Protein AF-A0A6I3J8P6-F1 (afdb_monomer)

Nearest PDB structures (foldseek):
  8j9j-assembly1_E6  TM=2.071E-01  e=7.612E+00  Euglena gracilis
  8j9i-assembly1_E6  TM=2.192E-01  e=9.979E+00  Euglena gracilis

Sequence (421 aa):
MADVDAIVEDLTSSGVHLGPGTESWLSPDQLAAFQQAVREADLPVHLVLVQPPDDSGITWGDDLLVRVHDAGGPDGVYLGVNNVWTFIDKDQAAFSPTLPDGSQLNLAMQQWGAVRGNTDVVNDAETLLSSGGPDGTALELGDGILVLAEHLSAGSLPAAASAALRAASARREREDGSTSGSTGTPAYDDGSSGDAAIGFVAVVLVVVGVVLGVRRLARRTRPGSKAAQTFALPDSVLDRVRQAGDAELARRARSDVLALGERIDAADLAGSGDAAWAAALDHYEAAGRVLPNDPTAAVDPLDAVGAVVLARRGEEALAAARKGRAFEPSTPCFLNPLHGRAARDHALEHAGRRVQAPICATCRRDLQAGRRPDILDVVVRGRPEHYFETDREPWASTGFGALEPDLVRRLHRGGRQGGRR

Organism: NCBI:txid2663857

pLDDT: mean 80.27, std 19.69, range [26.48, 98.25]

Solvent-accessible surface area (backbone atoms only — not comparable to full-atom values): 23645 Å² total; per-residue (Å²): 130,87,62,48,70,60,42,28,52,30,36,71,74,63,28,46,31,78,34,82,92,37,72,77,51,38,53,72,65,45,52,52,50,37,50,47,52,31,60,77,58,71,47,53,58,33,40,42,42,43,72,60,60,96,86,57,54,86,54,45,19,46,59,45,54,53,51,26,40,77,73,68,29,74,68,26,39,38,45,29,31,16,43,80,44,82,86,72,62,88,90,53,81,56,74,32,24,23,39,88,88,68,33,31,38,44,68,16,70,50,74,37,72,59,62,93,80,42,81,71,58,58,66,32,49,53,40,27,30,25,11,54,27,80,73,21,27,28,17,43,48,46,60,28,52,44,54,47,47,50,26,58,66,68,72,40,37,66,61,48,16,55,47,11,52,50,33,28,49,57,40,52,53,52,59,59,58,60,61,76,73,67,92,68,83,82,77,85,78,88,75,94,82,85,88,88,91,83,83,72,71,67,61,57,55,51,53,52,50,49,55,54,47,50,55,55,50,67,71,71,64,85,79,83,87,78,83,78,81,77,81,74,78,58,67,71,57,57,50,50,54,47,52,52,50,43,50,49,46,38,50,51,17,53,50,42,42,49,57,42,48,56,55,52,72,71,52,88,80,87,72,94,15,59,68,11,40,49,45,16,52,51,22,45,52,49,22,55,68,58,46,68,90,52,87,85,56,87,66,56,61,65,39,22,53,46,16,40,53,27,20,52,47,13,49,53,13,40,56,19,19,80,66,61,32,84,56,75,83,77,40,22,7,43,55,28,54,88,76,35,64,35,70,49,72,43,81,41,80,51,98,93,40,80,44,78,40,30,25,25,69,62,47,50,52,25,52,78,69,74,42,85,50,82,57,45,63,40,74,55,98,88,37,82,37,50,45,68,78,48,90,54,72,66,45,22,80,20,34,76,16,32,76,38,72,66,44,64,64,50,52,65,60,54,62,74,64,72,84,73,130

Mean predicted aligned error: 18.46 Å

Radius of gyration: 26.34 Å; Cα contacts (8 Å, |Δi|>4): 588; chains: 1; bounding box: 69×63×74 Å

Secondary structure (DSSP, 8-state):
---HHHHHHHHHHHSEEE-TT-TTSS-HHHHHHHHHHHHHTT--EEEEE-PPPTT--TTHHHHHHHHHHHTTPPSEEEEEEEEEE----TTSPPSS-B-TTS-EEEEEEEEES-BTTBS-HHHHHHHHHHH-SGGGPPPBHHHHHHHHHHHHHHT-HHHHHHHHHHHHHHHHHHHHHHHTT----------------SSSHHHHHHHHHHHHHHHHHTTT--------------HHHHHHHHHHHHHHHHHHHHHHHHHHHHHHHT----SS-HHHHHHHHHHHHHHHHHS-SSTTSPPPHHHHHHHHHHHHHHHHHHHHHHTT-------B-SS-GGG-B--EEEEEEETTEEEEEEE-HHHHHHHHTTPPP---EEEETTEEEEGGGSS-TTHHHHGGGTS-S-HHHHHHHHTTTTT--

Structure (mmCIF, N/CA/C/O backbone):
data_AF-A0A6I3J8P6-F1
#
_entry.id   AF-A0A6I3J8P6-F1
#
loop_
_atom_site.group_PDB
_atom_site.id
_atom_site.type_symbol
_atom_site.label_atom_id
_atom_site.label_alt_id
_atom_site.label_comp_id
_atom_site.label_asym_id
_atom_site.label_entity_id
_atom_site.label_seq_id
_atom_site.pdbx_PDB_ins_code
_atom_site.Cartn_x
_atom_site.Cartn_y
_atom_site.Cartn_z
_atom_site.occupancy
_atom_site.B_iso_or_equiv
_atom_site.auth_seq_id
_atom_site.auth_comp_id
_atom_site.auth_asym_id
_atom_si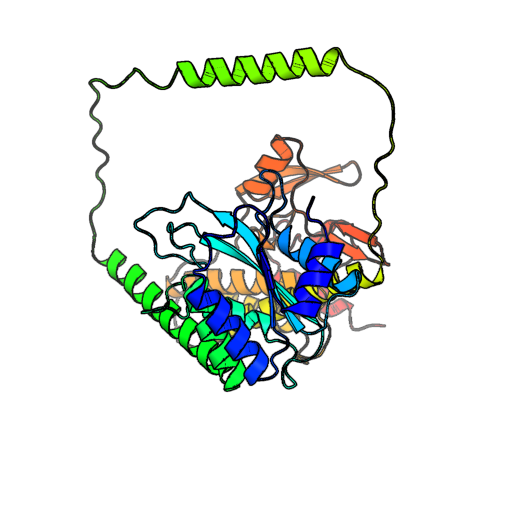te.auth_atom_id
_atom_site.pdbx_PDB_model_num
ATOM 1 N N . MET A 1 1 ? -2.018 2.357 29.587 1.00 62.72 1 MET A N 1
ATOM 2 C CA . MET A 1 1 ? -3.015 1.892 28.599 1.00 62.72 1 MET A CA 1
ATOM 3 C C . MET A 1 1 ? -3.957 3.057 28.376 1.00 62.72 1 MET A C 1
ATOM 5 O O . MET A 1 1 ? -4.326 3.658 29.375 1.00 62.72 1 MET A O 1
ATOM 9 N N . ALA A 1 2 ? -4.237 3.427 27.125 1.00 80.00 2 ALA A N 1
ATOM 10 C CA . ALA A 1 2 ? -5.138 4.540 26.826 1.00 80.00 2 ALA A CA 1
ATOM 11 C C . ALA A 1 2 ? -6.543 4.254 27.382 1.00 80.00 2 ALA A C 1
ATOM 13 O O . ALA A 1 2 ? -6.987 3.102 27.344 1.00 80.00 2 ALA A O 1
ATOM 14 N N . ASP A 1 3 ? -7.187 5.280 27.930 1.00 92.94 3 ASP A N 1
ATOM 15 C CA . ASP A 1 3 ? -8.542 5.198 28.468 1.00 92.94 3 ASP A CA 1
ATOM 16 C C . ASP A 1 3 ? -9.543 5.344 27.316 1.00 92.94 3 ASP A C 1
ATOM 18 O O . ASP A 1 3 ? -9.780 6.441 26.819 1.00 92.94 3 ASP A O 1
ATOM 22 N N . VAL A 1 4 ? -10.045 4.210 26.823 1.00 96.44 4 VAL A N 1
ATOM 23 C CA . VAL A 1 4 ? -10.885 4.161 25.618 1.00 96.44 4 VAL A CA 1
ATOM 24 C C . VAL A 1 4 ? -12.210 4.892 25.829 1.00 96.44 4 VAL A C 1
ATOM 26 O O . VAL A 1 4 ? -12.646 5.599 24.926 1.00 96.44 4 VAL A O 1
ATOM 29 N N . ASP A 1 5 ? -12.812 4.776 27.013 1.00 96.38 5 ASP A N 1
ATOM 30 C CA . ASP A 1 5 ? -14.107 5.397 27.305 1.00 96.38 5 ASP A CA 1
ATOM 31 C C . ASP A 1 5 ? -13.985 6.928 27.305 1.00 96.38 5 ASP A C 1
ATOM 33 O O . ASP A 1 5 ? -14.819 7.617 26.716 1.00 96.38 5 ASP A O 1
ATOM 37 N N . ALA A 1 6 ? -12.894 7.456 27.874 1.00 96.69 6 ALA A N 1
ATOM 38 C CA . ALA A 1 6 ? -12.595 8.887 27.836 1.00 96.69 6 ALA A CA 1
ATOM 39 C C . ALA A 1 6 ? -12.367 9.394 26.400 1.00 96.69 6 ALA A C 1
ATOM 41 O O . ALA A 1 6 ? -12.864 10.456 26.033 1.00 96.69 6 ALA A O 1
ATOM 42 N N . ILE A 1 7 ? -11.671 8.617 25.558 1.00 98.12 7 ILE A N 1
ATOM 43 C CA . ILE A 1 7 ? -11.491 8.971 24.142 1.00 98.12 7 ILE A CA 1
ATOM 44 C C . ILE A 1 7 ? -12.850 9.038 23.434 1.00 98.12 7 ILE A C 1
ATOM 46 O O . ILE A 1 7 ? -13.115 9.995 22.712 1.00 98.12 7 ILE A O 1
ATOM 50 N N . VAL A 1 8 ? -13.725 8.049 23.634 1.00 98.25 8 VAL A N 1
ATOM 51 C CA . VAL A 1 8 ? -15.060 8.030 23.011 1.00 98.25 8 VAL A CA 1
ATOM 52 C C . VAL A 1 8 ? -15.897 9.242 23.434 1.00 98.25 8 VAL A C 1
ATOM 54 O O . VAL A 1 8 ? -16.561 9.850 22.588 1.00 98.25 8 VAL A O 1
ATOM 57 N N . GLU A 1 9 ? -15.851 9.627 24.711 1.00 97.94 9 GLU A N 1
ATOM 58 C CA . GLU A 1 9 ? -16.536 10.819 25.226 1.00 97.94 9 GLU A CA 1
ATOM 59 C C . GLU A 1 9 ? -16.025 12.109 24.558 1.00 97.94 9 GLU A C 1
ATOM 61 O O . GLU A 1 9 ? -16.815 12.926 24.068 1.00 97.94 9 GLU A O 1
ATOM 66 N N . ASP A 1 10 ? -14.706 12.264 24.455 1.00 97.75 10 ASP A N 1
ATOM 67 C CA . ASP A 1 10 ? -14.069 13.422 23.824 1.00 97.75 10 ASP A CA 1
ATOM 68 C C . ASP A 1 10 ? -14.384 13.519 22.325 1.00 97.75 10 ASP A C 1
ATOM 70 O O . ASP A 1 10 ? -14.689 14.603 21.811 1.00 97.75 10 ASP A O 1
ATOM 74 N N . LEU A 1 11 ? -14.386 12.387 21.616 1.00 97.50 11 LEU A N 1
ATOM 75 C CA . LEU A 1 11 ? -14.743 12.345 20.198 1.00 97.50 11 LEU A CA 1
ATOM 76 C C . LEU A 1 11 ? -16.220 12.658 19.964 1.00 97.50 11 LEU A C 1
ATOM 78 O O . LEU A 1 11 ? -16.551 13.402 19.044 1.00 97.50 11 LEU A O 1
ATOM 82 N N . THR A 1 12 ? -17.109 12.154 20.816 1.00 95.12 12 THR A N 1
ATOM 83 C CA . THR A 1 12 ? -18.549 12.435 20.712 1.00 95.12 12 THR A CA 1
ATOM 84 C C . THR A 1 12 ? -18.859 13.907 20.991 1.00 95.12 12 THR A C 1
ATOM 86 O O . THR A 1 12 ? -19.769 14.478 20.392 1.00 95.12 12 THR A O 1
ATOM 89 N N . SER A 1 13 ? -18.113 14.535 21.903 1.00 94.00 13 SER A N 1
ATOM 90 C CA . SER A 1 13 ? -18.341 15.928 22.297 1.00 94.00 13 SER A CA 1
ATOM 91 C C . SER A 1 13 ? -17.678 16.945 21.366 1.00 94.00 13 SER A C 1
ATOM 93 O O . SER A 1 13 ? -18.256 18.001 21.099 1.00 94.00 13 SER A O 1
ATOM 95 N N . SER A 1 14 ? -16.469 16.655 20.881 1.00 92.81 14 SER A N 1
ATOM 96 C CA . SER A 1 14 ? -15.620 17.646 20.211 1.00 92.81 14 SER A CA 1
ATOM 97 C C . SER A 1 14 ? -14.910 17.148 18.951 1.00 92.81 14 SER A C 1
ATOM 99 O O . SER A 1 14 ? -14.317 17.961 18.239 1.00 92.81 14 SER A O 1
ATOM 101 N N . GLY A 1 15 ? -14.952 15.841 18.677 1.00 95.44 15 GLY A N 1
ATOM 102 C CA . GLY A 1 15 ? -14.205 15.202 17.591 1.00 95.44 15 GLY A CA 1
ATOM 103 C C . GLY A 1 15 ? -12.693 15.125 17.829 1.00 95.44 15 GLY A C 1
ATOM 104 O O . GLY A 1 15 ? -11.964 14.718 16.929 1.00 95.44 15 GLY A O 1
ATOM 105 N N . VAL A 1 16 ? -12.187 15.521 19.004 1.00 97.19 16 VAL A N 1
ATOM 106 C CA . VAL A 1 16 ? -10.746 15.526 19.295 1.00 97.19 16 VAL A CA 1
ATOM 107 C C . VAL A 1 16 ? -10.458 15.014 20.700 1.00 97.19 16 VAL A C 1
ATOM 109 O O . VAL A 1 16 ? -11.007 15.524 21.667 1.00 97.19 16 VAL A O 1
ATOM 112 N N . HIS A 1 17 ? -9.518 14.080 20.807 1.00 97.69 17 HIS A N 1
ATOM 113 C CA . HIS A 1 17 ? -8.898 13.657 22.054 1.00 97.69 17 HIS A CA 1
ATOM 114 C C . HIS A 1 17 ? -7.392 13.944 22.023 1.00 97.69 17 HIS A C 1
ATOM 116 O O . HIS A 1 17 ? -6.692 13.521 21.097 1.00 97.69 17 HIS A O 1
ATOM 122 N N . LEU A 1 18 ? -6.895 14.623 23.061 1.00 96.38 18 LEU A N 1
ATOM 123 C CA . LEU A 1 18 ? -5.469 14.850 23.298 1.00 96.38 18 LEU A CA 1
ATOM 124 C C . LEU A 1 18 ? -5.048 14.111 24.569 1.00 96.38 18 LEU A C 1
ATOM 126 O O . LEU A 1 18 ? -5.454 14.460 25.677 1.00 96.38 18 LEU A O 1
ATOM 130 N N . GLY A 1 19 ? -4.228 13.081 24.400 1.00 94.06 19 GLY A N 1
ATOM 131 C CA . GLY A 1 19 ? -3.647 12.316 25.488 1.00 94.06 19 GLY A CA 1
ATOM 132 C C . GLY A 1 19 ? -2.469 13.049 26.144 1.00 94.06 19 GLY A C 1
ATOM 133 O O . GLY A 1 19 ? -1.890 13.962 25.545 1.00 94.06 19 GLY A O 1
ATOM 134 N N . PRO A 1 20 ? -2.053 12.623 27.349 1.00 91.62 20 PRO A N 1
ATOM 135 C CA . PRO A 1 20 ? -0.938 13.243 28.059 1.00 91.62 20 PRO A CA 1
ATOM 136 C C . PRO A 1 20 ? 0.343 13.293 27.216 1.00 91.62 20 PRO A C 1
ATOM 138 O O . PRO A 1 20 ? 0.746 12.273 26.655 1.00 91.62 20 PRO A O 1
ATOM 141 N N . GLY A 1 21 ? 1.000 14.454 27.168 1.00 89.88 21 GLY A N 1
ATOM 142 C CA . GLY A 1 21 ? 2.258 14.658 26.438 1.00 89.88 21 GLY A CA 1
ATOM 143 C C . GLY A 1 21 ? 2.093 15.045 24.964 1.00 89.88 21 GLY A C 1
ATOM 144 O O . GLY A 1 21 ? 3.094 15.236 24.274 1.00 89.88 21 GLY A O 1
ATOM 145 N N . THR A 1 22 ? 0.856 15.177 24.477 1.00 93.88 22 THR A N 1
ATOM 146 C CA . THR A 1 22 ? 0.551 15.584 23.092 1.00 93.88 22 THR A CA 1
ATOM 147 C C . THR A 1 22 ? 0.108 17.044 22.973 1.00 93.88 22 THR A C 1
ATOM 149 O O . THR A 1 22 ? -0.126 17.542 21.875 1.00 93.88 22 THR A O 1
ATOM 152 N N . GLU A 1 23 ? 0.037 17.773 24.089 1.00 88.69 23 GLU A N 1
ATOM 153 C CA . GLU A 1 23 ? -0.511 19.132 24.157 1.00 88.69 23 GLU A CA 1
ATOM 154 C C . GLU A 1 23 ? 0.307 20.147 23.347 1.00 88.69 23 GLU A C 1
ATOM 156 O O . GLU A 1 23 ? -0.214 21.185 22.951 1.00 88.69 23 GLU A O 1
ATOM 161 N N . SER A 1 24 ? 1.588 19.859 23.097 1.00 90.81 24 SER A N 1
ATOM 162 C CA . SER A 1 24 ? 2.472 20.696 22.281 1.00 90.81 24 SER A CA 1
ATOM 163 C C . SER A 1 24 ? 2.535 20.280 20.811 1.00 90.81 24 SER A C 1
ATOM 165 O O . SER A 1 24 ? 3.293 20.883 20.056 1.00 90.81 24 SER A O 1
ATOM 167 N N . TRP A 1 25 ? 1.811 19.235 20.396 1.00 94.38 25 TRP A N 1
ATOM 168 C CA . TRP A 1 25 ? 1.819 18.769 19.002 1.00 94.38 25 TRP A CA 1
ATOM 169 C C . TRP A 1 25 ? 1.009 19.685 18.083 1.00 94.38 25 TRP A C 1
ATOM 171 O O . TRP A 1 25 ? 1.264 19.725 16.884 1.00 94.38 25 TRP A O 1
ATOM 181 N N . LEU A 1 26 ? 0.054 20.419 18.657 1.00 94.81 26 LEU A N 1
ATOM 182 C CA . LEU A 1 26 ? -0.797 21.390 17.984 1.00 94.81 26 LEU A CA 1
ATOM 183 C C . LEU A 1 26 ? -0.837 22.676 18.802 1.00 94.81 26 LEU A C 1
ATOM 185 O O . LEU A 1 26 ? -0.961 22.638 20.027 1.00 94.81 26 LEU A O 1
ATOM 189 N N . SER A 1 27 ? -0.800 23.826 18.136 1.00 95.31 27 SER A N 1
ATOM 190 C CA . SER A 1 27 ? -1.126 25.080 18.814 1.00 95.31 27 SER A CA 1
ATOM 191 C C . SER A 1 27 ? -2.627 25.144 19.152 1.00 95.31 27 SER A C 1
ATOM 193 O O . SER A 1 27 ? -3.451 24.571 18.429 1.00 95.31 27 SER A O 1
ATOM 195 N N . PRO A 1 28 ? -3.023 25.882 20.208 1.00 94.81 28 PRO A N 1
ATOM 196 C CA . PRO A 1 28 ? -4.436 26.105 20.519 1.00 94.81 28 PRO A CA 1
ATOM 197 C C . PRO A 1 28 ? -5.227 26.704 19.347 1.00 94.81 28 PRO A C 1
ATOM 199 O O . PRO A 1 28 ? -6.384 26.340 19.142 1.00 94.81 28 PRO A O 1
ATOM 202 N N . ASP A 1 29 ? -4.593 27.574 18.557 1.00 96.12 29 ASP A N 1
ATOM 203 C CA . ASP A 1 29 ? -5.210 28.212 17.392 1.00 96.12 29 ASP A CA 1
ATOM 204 C C . ASP A 1 29 ? -5.449 27.204 16.257 1.00 96.12 29 ASP A C 1
ATOM 206 O O . ASP A 1 29 ? -6.538 27.183 15.685 1.00 96.12 29 ASP A O 1
ATOM 210 N N . GLN A 1 30 ? -4.482 26.319 15.970 1.00 95.94 30 GLN A N 1
ATOM 211 C CA . GLN A 1 30 ? -4.656 25.237 14.987 1.00 95.94 30 GLN A CA 1
ATOM 212 C C . GLN A 1 30 ? -5.765 24.272 15.416 1.00 95.94 30 GLN A C 1
ATOM 214 O O . GLN A 1 30 ? -6.614 23.910 14.603 1.00 95.94 30 GLN A O 1
ATOM 219 N N . LEU A 1 31 ? -5.803 23.890 16.697 1.00 95.25 31 LEU A N 1
ATOM 220 C CA . LEU A 1 31 ? -6.847 23.011 17.221 1.00 95.25 31 LEU A CA 1
ATOM 221 C C . LEU A 1 31 ? -8.239 23.648 17.096 1.00 95.25 31 LEU A C 1
ATOM 223 O O . LEU A 1 31 ? -9.173 23.006 16.613 1.00 95.25 31 LEU A O 1
ATOM 227 N N . ALA A 1 32 ? -8.376 24.917 17.489 1.00 95.81 32 ALA A N 1
ATOM 228 C CA . ALA A 1 32 ? -9.637 25.644 17.391 1.00 95.81 32 ALA A CA 1
ATOM 229 C C . ALA A 1 32 ? -10.092 25.806 15.931 1.00 95.81 32 ALA A C 1
ATOM 231 O O . ALA A 1 32 ? -11.265 25.576 15.628 1.00 95.81 32 ALA A O 1
ATOM 232 N N . ALA A 1 33 ? -9.167 26.147 15.028 1.00 95.88 33 ALA A N 1
ATOM 233 C CA . ALA A 1 33 ? -9.440 26.283 13.601 1.00 95.88 33 ALA A CA 1
ATOM 234 C C . ALA A 1 33 ? -9.861 24.949 12.968 1.00 95.88 33 ALA A C 1
ATOM 236 O O . ALA A 1 33 ? -10.841 24.910 12.225 1.00 95.88 33 ALA A O 1
ATOM 237 N N . PHE A 1 34 ? -9.188 23.847 13.310 1.00 96.12 34 PHE A N 1
ATOM 238 C CA . PHE A 1 34 ? -9.543 22.509 12.840 1.00 96.12 34 PHE A CA 1
ATOM 239 C C . PHE A 1 34 ? -10.952 22.121 13.292 1.00 96.12 34 PHE A C 1
ATOM 241 O O . PHE A 1 34 ? -11.809 21.794 12.471 1.00 96.12 34 PHE A O 1
ATOM 248 N N . GLN A 1 35 ? -11.228 22.232 14.593 1.00 95.31 35 GLN A N 1
ATOM 249 C CA . GLN A 1 35 ? -12.541 21.917 15.148 1.00 95.31 35 GLN A CA 1
ATOM 250 C C . GLN A 1 35 ? -13.649 22.799 14.553 1.00 95.31 35 GLN A C 1
ATOM 252 O O . GLN A 1 35 ? -14.772 22.335 14.355 1.00 95.31 35 GLN A O 1
ATOM 257 N N . GLN A 1 36 ? -13.361 24.072 14.267 1.00 94.94 36 GLN A N 1
ATOM 258 C CA . GLN A 1 36 ? -14.298 24.958 13.582 1.00 94.94 36 GLN A CA 1
ATOM 259 C C . GLN A 1 36 ? -14.557 24.500 12.142 1.00 94.94 36 GLN A C 1
ATOM 261 O O . GLN A 1 36 ? -15.720 24.340 11.777 1.00 94.94 36 GLN A O 1
ATOM 266 N N . ALA A 1 37 ? -13.510 24.230 11.360 1.00 93.69 37 ALA A N 1
ATOM 267 C CA . ALA A 1 37 ? -13.629 23.800 9.969 1.00 93.69 37 ALA A CA 1
ATOM 268 C C . ALA A 1 37 ? -14.419 22.489 9.829 1.00 93.69 37 ALA A C 1
ATOM 270 O O . ALA A 1 37 ? -15.309 22.384 8.986 1.00 93.69 37 ALA A O 1
ATOM 271 N N . VAL A 1 38 ? -14.136 21.508 10.692 1.00 93.44 38 VAL A N 1
ATOM 272 C CA . VAL A 1 38 ? -14.825 20.211 10.718 1.00 93.44 38 VAL A CA 1
ATOM 273 C C . VAL A 1 38 ? -16.311 20.381 11.046 1.00 93.44 38 VAL A C 1
ATOM 275 O O . VAL A 1 38 ? -17.154 19.833 10.337 1.00 93.44 38 VAL A O 1
ATOM 278 N N . ARG A 1 39 ? -16.652 21.193 12.060 1.00 93.88 39 ARG A N 1
ATOM 279 C CA . ARG A 1 39 ? -18.052 21.463 12.432 1.00 93.88 39 ARG A CA 1
ATOM 280 C C . ARG A 1 39 ? -18.819 22.239 11.366 1.00 93.88 39 ARG A C 1
ATOM 282 O O . ARG A 1 39 ? -19.961 21.900 11.081 1.00 93.88 39 ARG A O 1
ATOM 289 N N . GLU A 1 40 ? -18.230 23.289 10.796 1.00 93.75 40 GLU A N 1
ATOM 290 C CA . GLU A 1 40 ? -18.898 24.126 9.787 1.00 93.75 40 GLU A CA 1
ATOM 291 C C . GLU A 1 40 ? -19.182 23.360 8.491 1.00 93.75 40 GLU A C 1
ATOM 293 O O . GLU A 1 40 ? -20.205 23.589 7.847 1.00 93.75 40 GLU A O 1
ATOM 298 N N . ALA A 1 41 ? -18.290 22.441 8.119 1.00 91.25 41 ALA A N 1
ATOM 299 C CA . ALA A 1 41 ? -18.408 21.636 6.909 1.00 91.25 41 ALA A CA 1
ATOM 300 C C . ALA A 1 41 ? -19.124 20.285 7.114 1.00 91.25 41 ALA A C 1
ATOM 302 O O . ALA A 1 41 ? -19.229 19.523 6.142 1.00 91.25 41 ALA A O 1
ATOM 303 N N . ASP A 1 42 ? -19.597 20.013 8.339 1.00 92.69 42 ASP A N 1
ATOM 304 C CA . ASP A 1 42 ? -20.211 18.751 8.783 1.00 92.69 42 ASP A CA 1
ATOM 305 C C . ASP A 1 42 ? -19.367 17.530 8.377 1.00 92.69 42 ASP A C 1
ATOM 307 O O . ASP A 1 42 ? -19.824 16.584 7.730 1.00 92.69 42 ASP A O 1
ATOM 311 N N . LEU A 1 43 ? -18.064 17.610 8.660 1.00 91.75 43 LEU A N 1
ATOM 312 C CA . LEU A 1 43 ? -17.110 16.561 8.329 1.00 91.75 43 LEU A CA 1
ATOM 313 C C . LEU A 1 43 ? -17.017 15.567 9.496 1.00 91.75 43 LEU A C 1
ATOM 315 O O . LEU A 1 43 ? -16.716 15.970 10.615 1.00 91.75 43 LEU A O 1
ATOM 319 N N . PRO A 1 44 ? -17.205 14.259 9.267 1.00 93.88 44 PRO A N 1
ATOM 320 C CA . PRO A 1 44 ? -16.978 13.247 10.291 1.00 93.88 44 PRO A CA 1
ATOM 321 C C . PRO A 1 44 ? -15.476 12.926 10.363 1.00 93.88 44 PRO A C 1
ATOM 323 O O . PRO A 1 44 ? -15.030 11.894 9.865 1.00 93.88 44 PRO A O 1
ATOM 326 N N . VAL A 1 45 ? -14.674 13.852 10.898 1.00 95.50 45 VAL A N 1
ATOM 327 C CA . VAL A 1 45 ? -13.220 13.687 11.067 1.00 95.50 45 VAL A CA 1
ATOM 328 C C . VAL A 1 45 ? -12.873 13.777 12.546 1.00 95.50 45 VAL A C 1
ATOM 330 O O . VAL A 1 45 ? -13.202 14.763 13.202 1.00 95.50 45 VAL A O 1
ATOM 333 N N . HIS A 1 46 ? -12.178 12.757 13.039 1.00 97.50 46 HIS A N 1
ATOM 334 C CA . HIS A 1 46 ? -11.891 12.541 14.451 1.00 97.50 46 HIS A CA 1
ATOM 335 C C . HIS A 1 46 ? -10.386 12.461 14.681 1.00 97.50 46 HIS A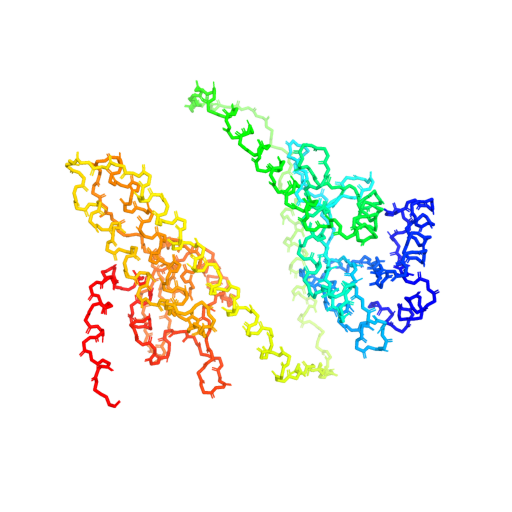 C 1
ATOM 337 O O . HIS A 1 46 ? -9.681 11.730 13.985 1.00 97.50 46 HIS A O 1
ATOM 343 N N . LEU A 1 47 ? -9.881 13.197 15.664 1.00 97.81 47 LEU A N 1
ATOM 344 C CA . LEU A 1 47 ? -8.458 13.246 15.981 1.00 97.81 47 LEU A CA 1
ATOM 345 C C . LEU A 1 47 ? -8.190 12.578 17.335 1.00 97.81 47 LEU A C 1
ATOM 347 O O . LEU A 1 47 ? -8.755 12.980 18.347 1.00 97.81 47 LEU A O 1
ATOM 351 N N . VAL A 1 48 ? -7.311 11.578 17.366 1.00 98.06 48 VAL A N 1
ATOM 352 C CA . VAL A 1 48 ? -6.931 10.816 18.565 1.00 98.06 48 VAL A CA 1
ATOM 353 C C . VAL A 1 48 ? -5.414 10.882 18.734 1.00 98.06 48 VAL A C 1
ATOM 355 O O . VAL A 1 48 ? -4.678 9.978 18.335 1.00 98.06 48 VAL A O 1
ATOM 358 N N . LEU A 1 49 ? -4.922 11.972 19.322 1.00 97.06 49 LEU A N 1
ATOM 359 C CA . LEU A 1 49 ? -3.491 12.143 19.571 1.00 97.06 49 LEU A CA 1
ATOM 360 C C . LEU A 1 49 ? -3.146 11.548 20.925 1.00 97.06 49 LEU A C 1
ATOM 362 O O . LEU A 1 49 ? -3.375 12.160 21.959 1.00 97.06 49 LEU A O 1
ATOM 366 N N . VAL A 1 50 ? -2.585 10.344 20.929 1.00 95.94 50 VAL A N 1
ATOM 367 C CA . VAL A 1 50 ? -2.085 9.700 22.145 1.00 95.94 50 VAL A CA 1
ATOM 368 C C . VAL A 1 50 ? -0.661 9.247 21.890 1.00 95.94 50 VAL A C 1
ATOM 370 O O . VAL A 1 50 ? -0.387 8.605 20.877 1.00 95.94 50 VAL A O 1
ATOM 373 N N . GLN A 1 51 ? 0.248 9.567 22.812 1.00 91.75 51 GLN A N 1
ATOM 374 C CA . GLN A 1 51 ? 1.627 9.119 22.699 1.00 91.75 51 GLN A CA 1
ATOM 375 C C . GLN A 1 51 ? 1.694 7.585 22.834 1.00 91.75 51 GLN A C 1
ATOM 377 O O . GLN A 1 51 ? 1.257 7.042 23.860 1.00 91.75 51 GLN A O 1
ATOM 382 N N . PRO A 1 52 ? 2.228 6.872 21.826 1.00 88.06 52 PRO A N 1
ATOM 383 C CA . PRO A 1 52 ? 2.382 5.428 21.905 1.00 88.06 52 PRO A CA 1
ATOM 384 C C . PRO A 1 52 ? 3.394 5.063 23.008 1.00 88.06 52 PRO A C 1
ATOM 386 O O . PRO A 1 52 ? 4.403 5.755 23.161 1.00 88.06 52 PRO A O 1
ATOM 389 N N . PRO A 1 53 ? 3.157 3.996 23.796 1.00 85.44 53 PRO A N 1
ATOM 390 C CA . PRO A 1 53 ? 4.134 3.504 24.769 1.00 85.44 53 PRO A CA 1
ATOM 391 C C . PRO A 1 53 ? 5.469 3.115 24.114 1.00 85.44 53 PRO A C 1
ATOM 393 O O . PRO A 1 53 ? 5.473 2.589 23.002 1.00 85.44 53 PRO A O 1
ATOM 396 N N . ASP A 1 54 ? 6.586 3.277 24.830 1.00 76.31 54 ASP A N 1
ATOM 397 C CA . ASP A 1 54 ? 7.943 2.988 24.320 1.00 76.31 54 ASP A CA 1
ATOM 398 C C . ASP A 1 54 ? 8.135 1.541 23.812 1.00 76.31 54 ASP A C 1
ATOM 400 O O . ASP A 1 54 ? 9.013 1.276 22.992 1.00 76.31 54 ASP A O 1
ATOM 404 N N . ASP A 1 55 ? 7.342 0.588 24.311 1.00 73.38 55 ASP A N 1
ATOM 405 C CA . ASP A 1 55 ? 7.382 -0.839 23.967 1.00 73.38 55 ASP A CA 1
ATOM 406 C C . ASP A 1 55 ? 6.222 -1.291 23.062 1.00 73.38 55 ASP A C 1
ATOM 408 O O . ASP A 1 55 ? 5.956 -2.490 22.924 1.00 73.38 55 ASP A O 1
ATOM 412 N N . SER A 1 56 ? 5.521 -0.340 22.446 1.00 73.56 56 SER A N 1
ATOM 413 C CA . SER A 1 56 ? 4.381 -0.621 21.581 1.00 73.56 56 SER A CA 1
ATOM 414 C C . SER A 1 56 ? 4.786 -1.118 20.185 1.00 73.56 56 SER A C 1
ATOM 416 O O . SER A 1 56 ? 5.894 -0.899 19.694 1.00 73.56 56 SER A O 1
ATOM 418 N N . GLY A 1 57 ? 3.886 -1.881 19.558 1.00 68.31 57 GLY A N 1
ATOM 419 C CA . GLY A 1 57 ? 4.069 -2.373 18.193 1.00 68.31 57 GLY A CA 1
ATOM 420 C C . GLY A 1 57 ? 3.893 -1.267 17.154 1.00 68.31 57 GLY A C 1
ATOM 421 O O . GLY A 1 57 ? 3.305 -0.225 17.426 1.00 68.31 57 GLY A O 1
ATOM 422 N N . ILE A 1 58 ? 4.348 -1.519 15.924 1.00 69.44 58 ILE A N 1
ATOM 423 C CA . ILE A 1 58 ? 4.328 -0.507 14.857 1.00 69.44 58 ILE A CA 1
ATOM 424 C C . ILE A 1 58 ? 2.922 -0.062 14.410 1.00 69.44 58 ILE A C 1
ATOM 426 O O . ILE A 1 58 ? 2.816 0.966 13.757 1.00 69.44 58 ILE A O 1
ATOM 430 N N . THR A 1 59 ? 1.879 -0.814 14.773 1.00 79.12 59 THR A N 1
ATOM 431 C CA . THR A 1 59 ? 0.458 -0.578 14.450 1.00 79.12 59 THR A CA 1
ATOM 432 C C . THR A 1 59 ? -0.380 -0.223 15.686 1.00 79.12 59 THR A C 1
ATOM 434 O O . THR A 1 59 ? -1.595 -0.407 15.702 1.00 79.12 59 THR A O 1
ATOM 437 N N . TRP A 1 60 ? 0.255 0.209 16.781 1.00 88.88 60 TRP A N 1
ATOM 438 C CA . TRP A 1 60 ? -0.441 0.428 18.054 1.00 88.88 60 TRP A CA 1
ATOM 439 C C . TRP A 1 60 ? -1.587 1.443 17.959 1.00 88.88 60 TRP A C 1
ATOM 441 O O . TRP A 1 60 ? -2.618 1.273 18.617 1.00 88.88 60 TRP A O 1
ATOM 451 N N . GLY A 1 61 ? -1.403 2.488 17.153 1.00 90.44 61 GLY A N 1
ATOM 452 C CA . GLY A 1 61 ? -2.413 3.510 16.921 1.00 90.44 61 GLY A CA 1
ATOM 453 C C . GLY A 1 61 ? -3.608 2.936 16.173 1.00 90.44 61 GLY A C 1
ATOM 454 O O . GLY A 1 61 ? -4.736 3.159 16.598 1.00 90.44 61 GLY A O 1
ATOM 455 N N . ASP A 1 62 ? -3.381 2.124 15.138 1.00 87.12 62 ASP A N 1
ATOM 456 C CA . ASP A 1 62 ? -4.462 1.452 14.403 1.00 87.12 62 ASP A CA 1
ATOM 457 C C . ASP A 1 62 ? -5.309 0.576 15.335 1.00 87.12 62 ASP A C 1
ATOM 459 O O . ASP A 1 62 ? -6.538 0.681 15.358 1.00 87.12 62 ASP A O 1
ATOM 463 N N . ASP A 1 63 ? -4.654 -0.204 16.200 1.00 88.69 63 ASP A N 1
ATOM 464 C CA . ASP A 1 63 ? -5.330 -1.023 17.212 1.00 88.69 63 ASP A CA 1
ATOM 465 C C . ASP A 1 63 ? -6.092 -0.173 18.246 1.00 88.69 63 ASP A C 1
ATOM 467 O O . ASP A 1 63 ? -7.088 -0.616 18.828 1.00 88.69 63 ASP A O 1
ATOM 471 N N . LEU A 1 64 ? -5.619 1.040 18.554 1.00 95.25 64 LEU A N 1
ATOM 472 C CA . LEU A 1 64 ? -6.340 1.977 19.416 1.00 95.25 64 LEU A CA 1
ATOM 473 C C . LEU A 1 64 ? -7.590 2.522 18.722 1.00 95.25 64 LEU A C 1
ATOM 475 O O . LEU A 1 64 ? -8.657 2.484 19.330 1.00 95.25 64 LEU A O 1
ATOM 479 N N . LEU A 1 65 ? -7.476 2.982 17.475 1.00 97.19 65 LEU A N 1
ATOM 480 C CA . LEU A 1 65 ? -8.598 3.551 16.725 1.00 97.19 65 LEU A CA 1
ATOM 481 C C . LEU A 1 65 ? -9.739 2.539 16.573 1.00 97.19 65 LEU A C 1
ATOM 483 O O . LEU A 1 65 ? -10.893 2.885 16.812 1.00 97.19 65 LEU A O 1
ATOM 487 N N . VAL A 1 66 ? -9.416 1.274 16.273 1.00 93.81 66 VAL A N 1
ATOM 488 C CA . VAL A 1 66 ? -10.411 0.188 16.205 1.00 93.81 66 VAL A CA 1
ATOM 489 C C . VAL A 1 66 ? -11.136 0.016 17.539 1.00 93.81 66 VAL A C 1
ATOM 491 O O . VAL A 1 66 ? -12.360 -0.043 17.568 1.00 93.81 66 VAL A O 1
ATOM 494 N N . ARG A 1 67 ? -10.405 -0.013 18.662 1.00 95.12 67 ARG A N 1
ATOM 495 C CA . ARG A 1 67 ? -11.016 -0.155 19.995 1.00 95.12 67 ARG A CA 1
ATOM 496 C C . ARG A 1 67 ? -11.909 1.025 20.364 1.00 95.12 67 ARG A C 1
ATOM 498 O O . ARG A 1 67 ? -12.921 0.816 21.021 1.00 95.12 67 ARG A O 1
ATOM 505 N N . VAL A 1 68 ? -11.530 2.238 19.970 1.00 97.56 68 VAL A N 1
ATOM 506 C CA . VAL A 1 68 ? -12.327 3.451 20.192 1.00 97.56 68 VAL A CA 1
ATOM 507 C C . VAL A 1 68 ? -13.629 3.389 19.398 1.00 97.56 68 VAL A C 1
ATOM 509 O O . VAL A 1 68 ? -14.689 3.652 19.959 1.00 97.56 68 VAL A O 1
ATOM 512 N N . HIS A 1 69 ? -13.579 2.998 18.123 1.00 96.69 69 HIS A N 1
ATOM 513 C CA . HIS A 1 69 ? -14.790 2.824 17.316 1.00 96.69 69 HIS A CA 1
ATOM 514 C C . HIS A 1 69 ? -15.689 1.706 17.869 1.00 96.69 69 HIS A C 1
ATOM 516 O O . HIS A 1 69 ? -16.859 1.953 18.157 1.00 96.69 69 HIS A O 1
ATOM 522 N N . ASP A 1 70 ? -15.129 0.524 18.153 1.00 96.25 70 ASP A N 1
ATOM 523 C CA . ASP A 1 70 ? -15.866 -0.624 18.709 1.00 96.25 70 ASP A CA 1
ATOM 524 C C . ASP A 1 70 ? -16.516 -0.321 20.075 1.00 96.25 70 ASP A C 1
ATOM 526 O O . ASP A 1 70 ? -17.548 -0.903 20.421 1.00 96.25 70 ASP A O 1
ATOM 530 N N . ALA A 1 71 ? -15.935 0.594 20.857 1.00 95.56 71 ALA A N 1
ATOM 531 C CA . ALA A 1 71 ? -16.476 1.055 22.136 1.00 95.56 71 ALA A CA 1
ATOM 532 C C . ALA A 1 71 ? -17.622 2.079 21.997 1.00 95.56 71 ALA A C 1
ATOM 534 O O . ALA A 1 71 ? -18.141 2.560 23.004 1.00 95.56 71 ALA A O 1
ATOM 535 N N . GLY A 1 72 ? -18.055 2.388 20.771 1.00 95.38 72 GLY A N 1
ATOM 536 C CA . GLY A 1 72 ? -19.140 3.329 20.490 1.00 95.38 72 GLY A CA 1
ATOM 537 C C . GLY A 1 72 ? -18.669 4.691 19.986 1.00 95.38 72 GLY A C 1
ATOM 538 O O . GLY A 1 72 ? -19.433 5.653 20.051 1.00 95.38 72 GLY A O 1
ATOM 539 N N . GLY A 1 73 ? -17.433 4.784 19.491 1.00 96.88 73 GLY A N 1
ATOM 540 C CA . GLY A 1 73 ? -16.955 5.966 18.785 1.00 96.88 73 GLY A CA 1
ATOM 541 C C . GLY A 1 73 ? -17.795 6.277 17.530 1.00 96.88 73 GLY A C 1
ATOM 542 O O . GLY A 1 73 ? -18.367 5.369 16.925 1.00 96.88 73 GLY A O 1
ATOM 543 N N . PRO A 1 74 ? -17.898 7.558 17.137 1.00 95.75 74 PRO A N 1
ATOM 544 C CA . PRO A 1 74 ? -18.679 7.980 15.971 1.00 95.75 74 PRO A CA 1
ATOM 545 C C . PRO A 1 74 ? -18.099 7.478 14.638 1.00 95.75 74 PRO A C 1
ATOM 547 O O . PRO A 1 74 ? -16.891 7.432 14.455 1.00 95.75 74 PRO A O 1
ATOM 550 N N . ASP A 1 75 ? -18.941 7.202 13.640 1.00 95.62 75 ASP A N 1
ATOM 551 C CA . ASP A 1 75 ? -18.448 6.955 12.276 1.00 95.62 75 ASP A CA 1
ATOM 552 C C . ASP A 1 75 ? -17.698 8.188 11.727 1.00 95.62 75 ASP A C 1
ATOM 554 O O . ASP A 1 75 ? -17.999 9.339 12.066 1.00 95.62 75 ASP A O 1
ATOM 558 N N . GLY A 1 76 ? -16.705 7.948 10.873 1.00 94.81 76 GLY A N 1
ATOM 559 C CA . GLY A 1 76 ? -15.870 8.980 10.276 1.00 94.81 76 GLY A CA 1
ATOM 560 C C . GLY A 1 76 ? -14.462 8.519 9.920 1.00 94.81 76 GLY A C 1
ATOM 561 O O . GLY A 1 76 ? -14.135 7.333 9.971 1.00 94.81 76 GLY A O 1
ATOM 562 N N . VAL A 1 77 ? -13.624 9.485 9.556 1.00 95.94 77 VAL A N 1
ATOM 563 C CA . VAL A 1 77 ? -12.181 9.316 9.354 1.00 95.94 77 VAL A CA 1
ATOM 564 C C . VAL A 1 77 ? -11.468 9.650 10.651 1.00 95.94 77 VAL A C 1
ATOM 566 O O . VAL A 1 77 ? -11.601 10.753 11.171 1.00 95.94 77 VAL A O 1
ATOM 569 N N . TYR A 1 78 ? -10.685 8.708 11.148 1.00 97.69 78 TYR A N 1
ATOM 570 C CA . TYR A 1 78 ? -9.888 8.852 12.350 1.00 97.69 78 TYR A CA 1
ATOM 571 C C . TYR A 1 78 ? -8.423 9.072 11.988 1.00 97.69 78 TYR A C 1
ATOM 573 O O . TYR A 1 78 ? -7.866 8.308 11.199 1.00 97.69 78 TYR A O 1
ATOM 581 N N . LEU A 1 79 ? -7.796 10.073 12.604 1.00 97.44 79 LEU A N 1
ATOM 582 C CA . LEU A 1 79 ? -6.347 10.269 12.613 1.00 97.44 79 LEU A 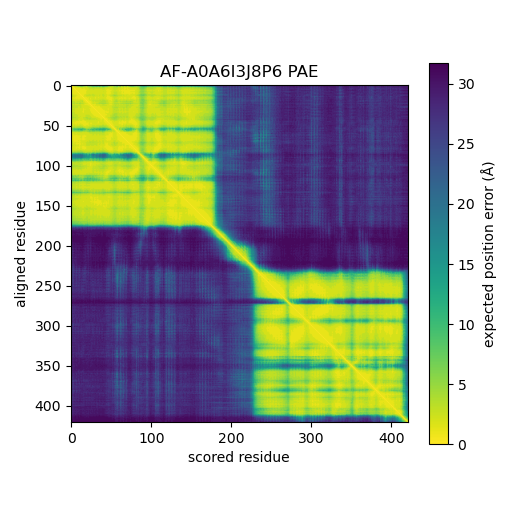CA 1
ATOM 583 C C . LEU A 1 79 ? -5.812 9.993 14.016 1.00 97.44 79 LEU A C 1
ATOM 585 O O . LEU A 1 79 ? -6.210 10.646 14.978 1.00 97.44 79 LEU A O 1
ATOM 589 N N . GLY A 1 80 ? -4.872 9.066 14.122 1.00 96.75 80 GLY A N 1
ATOM 590 C CA . GLY A 1 80 ? -4.125 8.762 15.335 1.00 96.75 80 GLY A CA 1
ATOM 591 C C . GLY A 1 80 ? -2.633 8.628 15.065 1.00 96.75 80 GLY A C 1
ATOM 592 O O . GLY A 1 80 ? -2.140 8.990 13.997 1.00 96.75 80 GLY A O 1
ATOM 593 N N . VAL A 1 81 ? -1.899 8.096 16.043 1.00 94.81 81 VAL A N 1
ATOM 594 C CA . VAL A 1 81 ? -0.439 7.962 15.965 1.00 94.81 81 VAL A CA 1
ATOM 595 C C . VAL A 1 81 ? -0.013 6.533 16.263 1.00 94.81 81 VAL A C 1
ATOM 597 O O . VAL A 1 81 ? -0.291 5.990 17.329 1.00 94.81 81 VAL A O 1
ATOM 600 N N . ASN A 1 82 ? 0.692 5.940 15.306 1.00 88.38 82 ASN A N 1
ATOM 601 C CA . ASN A 1 82 ? 1.337 4.645 15.437 1.00 88.38 82 ASN A CA 1
ATOM 602 C C . ASN A 1 82 ? 2.683 4.769 16.155 1.00 88.38 82 ASN A C 1
ATOM 604 O O . ASN A 1 82 ? 2.953 3.993 17.064 1.00 88.38 82 ASN A O 1
ATOM 608 N N . ASN A 1 83 ? 3.524 5.735 15.759 1.00 86.38 83 ASN A N 1
ATOM 609 C CA . ASN A 1 83 ? 4.855 5.964 16.336 1.00 86.38 83 ASN A CA 1
ATOM 610 C C . ASN A 1 83 ? 5.325 7.413 16.174 1.00 86.38 83 ASN A C 1
ATOM 612 O O . ASN A 1 83 ? 4.906 8.106 15.251 1.00 86.38 83 ASN A O 1
ATOM 616 N N . VAL A 1 84 ? 6.270 7.819 17.027 1.00 86.38 84 VAL A N 1
ATOM 617 C CA . VAL A 1 84 ? 7.017 9.080 16.910 1.00 86.38 84 VAL A CA 1
ATOM 618 C C . VAL A 1 84 ? 8.503 8.759 16.739 1.00 86.38 84 VAL A C 1
ATOM 620 O O . VAL A 1 84 ? 9.085 8.035 17.549 1.00 86.38 84 VAL A O 1
ATOM 623 N N . TRP A 1 85 ? 9.129 9.273 15.683 1.00 78.44 85 TRP A N 1
ATOM 624 C CA . TRP A 1 85 ? 10.533 9.039 15.348 1.00 78.44 85 TRP A CA 1
ATOM 625 C C . TRP A 1 85 ? 11.371 10.304 15.523 1.00 78.44 85 TRP A C 1
ATOM 627 O O . TRP A 1 85 ? 11.037 11.362 14.998 1.00 78.44 85 TRP A O 1
ATOM 637 N N . THR A 1 86 ? 12.512 10.166 16.201 1.00 61.91 86 THR A N 1
ATOM 638 C CA . THR A 1 86 ? 13.434 11.274 16.516 1.00 61.91 86 THR A CA 1
ATOM 639 C C . THR A 1 86 ? 14.809 11.146 15.844 1.00 61.91 86 THR A C 1
ATOM 641 O O . THR A 1 86 ? 15.650 12.028 15.988 1.00 61.91 86 THR A O 1
ATOM 644 N N . PHE A 1 87 ? 15.076 10.049 15.122 1.00 51.91 87 PHE A N 1
ATOM 645 C CA . PHE A 1 87 ? 16.425 9.642 14.685 1.00 51.91 87 PHE A CA 1
ATOM 646 C C . PHE A 1 87 ? 16.724 9.869 13.194 1.00 51.91 87 PHE A C 1
ATOM 648 O O . PHE A 1 87 ? 17.518 9.134 12.608 1.00 51.91 87 PHE A O 1
ATOM 655 N N . ILE A 1 88 ? 16.096 10.858 12.560 1.00 56.56 88 ILE A N 1
ATOM 656 C CA . ILE A 1 88 ? 16.260 11.071 11.117 1.00 56.56 88 ILE A CA 1
ATOM 657 C C . ILE A 1 88 ? 17.436 12.014 10.848 1.00 56.56 88 ILE A C 1
ATOM 659 O O . ILE A 1 88 ? 17.660 12.985 11.574 1.00 56.56 88 ILE A O 1
ATOM 663 N N . ASP A 1 89 ? 18.223 11.660 9.831 1.00 56.78 89 ASP A N 1
ATOM 664 C CA . ASP A 1 89 ? 19.347 12.452 9.344 1.00 56.78 89 ASP A CA 1
ATOM 665 C C . ASP A 1 89 ? 18.845 13.843 8.937 1.00 56.78 89 ASP A C 1
ATOM 667 O O . ASP A 1 89 ? 17.896 13.957 8.161 1.00 56.78 89 ASP A O 1
ATOM 671 N N . LYS A 1 90 ? 19.460 14.902 9.474 1.00 57.59 90 LYS A N 1
ATOM 672 C CA . LYS A 1 90 ? 19.015 16.289 9.248 1.00 57.59 90 LYS A CA 1
ATOM 673 C C . LYS A 1 90 ? 19.122 16.706 7.782 1.00 57.59 90 LYS A C 1
ATOM 675 O O . LYS A 1 90 ? 18.486 17.677 7.385 1.00 57.59 90 LYS A O 1
ATOM 680 N N . ASP A 1 91 ? 19.911 15.967 7.010 1.00 59.91 91 ASP A N 1
ATOM 681 C CA . ASP A 1 91 ? 20.140 16.212 5.593 1.00 59.91 91 ASP A CA 1
ATOM 682 C C . ASP A 1 91 ? 19.116 15.488 4.689 1.00 59.91 91 ASP A C 1
ATOM 684 O O . ASP A 1 91 ? 19.141 15.670 3.472 1.00 59.91 91 ASP A O 1
ATOM 688 N N . GLN A 1 92 ? 18.193 14.689 5.252 1.00 63.94 92 GLN A N 1
ATOM 689 C CA . GLN A 1 92 ? 17.104 14.042 4.511 1.00 63.94 92 GLN A CA 1
ATOM 690 C C . GLN A 1 92 ? 15.760 14.742 4.733 1.00 63.94 92 GLN A C 1
ATOM 692 O O . GLN A 1 92 ? 15.362 15.038 5.859 1.00 63.94 92 GLN A O 1
ATOM 697 N N . ALA A 1 93 ? 15.021 14.957 3.642 1.00 68.06 93 ALA A N 1
ATOM 698 C CA . ALA A 1 93 ? 13.657 15.466 3.712 1.00 68.06 93 ALA A CA 1
ATOM 699 C C . ALA A 1 93 ? 12.744 14.495 4.479 1.00 68.06 93 ALA A C 1
ATOM 701 O O . ALA A 1 93 ? 12.818 13.276 4.296 1.00 68.06 93 ALA A O 1
ATOM 702 N N . ALA A 1 94 ? 11.848 15.049 5.299 1.00 75.56 94 ALA A N 1
ATOM 703 C CA . ALA A 1 94 ? 10.835 14.270 5.995 1.00 75.56 94 ALA A CA 1
ATOM 704 C C . ALA A 1 94 ? 9.933 13.532 4.996 1.00 75.56 94 ALA A C 1
ATOM 706 O O . ALA A 1 94 ? 9.484 14.105 3.999 1.00 75.56 94 ALA A O 1
ATOM 707 N N . PHE A 1 95 ? 9.692 12.252 5.270 1.00 74.25 95 PHE A N 1
ATOM 708 C CA . PHE A 1 95 ? 8.842 11.372 4.464 1.00 74.25 95 PHE A CA 1
ATOM 709 C C . PHE A 1 95 ? 7.522 11.042 5.167 1.00 74.25 95 PHE A C 1
ATOM 711 O O . PHE A 1 95 ? 6.667 10.377 4.588 1.00 74.25 95 PHE A O 1
ATOM 718 N N . SER A 1 96 ? 7.352 11.517 6.400 1.00 85.94 96 SER A N 1
ATOM 719 C CA . SER A 1 96 ? 6.114 11.444 7.164 1.00 85.94 96 SER A CA 1
ATOM 720 C C . SER A 1 96 ? 5.855 12.775 7.875 1.00 85.94 96 SER A C 1
ATOM 722 O O . SER A 1 96 ? 6.801 13.549 8.062 1.00 85.94 96 SER A O 1
ATOM 724 N N . PRO A 1 97 ? 4.598 13.064 8.258 1.00 91.94 97 PRO A N 1
ATOM 725 C CA . PRO A 1 97 ? 4.232 14.326 8.896 1.00 91.94 97 PRO A CA 1
ATOM 726 C C . PRO A 1 97 ? 5.094 14.639 10.114 1.00 91.94 97 PRO A C 1
ATOM 728 O O . PRO A 1 97 ? 5.474 13.731 10.855 1.00 91.94 97 PRO A O 1
ATOM 731 N N . THR A 1 98 ? 5.406 15.913 10.330 1.00 92.62 98 THR A N 1
ATOM 732 C CA . THR A 1 98 ? 6.322 16.326 11.402 1.00 92.62 98 THR A CA 1
ATOM 733 C C . THR A 1 98 ? 5.596 16.945 12.590 1.00 92.62 98 THR A C 1
ATOM 735 O O . THR A 1 98 ? 4.502 17.487 12.465 1.00 92.62 98 THR A O 1
ATOM 738 N N . LEU A 1 99 ? 6.223 16.893 13.758 1.00 93.19 99 LEU A N 1
ATOM 739 C CA . LEU A 1 99 ? 5.890 17.709 14.919 1.00 93.19 99 LEU A CA 1
ATOM 740 C C . LEU A 1 99 ? 6.674 19.034 14.886 1.00 93.19 99 LEU A C 1
ATOM 742 O O . LEU A 1 99 ? 7.681 19.120 14.175 1.00 93.19 99 LEU A O 1
ATOM 746 N N . PRO A 1 100 ? 6.287 20.039 15.698 1.00 91.25 100 PRO A N 1
ATOM 747 C CA . PRO A 1 100 ? 6.999 21.320 15.773 1.00 91.25 100 PRO A CA 1
ATOM 748 C C . PRO A 1 100 ? 8.479 21.205 16.173 1.00 91.25 100 PRO A C 1
ATOM 750 O O . PRO A 1 100 ? 9.286 22.085 15.881 1.00 91.25 100 PRO A O 1
ATOM 753 N N . ASP A 1 101 ? 8.857 20.122 16.858 1.00 88.25 101 ASP A N 1
ATOM 754 C CA . ASP A 1 101 ? 10.244 19.840 17.240 1.00 88.25 101 ASP A CA 1
ATOM 755 C C . ASP A 1 101 ? 11.057 19.125 16.140 1.00 88.25 101 ASP A C 1
ATOM 757 O O . ASP A 1 101 ? 12.240 18.835 16.332 1.00 88.25 101 ASP A O 1
ATOM 761 N N . GLY A 1 102 ? 10.438 18.861 14.984 1.00 85.88 102 GLY A N 1
ATOM 762 C CA . GLY A 1 102 ? 11.026 18.164 13.842 1.00 85.88 102 GLY A CA 1
ATOM 763 C C . GLY A 1 102 ? 10.937 16.636 13.907 1.00 85.88 102 GLY A C 1
ATOM 764 O O . GLY A 1 102 ? 11.368 15.971 12.963 1.00 85.88 102 GLY A O 1
ATOM 765 N N . SER A 1 103 ? 10.380 16.059 14.977 1.00 87.94 103 SER A N 1
ATOM 766 C CA . SER A 1 103 ? 10.110 14.617 15.048 1.00 87.94 103 SER A CA 1
ATOM 767 C C . SER A 1 103 ? 9.102 14.211 13.975 1.00 87.94 103 SER A C 1
ATOM 769 O O . SER A 1 103 ? 8.206 14.981 13.647 1.00 87.94 103 SER A O 1
ATOM 771 N N . GLN A 1 104 ? 9.210 12.998 13.438 1.00 88.75 104 GLN A N 1
ATOM 772 C CA . GLN A 1 104 ? 8.269 12.484 12.436 1.00 88.75 104 GLN A CA 1
ATOM 773 C C . GLN A 1 104 ? 7.238 11.552 13.064 1.00 88.75 104 GLN A C 1
ATOM 775 O O . GLN A 1 104 ? 7.545 10.795 13.982 1.00 88.75 104 GLN A O 1
ATOM 780 N N . LEU A 1 105 ? 6.015 11.601 12.551 1.00 89.62 105 LEU A N 1
ATOM 781 C CA . LEU A 1 105 ? 4.888 10.797 12.990 1.00 89.62 105 LEU A CA 1
ATOM 782 C C . LEU A 1 105 ? 4.595 9.711 11.968 1.00 89.62 105 LEU A C 1
ATOM 784 O O . LEU A 1 105 ? 4.315 9.999 10.809 1.00 89.62 105 LEU A O 1
ATOM 788 N N . ASN A 1 106 ? 4.561 8.466 12.422 1.00 88.25 106 ASN A N 1
ATOM 789 C CA . ASN A 1 106 ? 3.806 7.441 11.723 1.00 88.25 106 ASN A CA 1
ATOM 790 C C . ASN A 1 106 ? 2.346 7.580 12.158 1.00 88.25 106 ASN A C 1
ATOM 792 O O . ASN A 1 106 ? 2.039 7.376 13.338 1.00 88.25 106 ASN A O 1
ATOM 796 N N . LEU A 1 107 ? 1.470 7.964 11.234 1.00 92.56 107 LEU A N 1
ATOM 797 C CA . LEU A 1 107 ? 0.051 8.129 11.519 1.00 92.56 107 LEU A CA 1
ATOM 798 C C . LEU A 1 107 ? -0.669 6.778 11.503 1.00 92.56 107 LEU A C 1
ATOM 800 O O . LEU A 1 107 ? -0.350 5.887 10.724 1.00 92.56 107 LEU A O 1
ATOM 804 N N . ALA A 1 108 ? -1.659 6.649 12.377 1.00 94.00 108 ALA A N 1
ATOM 805 C CA . ALA A 1 108 ? -2.683 5.618 12.282 1.00 94.00 108 ALA A CA 1
ATOM 806 C C . ALA A 1 108 ? -3.910 6.245 11.631 1.00 94.00 108 ALA A C 1
ATOM 808 O O . ALA A 1 108 ? -4.328 7.327 12.050 1.00 94.00 108 ALA A O 1
ATOM 809 N N . MET A 1 109 ? -4.487 5.607 10.619 1.00 94.69 109 MET A N 1
ATOM 810 C CA . MET A 1 109 ? -5.642 6.165 9.924 1.00 94.69 109 MET A CA 1
ATOM 811 C C . MET A 1 109 ? -6.660 5.078 9.628 1.00 94.69 109 MET A C 1
ATOM 813 O O . MET A 1 109 ? -6.344 4.043 9.048 1.00 94.69 109 MET A O 1
ATOM 817 N N . GLN A 1 110 ? -7.899 5.319 10.041 1.00 94.19 110 GLN A N 1
ATOM 818 C CA . GLN A 1 110 ? -9.004 4.384 9.863 1.00 94.19 110 GLN A CA 1
ATOM 819 C C . GLN A 1 110 ? -10.245 5.140 9.407 1.00 94.19 110 GLN A C 1
ATOM 821 O O . GLN A 1 110 ? -10.422 6.314 9.731 1.00 94.19 110 GLN A O 1
ATOM 826 N N . GLN A 1 111 ? -11.109 4.471 8.652 1.00 94.00 111 GLN A N 1
ATOM 827 C CA . GLN A 1 111 ? -12.368 5.048 8.203 1.00 94.00 111 GLN A CA 1
ATOM 828 C C . GLN A 1 111 ? -13.519 4.080 8.450 1.00 94.00 111 GLN A C 1
ATOM 830 O O . GLN A 1 111 ? -13.502 2.939 7.987 1.00 94.00 111 GLN A O 1
ATOM 835 N N . TRP A 1 112 ? -14.560 4.592 9.100 1.00 94.31 112 TRP A N 1
ATOM 836 C CA . TRP A 1 112 ? -15.850 3.932 9.243 1.00 94.31 112 TRP A CA 1
ATOM 837 C C . TRP A 1 112 ? -16.941 4.813 8.653 1.00 94.31 112 TRP A C 1
ATOM 839 O O . TRP A 1 112 ? -17.001 6.011 8.910 1.00 94.31 112 TRP A O 1
ATOM 849 N N . GLY A 1 113 ? -17.798 4.226 7.823 1.00 89.94 113 GLY A N 1
ATOM 850 C CA . GLY A 1 113 ? -18.797 4.981 7.074 1.00 89.94 113 GLY A CA 1
ATOM 851 C C . GLY A 1 113 ? -18.210 5.784 5.907 1.00 89.94 113 GLY A C 1
ATOM 852 O O . GLY A 1 113 ? -17.003 5.826 5.660 1.00 89.94 113 GLY A O 1
ATOM 853 N N . ALA A 1 114 ? -19.099 6.393 5.126 1.00 83.56 114 ALA A N 1
ATOM 854 C CA . ALA A 1 114 ? -18.711 7.197 3.974 1.00 83.56 114 ALA A CA 1
ATOM 855 C C . ALA A 1 114 ? -18.556 8.665 4.374 1.00 83.56 114 ALA A C 1
ATOM 857 O O . ALA A 1 114 ? -19.466 9.255 4.955 1.00 83.56 114 ALA A O 1
ATOM 858 N N . VAL A 1 115 ? -17.454 9.289 3.970 1.00 81.75 115 VAL A N 1
ATOM 859 C CA . VAL A 1 115 ? -17.271 10.736 4.097 1.00 81.75 115 VAL A CA 1
ATOM 860 C C . VAL A 1 115 ? -17.644 11.363 2.769 1.00 81.75 115 VAL A C 1
ATOM 862 O O . VAL A 1 115 ? -16.961 11.173 1.764 1.00 81.75 115 VAL A O 1
ATOM 865 N N . ARG A 1 116 ? -18.789 12.054 2.741 1.00 80.25 116 ARG A N 1
ATOM 866 C CA . ARG A 1 116 ? -19.355 12.655 1.518 1.00 80.25 116 ARG A CA 1
ATOM 867 C C . ARG A 1 116 ? -19.489 11.661 0.353 1.00 80.25 116 ARG A C 1
ATOM 869 O O . ARG A 1 116 ? -19.296 12.010 -0.806 1.00 80.25 116 ARG A O 1
ATOM 876 N N . GLY A 1 117 ? -19.827 10.412 0.675 1.00 77.00 117 GLY A N 1
ATOM 877 C CA . GLY A 1 117 ? -19.989 9.330 -0.299 1.00 77.00 117 GLY A CA 1
ATOM 878 C C . GLY A 1 117 ? -18.692 8.620 -0.707 1.00 77.00 117 GLY A C 1
ATOM 879 O O . GLY A 1 117 ? -18.773 7.661 -1.467 1.00 77.00 117 GLY A O 1
ATOM 880 N N . ASN A 1 118 ? -17.527 9.036 -0.194 1.00 74.06 118 ASN A N 1
ATOM 881 C CA . ASN A 1 118 ? -16.250 8.363 -0.430 1.00 74.06 118 ASN A CA 1
ATOM 882 C C . ASN A 1 118 ? -15.904 7.405 0.727 1.00 74.06 118 ASN A C 1
ATOM 884 O O . ASN A 1 118 ? -16.012 7.772 1.898 1.00 74.06 118 ASN A O 1
ATOM 888 N N . THR A 1 119 ? -15.481 6.185 0.393 1.00 77.12 119 THR A N 1
ATOM 889 C CA . THR A 1 119 ? -15.064 5.125 1.330 1.00 77.12 119 THR A CA 1
ATOM 890 C C . THR A 1 119 ? -13.552 4.880 1.348 1.00 77.12 119 THR A C 1
ATOM 892 O O . THR A 1 119 ? -13.110 3.955 2.017 1.00 77.12 119 THR A O 1
ATOM 895 N N . ASP A 1 120 ? -12.773 5.658 0.595 1.00 79.19 120 ASP A N 1
ATOM 896 C CA . ASP A 1 120 ? -11.318 5.521 0.464 1.00 79.19 120 ASP A CA 1
ATOM 897 C C . ASP A 1 120 ? -10.624 6.883 0.635 1.00 79.19 120 ASP A C 1
ATOM 899 O O . ASP A 1 120 ? -9.895 7.368 -0.224 1.00 79.19 120 ASP A O 1
ATOM 903 N N . VAL A 1 121 ? -10.937 7.570 1.736 1.00 88.75 121 VAL A N 1
ATOM 904 C CA . VAL A 1 121 ? -10.386 8.902 2.040 1.00 88.75 121 VAL A CA 1
ATOM 905 C C . VAL A 1 121 ? -9.004 8.811 2.690 1.00 88.75 121 VAL A C 1
ATOM 907 O O . VAL A 1 121 ? -8.198 9.733 2.572 1.00 88.75 121 VAL A O 1
ATOM 910 N N . VAL A 1 122 ? -8.727 7.700 3.372 1.00 91.00 122 VAL A N 1
ATOM 911 C CA . VAL A 1 122 ? -7.522 7.512 4.188 1.00 91.00 122 VAL A CA 1
ATOM 912 C C . VAL A 1 122 ? -6.246 7.567 3.350 1.00 91.00 122 VAL A C 1
ATOM 914 O O . VAL A 1 122 ? -5.332 8.301 3.713 1.00 91.00 122 VAL A O 1
ATOM 917 N N . ASN A 1 123 ? -6.207 6.877 2.207 1.00 84.19 123 ASN A N 1
ATOM 918 C CA . ASN A 1 123 ? -5.021 6.834 1.345 1.00 84.19 123 ASN A CA 1
ATOM 919 C C . ASN A 1 123 ? -4.651 8.220 0.791 1.00 84.19 123 ASN A C 1
ATOM 921 O O . ASN A 1 123 ? -3.481 8.619 0.796 1.00 84.19 123 ASN A O 1
ATOM 925 N N . ASP A 1 124 ? -5.653 8.979 0.341 1.00 91.38 124 ASP A N 1
ATOM 926 C CA . ASP A 1 124 ? -5.438 10.333 -0.171 1.00 91.38 124 ASP A CA 1
ATOM 927 C C . ASP A 1 124 ? -5.016 11.297 0.947 1.00 91.38 124 ASP A C 1
ATOM 929 O O . ASP A 1 124 ? -4.162 12.159 0.735 1.00 91.38 124 ASP A O 1
ATOM 933 N N . ALA A 1 125 ? -5.584 11.144 2.145 1.00 94.75 125 ALA A N 1
ATOM 934 C CA . ALA A 1 125 ? -5.226 11.948 3.307 1.00 94.75 125 ALA A CA 1
ATOM 935 C C . ALA A 1 125 ? -3.794 11.661 3.787 1.00 94.75 125 ALA A C 1
ATOM 937 O O . ALA A 1 125 ? -3.033 12.601 4.005 1.00 94.75 125 ALA A O 1
ATOM 938 N N . GLU A 1 126 ? -3.387 10.394 3.882 1.00 90.75 126 GLU A N 1
ATOM 939 C CA . GLU A 1 126 ? -2.015 10.010 4.236 1.00 90.75 126 GLU A CA 1
ATOM 940 C C . GLU A 1 126 ? -1.004 10.565 3.224 1.00 90.75 126 GLU A C 1
ATOM 942 O O . GLU A 1 126 ? 0.024 11.144 3.593 1.00 90.75 126 GLU A O 1
ATOM 947 N N . THR A 1 127 ? -1.334 10.457 1.936 1.00 88.81 127 THR A N 1
ATOM 948 C CA . THR A 1 127 ? -0.532 11.005 0.841 1.00 88.81 127 THR A CA 1
ATOM 949 C C . THR A 1 127 ? -0.397 12.524 0.944 1.00 88.81 127 THR A C 1
ATOM 951 O O . THR A 1 127 ? 0.706 13.065 0.822 1.00 88.81 127 THR A O 1
ATOM 954 N N . LEU A 1 128 ? -1.508 13.227 1.176 1.00 95.75 128 LEU A N 1
ATOM 955 C CA . LEU A 1 128 ? -1.521 14.676 1.343 1.00 95.75 128 LEU A CA 1
ATOM 956 C C . LEU A 1 128 ? -0.672 15.102 2.546 1.00 95.75 128 LEU A C 1
ATOM 958 O O . LEU A 1 128 ? 0.119 16.030 2.433 1.00 95.75 128 LEU A O 1
ATOM 962 N N . LEU A 1 129 ? -0.782 14.420 3.683 1.00 95.69 129 LEU A N 1
ATOM 963 C CA . LEU A 1 129 ? -0.014 14.767 4.879 1.00 95.69 129 LEU A CA 1
ATOM 964 C C . LEU A 1 129 ? 1.486 14.487 4.696 1.00 95.69 129 LEU A C 1
ATOM 966 O O . LEU A 1 129 ? 2.323 15.269 5.143 1.00 95.69 129 LEU A O 1
ATOM 970 N N . SER A 1 130 ? 1.841 13.418 3.985 1.00 90.88 130 SER A N 1
ATOM 971 C CA . SER A 1 130 ? 3.237 13.002 3.789 1.00 90.88 130 SER A CA 1
ATOM 972 C C . SER A 1 130 ? 3.946 13.716 2.635 1.00 90.88 130 SER A C 1
ATOM 974 O O . SER A 1 130 ? 5.164 13.607 2.494 1.00 90.88 130 SER A O 1
ATOM 976 N N . SER A 1 131 ? 3.218 14.405 1.753 1.00 90.94 131 SER A N 1
ATOM 977 C CA . SER A 1 131 ? 3.796 14.996 0.532 1.00 90.94 131 SER A CA 1
ATOM 978 C C . SER A 1 131 ? 3.120 16.287 0.056 1.00 90.94 131 SER A C 1
ATOM 980 O O . SER A 1 131 ? 3.449 16.785 -1.017 1.00 90.94 131 SER A O 1
ATOM 982 N N . GLY A 1 132 ? 2.154 16.826 0.795 1.00 90.75 132 GLY A N 1
ATOM 983 C CA . GLY A 1 132 ? 1.400 18.027 0.419 1.00 90.75 132 GLY A CA 1
ATOM 984 C C . GLY A 1 132 ? 2.107 19.342 0.732 1.00 90.75 132 GLY A C 1
ATOM 985 O O . GLY A 1 132 ? 1.608 20.403 0.362 1.00 90.75 132 GLY A O 1
ATOM 986 N N . GLY A 1 133 ? 3.257 19.287 1.402 1.00 90.56 133 GLY A N 1
ATOM 987 C CA . GLY A 1 133 ? 4.079 20.449 1.695 1.00 90.56 133 GLY A CA 1
ATOM 988 C C . GLY A 1 133 ? 4.780 21.012 0.457 1.00 90.56 133 GLY A C 1
ATOM 989 O O . GLY A 1 133 ? 4.768 20.406 -0.624 1.00 90.56 133 GLY A O 1
ATOM 990 N N . PRO A 1 134 ? 5.436 22.177 0.603 1.00 86.75 134 PRO A N 1
ATOM 991 C CA . PRO A 1 134 ? 6.228 22.778 -0.462 1.00 86.75 134 PRO A CA 1
ATOM 992 C C . PRO A 1 134 ? 7.208 21.770 -1.072 1.00 86.75 134 PRO A C 1
ATOM 994 O O . PRO A 1 134 ? 7.856 21.005 -0.360 1.00 86.75 134 PRO A O 1
ATOM 997 N N . ASP A 1 135 ? 7.286 21.746 -2.402 1.00 85.44 135 ASP A N 1
ATOM 998 C CA . ASP A 1 135 ? 8.146 20.836 -3.171 1.00 85.44 135 ASP A CA 1
ATOM 999 C C . ASP A 1 135 ? 7.916 19.332 -2.923 1.00 85.44 135 ASP A C 1
ATOM 1001 O O . ASP A 1 135 ? 8.792 18.512 -3.205 1.00 85.44 135 ASP A O 1
ATOM 1005 N N . GLY A 1 136 ? 6.733 18.931 -2.449 1.00 86.69 136 GLY A N 1
ATOM 1006 C CA . GLY A 1 136 ? 6.432 17.517 -2.222 1.00 86.69 136 GLY A CA 1
ATOM 1007 C C . GLY A 1 136 ? 7.084 16.968 -0.953 1.00 86.69 136 GLY A C 1
ATOM 1008 O O . GLY A 1 136 ? 7.635 15.860 -0.955 1.00 86.69 136 GLY A O 1
ATOM 1009 N N . THR A 1 137 ? 7.120 17.792 0.092 1.00 90.38 137 THR A N 1
ATOM 1010 C CA . THR A 1 137 ? 7.615 17.440 1.430 1.00 90.38 137 THR A CA 1
ATOM 1011 C C . THR A 1 137 ? 6.452 17.115 2.364 1.00 90.38 137 THR A C 1
ATOM 1013 O O . THR A 1 137 ? 5.298 17.430 2.065 1.00 90.38 137 THR A O 1
ATOM 1016 N N . ALA A 1 138 ? 6.738 16.449 3.481 1.00 91.19 138 ALA A N 1
ATOM 1017 C CA . ALA A 1 138 ? 5.728 16.205 4.499 1.00 91.19 138 ALA A CA 1
ATOM 1018 C C . ALA A 1 138 ? 5.277 17.511 5.170 1.00 91.19 138 ALA A C 1
ATOM 1020 O O . ALA A 1 138 ? 6.069 18.437 5.351 1.00 91.19 138 ALA A O 1
ATOM 1021 N N . LEU A 1 139 ? 3.998 17.572 5.532 1.00 94.62 139 LEU A N 1
ATOM 1022 C CA . LEU A 1 139 ? 3.422 18.684 6.280 1.00 94.62 139 LEU A CA 1
ATOM 1023 C C . LEU A 1 139 ? 3.718 18.521 7.774 1.00 94.62 139 LEU A C 1
ATOM 1025 O O . LEU A 1 139 ? 3.713 17.410 8.306 1.00 94.62 139 LEU A O 1
ATOM 1029 N N . GLU A 1 140 ? 3.915 19.636 8.472 1.00 95.56 140 GLU A N 1
ATOM 1030 C CA . GLU A 1 140 ? 3.799 19.634 9.929 1.00 95.56 140 GLU A CA 1
ATOM 1031 C C . GLU A 1 140 ? 2.352 19.290 10.308 1.00 95.56 140 GLU A C 1
ATOM 1033 O O . GLU A 1 140 ? 1.419 19.776 9.667 1.00 95.56 140 GLU A O 1
ATOM 1038 N N . LEU A 1 141 ? 2.146 18.453 11.330 1.00 95.38 141 LEU A N 1
ATOM 1039 C CA . LEU A 1 141 ? 0.837 17.909 11.700 1.00 95.38 141 LEU A CA 1
ATOM 1040 C C . LEU A 1 141 ? -0.225 19.006 11.841 1.00 95.38 141 LEU A C 1
ATOM 1042 O O . LEU A 1 141 ? -1.325 18.853 11.315 1.00 95.38 141 LEU A O 1
ATOM 1046 N N . GLY A 1 142 ? 0.105 20.105 12.526 1.00 94.75 142 GLY A N 1
ATOM 1047 C CA . GLY A 1 142 ? -0.844 21.185 12.792 1.00 94.75 142 GLY A CA 1
ATOM 1048 C C . GLY A 1 142 ? -1.337 21.906 11.546 1.00 94.75 142 GLY A C 1
ATOM 1049 O O . GLY A 1 142 ? -2.533 22.162 11.427 1.00 94.75 142 GLY A O 1
ATOM 1050 N N . ASP A 1 143 ? -0.458 22.159 10.582 1.00 95.88 143 ASP A N 1
ATOM 1051 C CA . ASP A 1 143 ? -0.860 22.740 9.300 1.00 95.88 143 ASP A CA 1
ATOM 1052 C C . ASP A 1 143 ? -1.524 21.683 8.409 1.00 95.88 143 ASP A C 1
ATOM 1054 O O . ASP A 1 143 ? -2.512 21.954 7.724 1.00 95.88 143 ASP A O 1
ATOM 1058 N N . GLY A 1 144 ? -1.036 20.443 8.475 1.00 96.12 144 GLY A N 1
ATOM 1059 C CA . GLY A 1 144 ? -1.541 19.308 7.717 1.00 96.12 144 GLY A CA 1
ATOM 1060 C C . GLY A 1 144 ? -3.014 19.007 7.980 1.00 96.12 144 GLY A C 1
ATOM 1061 O O . GLY A 1 144 ? -3.769 18.815 7.028 1.00 96.12 144 GLY A O 1
ATOM 1062 N N . ILE A 1 145 ? -3.458 19.017 9.242 1.00 96.69 145 ILE A N 1
ATOM 1063 C CA . ILE A 1 145 ? -4.872 18.771 9.573 1.00 96.69 145 ILE A CA 1
ATOM 1064 C C . ILE A 1 145 ? -5.800 19.881 9.058 1.00 96.69 145 ILE A C 1
ATOM 1066 O O . ILE A 1 145 ? -6.944 19.599 8.698 1.00 96.69 145 ILE A O 1
ATOM 1070 N N . LEU A 1 146 ? -5.317 21.125 8.970 1.00 97.06 146 LEU A N 1
ATOM 1071 C CA . LEU A 1 146 ? -6.082 22.247 8.420 1.00 97.06 146 LEU A CA 1
ATOM 1072 C C . LEU A 1 146 ? -6.209 22.132 6.900 1.00 97.06 146 LEU A C 1
ATOM 1074 O O . LEU A 1 146 ? -7.313 22.234 6.367 1.00 97.06 146 LEU A O 1
ATOM 1078 N N . VAL A 1 147 ? -5.100 21.831 6.218 1.00 96.75 147 VAL A N 1
ATOM 1079 C CA . VAL A 1 147 ? -5.072 21.578 4.769 1.00 96.75 147 VAL A CA 1
ATOM 1080 C C . VAL A 1 147 ? -5.954 20.375 4.410 1.00 96.75 147 VAL A C 1
ATOM 1082 O O . VAL A 1 147 ? -6.714 20.414 3.441 1.00 96.75 147 VAL A O 1
ATOM 1085 N N . LEU A 1 148 ? -5.922 19.313 5.220 1.00 95.94 148 LEU A N 1
ATOM 1086 C CA . LEU A 1 148 ? -6.798 18.155 5.055 1.00 95.94 148 LEU A CA 1
ATOM 1087 C C . LEU A 1 148 ? -8.278 18.539 5.196 1.00 95.94 148 LEU A C 1
ATOM 1089 O O . LEU A 1 148 ? -9.083 18.186 4.331 1.00 95.94 148 LEU A O 1
ATOM 1093 N N . ALA A 1 149 ? -8.643 19.270 6.254 1.00 95.44 149 ALA A N 1
ATOM 1094 C CA . ALA A 1 149 ? -10.019 19.712 6.475 1.00 95.44 149 ALA A CA 1
ATOM 1095 C C . ALA A 1 149 ? -10.527 20.600 5.325 1.00 95.44 149 ALA A C 1
ATOM 1097 O O . ALA A 1 149 ? -11.658 20.424 4.866 1.00 95.44 149 ALA A O 1
ATOM 1098 N N . GLU A 1 150 ? -9.684 21.494 4.803 1.00 95.38 150 GLU A N 1
ATOM 1099 C CA . GLU A 1 150 ? -9.993 22.317 3.631 1.00 95.38 150 GLU A CA 1
ATOM 1100 C C . GLU A 1 150 ? -10.294 21.451 2.398 1.00 95.38 150 GLU A C 1
ATOM 1102 O O . GLU A 1 150 ? -11.350 21.596 1.775 1.00 95.38 150 GLU A O 1
ATOM 1107 N N . HIS A 1 151 ? -9.418 20.501 2.065 1.00 95.12 151 HIS A N 1
ATOM 1108 C CA . HIS A 1 151 ? -9.595 19.643 0.892 1.00 95.12 151 HIS A CA 1
ATOM 1109 C C . HIS A 1 151 ? -10.781 18.681 1.014 1.00 95.12 151 HIS A C 1
ATOM 1111 O O . HIS A 1 151 ? -11.471 18.424 0.021 1.00 95.12 151 HIS A O 1
ATOM 1117 N N . LEU A 1 152 ? -11.071 18.185 2.218 1.00 91.94 152 LEU A N 1
ATOM 1118 C CA . LEU A 1 152 ? -12.282 17.412 2.500 1.00 91.94 152 LEU A CA 1
ATOM 1119 C C . LEU A 1 152 ? -13.543 18.267 2.336 1.00 91.94 152 LEU A C 1
ATOM 1121 O O . LEU A 1 152 ? -14.504 17.850 1.680 1.00 91.94 152 LEU A O 1
ATOM 1125 N N . SER A 1 153 ? -13.521 19.492 2.865 1.00 92.75 153 SER A N 1
ATOM 1126 C CA . SER A 1 153 ? -14.611 20.464 2.739 1.00 92.75 153 SER A CA 1
ATOM 1127 C C . SER A 1 153 ? -14.842 20.912 1.289 1.00 92.75 153 SER A C 1
ATOM 1129 O O . SER A 1 153 ? -15.980 21.130 0.871 1.00 92.75 153 SER A O 1
ATOM 1131 N N . ALA A 1 154 ? -13.795 20.970 0.474 1.00 91.94 154 ALA A N 1
ATOM 1132 C CA . ALA A 1 154 ? -13.899 21.297 -0.944 1.00 91.94 154 ALA A CA 1
ATOM 1133 C C . ALA A 1 154 ? -14.188 20.077 -1.842 1.00 91.94 154 ALA A C 1
ATOM 1135 O O . ALA A 1 154 ? -14.458 20.249 -3.030 1.00 91.94 154 ALA A O 1
ATOM 1136 N N . GLY A 1 155 ? -14.106 18.847 -1.316 1.00 90.81 155 GLY A N 1
ATOM 1137 C CA . GLY A 1 155 ? -14.184 17.621 -2.123 1.00 90.81 155 GLY A CA 1
ATOM 1138 C C . GLY A 1 155 ? -13.021 17.472 -3.114 1.00 90.81 155 GLY A C 1
ATOM 1139 O O . GLY A 1 155 ? -13.155 16.803 -4.135 1.00 90.81 155 GLY A O 1
ATOM 1140 N N . SER A 1 156 ? -11.888 18.123 -2.839 1.00 93.12 156 SER A N 1
ATOM 1141 C CA . SER A 1 156 ? -10.722 18.206 -3.726 1.00 93.12 156 SER A CA 1
ATOM 1142 C C . SER A 1 156 ? -9.549 17.331 -3.278 1.00 93.12 156 SER A C 1
ATOM 1144 O O . SER A 1 156 ? -8.505 17.331 -3.930 1.00 93.12 156 SER A O 1
ATOM 1146 N N . LEU A 1 157 ? -9.727 16.551 -2.207 1.00 92.75 157 LEU A N 1
ATOM 1147 C CA . LEU A 1 157 ? -8.686 15.708 -1.621 1.00 92.75 157 LEU A CA 1
ATOM 1148 C C . LEU A 1 157 ? -7.993 14.756 -2.624 1.00 92.75 157 LEU A C 1
ATOM 1150 O O . LEU A 1 157 ? -6.764 14.792 -2.668 1.00 92.75 157 LEU A O 1
ATOM 1154 N N . PRO A 1 158 ? -8.691 14.012 -3.510 1.00 88.81 158 PRO A N 1
ATOM 1155 C CA . PRO A 1 158 ? -8.009 13.134 -4.472 1.00 88.81 158 PRO A CA 1
ATOM 1156 C C . PRO A 1 158 ? -7.098 13.893 -5.449 1.00 88.81 158 PRO A C 1
ATOM 1158 O O . PRO A 1 158 ? -6.004 13.448 -5.812 1.00 88.81 158 PRO A O 1
ATOM 1161 N N . ALA A 1 159 ? -7.529 15.088 -5.869 1.00 91.06 159 ALA A N 1
ATOM 1162 C CA . ALA A 1 159 ? -6.738 15.947 -6.744 1.00 91.06 159 ALA A CA 1
ATOM 1163 C C . ALA A 1 159 ? -5.516 16.523 -6.011 1.00 91.06 159 ALA A C 1
ATOM 1165 O O . ALA A 1 159 ? -4.432 16.602 -6.596 1.00 91.06 159 ALA A O 1
ATOM 1166 N N . ALA A 1 160 ? -5.678 16.884 -4.735 1.00 93.31 160 ALA A N 1
ATOM 1167 C CA . ALA A 1 160 ? -4.596 17.357 -3.880 1.00 93.31 160 ALA A CA 1
ATOM 1168 C C . ALA A 1 160 ? -3.551 16.257 -3.631 1.00 93.31 160 ALA A C 1
ATOM 1170 O O . ALA A 1 160 ? -2.361 16.494 -3.834 1.00 93.31 160 ALA A O 1
ATOM 1171 N N . ALA A 1 161 ? -3.983 15.031 -3.320 1.00 90.12 161 ALA A N 1
ATOM 1172 C CA . ALA A 1 161 ? -3.100 13.880 -3.133 1.00 90.12 161 ALA A CA 1
ATOM 1173 C C . ALA A 1 161 ? -2.311 13.554 -4.416 1.00 90.12 161 ALA A C 1
ATOM 1175 O O . ALA A 1 161 ? -1.088 13.405 -4.403 1.00 90.12 161 ALA A O 1
ATOM 1176 N N . SER A 1 162 ? -2.988 13.567 -5.568 1.00 87.69 162 SER A N 1
ATOM 1177 C CA . SER A 1 162 ? -2.350 13.386 -6.879 1.00 87.69 162 SER A CA 1
ATOM 1178 C C . SER A 1 162 ? -1.331 14.488 -7.206 1.00 87.69 162 SER A C 1
ATOM 1180 O O . SER A 1 162 ? -0.347 14.252 -7.912 1.00 87.69 162 SER A O 1
ATOM 1182 N N . ALA A 1 163 ? -1.555 15.721 -6.745 1.00 92.19 163 ALA A N 1
ATOM 1183 C CA . ALA A 1 163 ? -0.595 16.812 -6.895 1.00 92.19 163 ALA A CA 1
ATOM 1184 C C . ALA A 1 163 ? 0.618 16.638 -5.969 1.00 92.19 163 ALA A C 1
ATOM 1186 O O . ALA A 1 163 ? 1.749 16.772 -6.441 1.00 92.19 163 ALA A O 1
ATOM 1187 N N . ALA A 1 164 ? 0.385 16.262 -4.711 1.00 91.81 164 ALA A N 1
ATOM 1188 C CA . ALA A 1 164 ? 1.414 15.947 -3.723 1.00 91.81 164 ALA A CA 1
ATOM 1189 C C . ALA A 1 164 ? 2.364 14.841 -4.223 1.00 91.81 164 ALA A C 1
ATOM 1191 O O . ALA A 1 164 ? 3.581 15.028 -4.257 1.00 91.81 164 ALA A O 1
ATOM 1192 N N . LEU A 1 165 ? 1.818 13.734 -4.739 1.00 84.69 165 LEU A N 1
ATOM 1193 C CA . LEU A 1 165 ? 2.594 12.625 -5.317 1.00 84.69 165 LEU A CA 1
ATOM 1194 C C . LEU A 1 165 ? 3.489 13.061 -6.480 1.00 84.69 165 LEU A C 1
ATOM 1196 O O . LEU A 1 165 ? 4.653 12.654 -6.565 1.00 84.69 165 LEU A O 1
ATOM 1200 N N . ARG A 1 166 ? 2.962 13.892 -7.387 1.00 88.75 166 ARG A N 1
ATOM 1201 C CA . ARG A 1 166 ? 3.736 14.422 -8.519 1.00 88.75 166 ARG A CA 1
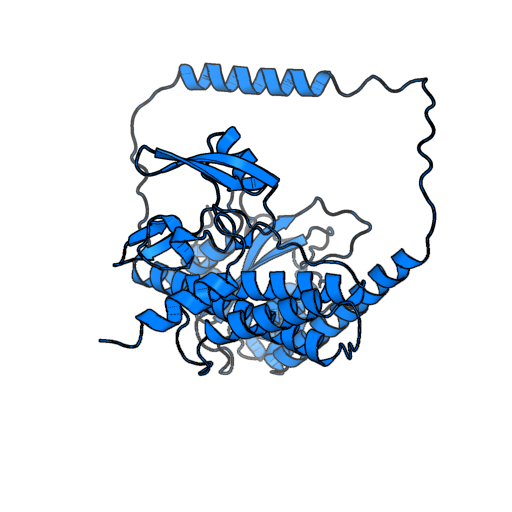ATOM 1202 C C . ARG A 1 166 ? 4.858 15.337 -8.045 1.00 88.75 166 ARG A C 1
ATOM 1204 O O . ARG A 1 166 ? 5.973 15.219 -8.547 1.00 88.75 166 ARG A O 1
ATOM 1211 N N . ALA A 1 167 ? 4.587 16.208 -7.073 1.00 88.19 167 ALA A N 1
ATOM 1212 C CA . ALA A 1 167 ? 5.597 17.090 -6.497 1.00 88.19 167 ALA A CA 1
ATOM 1213 C C . ALA A 1 167 ? 6.722 16.286 -5.821 1.00 88.19 167 ALA A C 1
ATOM 1215 O O . ALA A 1 167 ? 7.896 16.512 -6.119 1.00 88.19 167 ALA A O 1
ATOM 1216 N N . ALA A 1 168 ? 6.369 15.287 -5.005 1.00 83.81 168 ALA A N 1
ATOM 1217 C CA . ALA A 1 168 ? 7.329 14.425 -4.320 1.00 83.81 168 ALA A CA 1
ATOM 1218 C C . ALA A 1 168 ? 8.169 13.590 -5.298 1.00 83.81 168 ALA A C 1
ATOM 1220 O O . ALA A 1 168 ? 9.374 13.424 -5.115 1.00 83.81 168 ALA A O 1
ATOM 1221 N N . SER A 1 169 ? 7.557 13.089 -6.373 1.00 82.06 169 SER A N 1
ATOM 1222 C CA . SER A 1 169 ? 8.270 12.335 -7.412 1.00 82.06 169 SER A CA 1
ATOM 1223 C C . SER A 1 169 ? 9.241 13.225 -8.186 1.00 82.06 169 SER A C 1
ATOM 1225 O O . SER A 1 169 ? 10.416 12.886 -8.296 1.00 82.06 169 SER A O 1
ATOM 1227 N N . ALA A 1 170 ? 8.803 14.417 -8.602 1.00 85.12 170 ALA A N 1
ATOM 1228 C CA . ALA A 1 170 ? 9.670 15.388 -9.266 1.00 85.12 170 ALA A CA 1
ATOM 1229 C C . ALA A 1 170 ? 10.836 15.840 -8.370 1.00 85.12 170 ALA A C 1
ATOM 1231 O O . ALA A 1 170 ? 11.917 16.146 -8.869 1.00 85.12 170 ALA A O 1
ATOM 1232 N N . ARG A 1 171 ? 10.638 15.914 -7.047 1.00 86.56 171 ARG A N 1
ATOM 1233 C CA . ARG A 1 171 ? 11.715 16.200 -6.090 1.00 86.56 171 ARG A CA 1
ATOM 1234 C C . ARG A 1 171 ? 12.745 15.075 -6.047 1.00 86.56 171 ARG A C 1
ATOM 1236 O O . ARG A 1 171 ? 13.928 15.360 -6.214 1.00 86.56 171 ARG A O 1
ATOM 1243 N N . ARG A 1 172 ? 12.304 13.822 -5.896 1.00 80.56 172 ARG A N 1
ATOM 1244 C CA . ARG A 1 172 ? 13.196 12.649 -5.891 1.00 80.56 172 ARG A CA 1
ATOM 1245 C C . ARG A 1 172 ? 14.044 12.571 -7.162 1.00 80.56 172 ARG A C 1
ATOM 1247 O O . ARG A 1 172 ? 15.248 12.376 -7.080 1.00 80.56 172 ARG A O 1
ATOM 1254 N N . GLU A 1 173 ? 13.452 12.848 -8.323 1.00 79.44 173 GLU A N 1
ATOM 1255 C CA . GLU A 1 173 ? 14.187 12.914 -9.596 1.00 79.44 173 GLU A CA 1
ATOM 1256 C C . GLU A 1 173 ? 15.292 13.986 -9.605 1.00 79.44 173 GLU A C 1
ATOM 1258 O O . GLU A 1 173 ? 16.367 13.764 -10.164 1.00 79.44 173 GLU A O 1
ATOM 1263 N N . ARG A 1 174 ? 15.062 15.149 -8.975 1.00 84.06 174 ARG A N 1
ATOM 1264 C CA . ARG A 1 174 ? 16.083 16.206 -8.846 1.00 84.06 174 ARG A CA 1
ATOM 1265 C C . ARG A 1 174 ? 17.210 15.798 -7.900 1.00 84.06 174 ARG A C 1
ATOM 1267 O O . ARG A 1 174 ? 18.371 16.073 -8.196 1.00 84.06 174 ARG A O 1
ATOM 1274 N N . GLU A 1 175 ? 16.874 15.157 -6.784 1.00 76.31 175 GLU A N 1
ATOM 1275 C CA . GLU A 1 175 ? 17.837 14.676 -5.786 1.00 76.31 175 GLU A CA 1
ATOM 1276 C C . GLU A 1 175 ? 18.741 13.570 -6.371 1.00 76.31 175 GLU A C 1
ATOM 1278 O O . GLU A 1 175 ? 19.970 13.677 -6.298 1.00 76.31 175 GLU A O 1
ATOM 1283 N N . ASP A 1 176 ? 18.153 12.588 -7.063 1.00 68.88 176 ASP A N 1
ATOM 1284 C CA . ASP A 1 176 ? 18.869 11.490 -7.733 1.00 68.88 176 ASP A CA 1
ATOM 1285 C C . ASP A 1 176 ? 19.680 11.973 -8.955 1.00 68.88 176 ASP A C 1
ATOM 1287 O O . ASP A 1 176 ? 20.790 11.502 -9.232 1.00 68.88 176 ASP A O 1
ATOM 1291 N N . GLY A 1 177 ? 19.158 12.959 -9.694 1.00 51.25 177 GLY A N 1
ATOM 1292 C CA . GLY A 1 177 ? 19.853 13.580 -10.825 1.00 51.25 177 GLY A CA 1
ATOM 1293 C C . GLY A 1 177 ? 21.096 14.375 -10.408 1.00 51.25 177 GLY A C 1
ATOM 1294 O O . GLY A 1 177 ? 22.083 14.419 -11.146 1.00 51.25 177 GLY A O 1
ATOM 1295 N N . SER A 1 178 ? 21.089 14.951 -9.203 1.00 48.50 178 SER A N 1
ATOM 1296 C CA . SER A 1 178 ? 22.218 15.711 -8.652 1.00 48.50 178 SER A CA 1
ATOM 1297 C C . SER A 1 178 ? 23.380 14.805 -8.208 1.00 48.50 178 SER A C 1
ATOM 1299 O O . SER A 1 178 ? 24.544 15.209 -8.242 1.00 48.50 178 SER A O 1
ATOM 1301 N N . THR A 1 179 ? 23.110 13.536 -7.876 1.00 44.25 179 THR A N 1
ATOM 1302 C CA . THR A 1 179 ? 24.143 12.567 -7.459 1.00 44.25 179 THR A CA 1
ATOM 1303 C C . THR A 1 179 ? 24.960 11.999 -8.628 1.00 44.25 179 THR A C 1
ATOM 1305 O O . THR A 1 179 ? 26.073 11.517 -8.421 1.00 44.25 179 THR A O 1
ATOM 1308 N N . SER A 1 180 ? 24.479 12.117 -9.871 1.00 39.94 180 SER A N 1
ATOM 1309 C CA . SER A 1 180 ? 25.217 11.676 -11.071 1.00 39.94 180 SER A CA 1
ATOM 1310 C C . SER A 1 180 ? 26.313 12.657 -11.534 1.00 39.94 180 SER A C 1
ATOM 1312 O O . SER A 1 180 ? 27.044 12.362 -12.479 1.00 39.94 180 SER A O 1
ATOM 1314 N N . GLY A 1 181 ? 26.470 13.810 -10.867 1.00 33.28 181 GLY A N 1
ATOM 1315 C CA . GLY A 1 181 ? 27.459 14.843 -11.204 1.00 33.28 181 GLY A CA 1
ATOM 1316 C C . GLY A 1 181 ? 28.825 14.737 -10.509 1.00 33.28 181 GLY A C 1
ATOM 1317 O O . GLY A 1 181 ? 29.731 15.490 -10.861 1.00 33.28 181 GLY A O 1
ATOM 1318 N N . SER A 1 182 ? 29.021 13.822 -9.553 1.00 32.44 182 SER A N 1
ATOM 1319 C CA . SER A 1 182 ? 30.289 13.694 -8.815 1.00 32.44 182 SER A CA 1
ATOM 1320 C C . SER A 1 182 ? 30.979 12.363 -9.115 1.00 32.44 182 SER A C 1
ATOM 1322 O O . SER A 1 182 ? 30.841 11.374 -8.398 1.00 32.44 182 SER A O 1
ATOM 1324 N N . THR A 1 183 ? 31.754 12.329 -10.202 1.00 39.34 183 THR A N 1
ATOM 1325 C CA . THR A 1 183 ? 32.766 11.281 -10.398 1.00 39.34 183 THR A CA 1
ATOM 1326 C C . THR A 1 183 ? 33.974 11.623 -9.528 1.00 39.34 183 THR A C 1
ATOM 1328 O O . THR A 1 183 ? 34.927 12.252 -9.978 1.00 39.34 183 THR A O 1
ATOM 1331 N N . GLY A 1 184 ? 33.910 11.230 -8.260 1.00 29.55 184 GLY A N 1
ATOM 1332 C CA . GLY A 1 184 ? 35.040 11.214 -7.340 1.00 29.55 184 GLY A CA 1
ATOM 1333 C C . GLY A 1 184 ? 35.207 9.807 -6.789 1.00 29.55 184 GLY A C 1
ATOM 1334 O O . GLY A 1 184 ? 34.620 9.465 -5.770 1.00 29.55 184 GLY A O 1
ATOM 1335 N N . THR A 1 185 ? 35.979 8.969 -7.477 1.00 32.16 185 THR A N 1
ATOM 1336 C CA . THR A 1 185 ? 36.485 7.698 -6.938 1.00 32.16 185 THR A CA 1
ATOM 1337 C C . THR A 1 185 ? 37.132 7.946 -5.571 1.00 32.16 185 THR A C 1
ATOM 1339 O O . THR A 1 185 ? 38.118 8.686 -5.527 1.00 32.16 185 THR A O 1
ATOM 1342 N N . PRO A 1 186 ? 36.673 7.327 -4.466 1.00 31.66 186 PRO A N 1
ATOM 1343 C CA . PRO A 1 186 ? 37.467 7.290 -3.254 1.00 31.66 186 PRO A CA 1
ATOM 1344 C C . PRO A 1 186 ? 38.612 6.311 -3.511 1.00 31.66 186 PRO A C 1
ATOM 1346 O O . PRO A 1 186 ? 38.418 5.096 -3.580 1.00 31.66 186 PRO A O 1
ATOM 1349 N N . ALA A 1 187 ? 39.809 6.855 -3.713 1.00 28.22 187 ALA A N 1
ATOM 1350 C CA . ALA A 1 187 ? 41.033 6.100 -3.541 1.00 28.22 187 ALA A CA 1
ATOM 1351 C C . ALA A 1 187 ? 41.117 5.710 -2.059 1.00 28.22 187 ALA A C 1
ATOM 1353 O O . ALA A 1 187 ? 41.180 6.574 -1.186 1.00 28.22 187 ALA A O 1
ATOM 1354 N N . TYR A 1 188 ? 41.060 4.410 -1.780 1.00 28.39 188 TYR A N 1
ATOM 1355 C CA . TYR A 1 188 ? 41.454 3.880 -0.482 1.00 28.39 188 TYR A CA 1
ATOM 1356 C C . TYR A 1 188 ? 42.967 4.050 -0.365 1.00 28.39 188 TYR A C 1
ATOM 1358 O O . TYR A 1 188 ? 43.715 3.306 -0.998 1.00 28.39 188 TYR A O 1
ATOM 1366 N N . ASP A 1 189 ? 43.390 5.055 0.397 1.00 26.48 189 ASP A N 1
ATOM 1367 C CA . ASP A 1 189 ? 44.779 5.209 0.808 1.00 26.48 189 ASP A CA 1
ATOM 1368 C C . ASP A 1 189 ? 44.981 4.471 2.138 1.00 26.48 189 ASP A C 1
ATOM 1370 O O . ASP A 1 189 ? 44.261 4.681 3.120 1.00 26.48 189 ASP A O 1
ATOM 1374 N N . ASP A 1 190 ? 45.923 3.536 2.113 1.00 35.22 190 ASP A N 1
ATOM 1375 C CA . ASP A 1 190 ? 46.432 2.779 3.250 1.00 35.22 190 ASP A CA 1
ATOM 1376 C C . ASP A 1 190 ? 47.452 3.658 3.979 1.00 35.22 190 ASP A C 1
ATOM 1378 O O . ASP A 1 190 ? 48.497 4.009 3.433 1.00 35.22 190 ASP A O 1
ATOM 1382 N N . GLY A 1 191 ? 47.132 4.046 5.212 1.00 28.67 191 GLY A N 1
ATOM 1383 C CA . GLY A 1 191 ? 47.946 4.980 5.980 1.00 28.67 191 GLY A CA 1
ATOM 1384 C C . GLY A 1 191 ? 47.648 4.934 7.470 1.00 28.67 191 GLY A C 1
ATOM 1385 O O . GLY A 1 191 ? 46.995 5.812 8.023 1.00 28.67 191 GLY A O 1
ATOM 1386 N N . SER A 1 192 ? 48.149 3.891 8.125 1.00 32.25 192 SER A N 1
ATOM 1387 C CA . SER A 1 192 ? 48.322 3.788 9.577 1.00 32.25 192 SER A CA 1
ATOM 1388 C C . SER A 1 192 ? 48.904 5.066 10.209 1.00 32.25 192 SER A C 1
ATOM 1390 O O . SER A 1 192 ? 50.024 5.444 9.871 1.00 32.25 192 SER A O 1
ATOM 1392 N N . SER A 1 193 ? 48.216 5.640 11.208 1.00 33.62 193 SER A N 1
ATOM 1393 C CA . SER A 1 193 ? 48.688 5.889 12.595 1.00 33.62 193 SER A CA 1
ATOM 1394 C C . SER A 1 193 ? 48.059 7.136 13.247 1.00 33.62 193 SER A C 1
ATOM 1396 O O . SER A 1 193 ? 48.025 8.206 12.652 1.00 33.62 193 SER A O 1
ATOM 1398 N N . GLY A 1 194 ? 47.637 6.994 14.513 1.00 32.38 194 GLY A N 1
ATOM 1399 C CA . GLY A 1 194 ? 47.595 8.096 15.486 1.00 32.38 194 GLY A CA 1
ATOM 1400 C C . GLY A 1 194 ? 46.215 8.543 15.985 1.00 32.38 194 GLY A C 1
ATOM 1401 O O . GLY A 1 194 ? 45.601 9.419 15.400 1.00 32.38 194 GLY A O 1
ATOM 1402 N N . ASP A 1 195 ? 45.817 7.995 17.138 1.00 37.03 195 ASP A N 1
ATOM 1403 C CA . ASP A 1 195 ? 45.014 8.634 18.197 1.00 37.03 195 ASP A CA 1
ATOM 1404 C C . ASP A 1 195 ? 43.523 8.969 17.986 1.00 37.03 195 ASP A C 1
ATOM 1406 O O . ASP A 1 195 ? 43.153 10.068 17.594 1.00 37.03 195 ASP A O 1
ATOM 1410 N N . ALA A 1 196 ? 42.659 8.057 18.461 1.00 33.91 196 ALA A N 1
ATOM 1411 C CA . ALA A 1 196 ? 41.495 8.378 19.311 1.00 33.91 196 ALA A CA 1
ATOM 1412 C C . ALA A 1 196 ? 40.888 7.090 19.909 1.00 33.91 196 ALA A C 1
ATOM 1414 O O . ALA A 1 196 ? 39.802 6.645 19.542 1.00 33.91 196 ALA A O 1
ATOM 1415 N N . ALA A 1 197 ? 41.604 6.462 20.845 1.00 44.41 197 ALA A N 1
ATOM 1416 C CA . ALA A 1 197 ? 41.131 5.305 21.602 1.00 44.41 197 ALA A CA 1
ATOM 1417 C C . ALA A 1 197 ? 40.898 5.666 23.077 1.00 44.41 197 ALA A C 1
ATOM 1419 O O . ALA A 1 197 ? 41.678 5.253 23.918 1.00 44.41 197 ALA A O 1
ATOM 1420 N N . ILE A 1 198 ? 39.820 6.393 23.398 1.00 46.12 198 ILE A N 1
ATOM 1421 C CA . ILE A 1 198 ? 39.137 6.389 24.710 1.00 46.12 198 ILE A CA 1
ATOM 1422 C C . ILE A 1 198 ? 37.651 6.643 24.406 1.00 46.12 198 ILE A C 1
ATOM 1424 O O . ILE A 1 198 ? 37.276 7.753 24.047 1.00 46.12 198 ILE A O 1
ATOM 1428 N N . GLY A 1 199 ? 36.796 5.621 24.511 1.00 36.12 199 GLY A N 1
ATOM 1429 C CA . GLY A 1 199 ? 35.348 5.833 24.360 1.00 36.12 199 GLY A CA 1
ATOM 1430 C C . GLY A 1 199 ? 34.465 4.601 24.169 1.00 36.12 199 GLY A C 1
ATOM 1431 O O . GLY A 1 199 ? 33.264 4.710 24.372 1.00 36.12 199 GLY A O 1
ATOM 1432 N N . PHE A 1 200 ? 35.010 3.423 23.837 1.00 35.38 200 PHE A N 1
ATOM 1433 C CA . PHE A 1 200 ? 34.163 2.258 23.506 1.00 35.38 200 PHE A CA 1
ATOM 1434 C C . PHE A 1 200 ? 34.217 1.082 24.499 1.00 35.38 200 PHE A C 1
ATOM 1436 O O . PHE A 1 200 ? 33.430 0.145 24.398 1.00 35.38 200 PHE A O 1
ATOM 1443 N N . VAL A 1 201 ? 35.089 1.122 25.514 1.00 37.00 201 VAL A N 1
ATOM 1444 C CA . VAL A 1 201 ? 35.247 -0.005 26.461 1.00 37.00 201 VAL A CA 1
ATOM 1445 C C . VAL A 1 201 ? 34.311 0.095 27.680 1.00 37.00 201 VAL A C 1
ATOM 1447 O O . VAL A 1 201 ? 33.944 -0.925 28.258 1.00 37.00 201 VAL A O 1
ATOM 1450 N N . ALA A 1 202 ? 33.829 1.291 28.039 1.00 37.22 202 ALA A N 1
ATOM 1451 C CA . ALA A 1 202 ? 32.940 1.463 29.196 1.00 37.22 202 ALA A CA 1
ATOM 1452 C C . ALA A 1 202 ? 31.487 1.010 28.930 1.00 37.22 202 ALA A C 1
ATOM 1454 O O . ALA A 1 202 ? 30.828 0.497 29.832 1.00 37.22 202 ALA A O 1
ATOM 1455 N N . VAL A 1 203 ? 30.997 1.125 27.690 1.00 39.38 203 VAL A N 1
ATOM 1456 C CA . VAL A 1 203 ? 29.599 0.807 27.332 1.00 39.38 203 VAL A CA 1
ATOM 1457 C C . VAL A 1 203 ? 29.350 -0.707 27.280 1.00 39.38 203 VAL A C 1
ATOM 1459 O O . VAL A 1 203 ? 28.313 -1.185 27.736 1.00 39.38 203 VAL A O 1
ATOM 1462 N N . VAL A 1 204 ? 30.328 -1.498 26.827 1.00 42.56 204 VAL A N 1
ATOM 1463 C CA . VAL A 1 204 ? 30.183 -2.964 26.737 1.00 42.56 204 VAL A CA 1
ATOM 1464 C C . VAL A 1 204 ? 30.144 -3.621 28.123 1.00 42.56 204 VAL A C 1
ATOM 1466 O O . VAL A 1 204 ? 29.388 -4.571 28.336 1.00 42.56 204 VAL A O 1
ATOM 1469 N N . LEU A 1 205 ? 30.885 -3.096 29.105 1.00 42.56 205 LEU A N 1
AT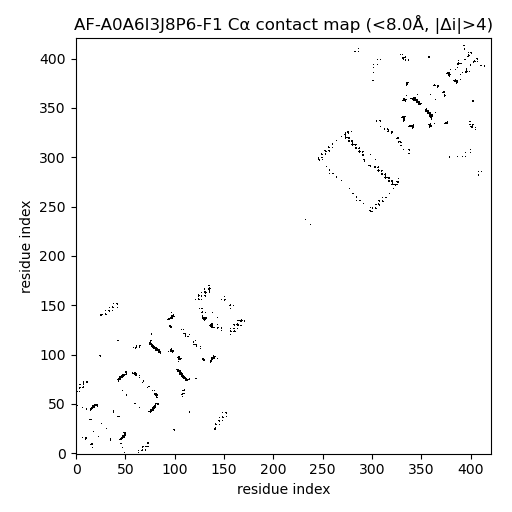OM 1470 C CA . LEU A 1 205 ? 30.897 -3.655 30.462 1.00 42.56 205 LEU A CA 1
ATOM 1471 C C . LEU A 1 205 ? 29.601 -3.371 31.238 1.00 42.56 205 LEU A C 1
ATOM 1473 O O . LEU A 1 205 ? 29.161 -4.222 32.013 1.00 42.56 205 LEU A O 1
ATOM 1477 N N . VAL A 1 206 ? 28.938 -2.238 30.981 1.00 49.16 206 VAL A N 1
ATOM 1478 C CA . VAL A 1 206 ? 27.631 -1.921 31.582 1.00 49.16 206 VAL A CA 1
ATOM 1479 C C . VAL A 1 206 ? 26.528 -2.802 30.987 1.00 49.16 206 VAL A C 1
ATOM 1481 O O . VAL A 1 206 ? 25.742 -3.377 31.738 1.00 49.16 206 VAL A O 1
ATOM 1484 N N . VAL A 1 207 ? 26.515 -3.016 29.666 1.00 45.16 207 VAL A N 1
ATOM 1485 C CA . VAL A 1 207 ? 25.517 -3.879 29.003 1.00 45.16 207 VAL A CA 1
ATOM 1486 C C . VAL A 1 207 ? 25.666 -5.345 29.428 1.00 45.16 207 VAL A C 1
ATOM 1488 O O . VAL A 1 207 ? 24.673 -5.998 29.749 1.00 45.16 207 VAL A O 1
ATOM 1491 N N . VAL A 1 208 ? 26.893 -5.867 29.530 1.00 51.78 208 VAL A N 1
ATOM 1492 C CA . VAL A 1 208 ? 27.123 -7.241 30.014 1.00 51.78 208 VAL A CA 1
ATOM 1493 C C . VAL A 1 208 ? 26.767 -7.377 31.501 1.00 51.78 208 VAL A C 1
ATOM 1495 O O . VAL A 1 208 ? 26.170 -8.381 31.896 1.00 51.78 208 VAL A O 1
ATOM 1498 N N . GLY A 1 209 ? 27.050 -6.359 32.321 1.00 48.25 209 GLY A N 1
ATOM 1499 C CA . GLY A 1 209 ? 26.661 -6.321 33.734 1.00 48.25 209 GLY A CA 1
ATOM 1500 C C . GLY A 1 209 ? 25.143 -6.327 33.945 1.00 48.25 209 GLY A C 1
ATOM 1501 O O . GLY A 1 209 ? 24.640 -7.095 34.768 1.00 48.25 209 GLY A O 1
ATOM 1502 N N . VAL A 1 210 ? 24.403 -5.546 33.152 1.00 50.81 210 VAL A N 1
ATOM 1503 C CA . VAL A 1 210 ? 22.931 -5.487 33.183 1.00 50.81 210 VAL A CA 1
ATOM 1504 C C . VAL A 1 210 ? 22.321 -6.797 32.684 1.00 50.81 210 VAL A C 1
ATOM 1506 O O . VAL A 1 210 ? 21.457 -7.361 33.353 1.00 50.81 210 VAL A O 1
ATOM 1509 N N . VAL A 1 211 ? 22.819 -7.365 31.581 1.00 48.34 211 VAL A N 1
ATOM 1510 C CA . VAL A 1 211 ? 22.310 -8.636 31.036 1.00 48.34 211 VAL A CA 1
ATOM 1511 C C . VAL A 1 211 ? 22.564 -9.806 31.993 1.00 48.34 211 VAL A C 1
ATOM 1513 O O . VAL A 1 211 ? 21.679 -10.642 32.194 1.00 48.34 211 VAL A O 1
ATOM 1516 N N . LEU A 1 212 ? 23.733 -9.867 32.639 1.00 47.31 212 LEU A N 1
ATOM 1517 C CA . LEU A 1 212 ? 24.035 -10.902 33.635 1.00 47.31 212 LEU A CA 1
ATOM 1518 C C . LEU A 1 212 ? 23.277 -10.681 34.956 1.00 47.31 212 LEU A C 1
ATOM 1520 O O . LEU A 1 212 ? 22.862 -11.660 35.583 1.00 47.31 212 LEU A O 1
ATOM 1524 N N . GLY A 1 213 ? 23.039 -9.426 35.351 1.00 47.50 213 GLY A N 1
ATOM 1525 C CA . GLY A 1 213 ? 22.225 -9.054 36.512 1.00 47.50 213 GLY A CA 1
ATOM 1526 C C . GLY A 1 213 ? 20.752 -9.441 36.349 1.00 47.50 213 GLY A C 1
ATOM 1527 O O . GLY A 1 213 ? 20.195 -10.122 37.214 1.00 47.50 213 GLY A O 1
ATOM 1528 N N . VAL A 1 214 ? 20.157 -9.125 35.194 1.00 51.31 214 VAL A N 1
ATOM 1529 C CA . VAL A 1 214 ? 18.777 -9.492 34.829 1.00 51.31 214 VAL A CA 1
ATOM 1530 C C . VAL A 1 214 ? 18.619 -11.014 34.748 1.00 51.31 214 VAL A C 1
ATOM 1532 O O . VAL A 1 214 ? 17.662 -11.565 35.291 1.00 51.31 214 VAL A O 1
ATOM 1535 N N . ARG A 1 215 ? 19.603 -11.740 34.192 1.00 46.75 215 ARG A N 1
ATOM 1536 C CA . ARG A 1 215 ? 19.588 -13.219 34.160 1.00 46.75 215 ARG A CA 1
ATOM 1537 C C . ARG A 1 215 ? 19.663 -13.861 35.549 1.00 46.75 215 ARG A C 1
ATOM 1539 O O . ARG A 1 215 ? 19.132 -14.957 35.737 1.00 46.75 215 ARG A O 1
ATOM 1546 N N . ARG A 1 216 ? 20.339 -13.228 36.516 1.00 44.03 216 ARG A N 1
ATOM 1547 C CA . ARG A 1 216 ? 20.483 -13.751 37.887 1.00 44.03 216 ARG A CA 1
ATOM 1548 C C . ARG A 1 216 ? 19.254 -13.445 38.747 1.00 44.03 216 ARG A C 1
ATOM 1550 O O . ARG A 1 216 ? 18.916 -14.263 39.602 1.00 44.03 216 ARG A O 1
ATOM 1557 N N . LEU A 1 217 ? 18.565 -12.334 38.475 1.00 48.25 217 LEU A N 1
ATOM 1558 C CA . LEU A 1 217 ? 17.312 -11.963 39.136 1.00 48.25 217 LEU A CA 1
ATOM 1559 C C . LEU A 1 217 ? 16.120 -12.769 38.586 1.00 48.25 217 LEU A C 1
ATOM 1561 O O . LEU A 1 217 ? 15.370 -13.346 39.368 1.00 48.25 217 LEU A O 1
ATOM 1565 N N . ALA A 1 218 ? 16.047 -12.969 37.264 1.00 48.22 218 ALA A N 1
ATOM 1566 C CA . ALA A 1 218 ? 15.030 -13.804 36.609 1.00 48.22 218 ALA A CA 1
ATOM 1567 C C . ALA A 1 218 ? 15.104 -15.299 36.989 1.00 48.22 218 ALA A C 1
ATOM 1569 O O . ALA A 1 218 ? 14.140 -16.042 36.822 1.00 48.22 218 ALA A O 1
ATOM 1570 N N . ARG A 1 219 ? 16.241 -15.764 37.531 1.00 46.47 219 ARG A N 1
ATOM 1571 C CA . ARG A 1 219 ? 16.395 -17.133 38.059 1.00 46.47 219 ARG A CA 1
ATOM 1572 C C . ARG A 1 219 ? 15.987 -17.285 39.528 1.00 46.47 219 ARG A C 1
ATOM 1574 O O . ARG A 1 219 ? 15.930 -18.419 39.996 1.00 46.47 219 ARG A O 1
ATOM 1581 N N . ARG A 1 220 ? 15.726 -16.195 40.261 1.00 47.19 220 ARG A N 1
ATOM 1582 C CA . ARG A 1 220 ? 15.387 -16.241 41.698 1.00 47.19 220 ARG A CA 1
ATOM 1583 C C . ARG A 1 220 ? 13.931 -15.921 42.023 1.00 47.19 220 ARG A C 1
ATOM 1585 O O . ARG A 1 220 ? 13.507 -16.216 43.134 1.00 47.19 220 ARG A O 1
ATOM 1592 N N . THR A 1 221 ? 13.150 -15.418 41.076 1.00 41.41 221 THR A N 1
ATOM 1593 C CA . THR A 1 221 ? 11.733 -15.107 41.292 1.00 41.41 221 THR A CA 1
ATOM 1594 C C . THR A 1 221 ? 10.855 -15.865 40.302 1.00 41.41 221 THR A C 1
ATOM 1596 O O . THR A 1 221 ? 10.460 -15.353 39.262 1.00 41.41 221 THR A O 1
ATOM 1599 N N . ARG A 1 222 ? 10.503 -17.105 40.656 1.00 47.41 222 ARG A N 1
ATOM 1600 C CA . ARG A 1 222 ? 9.245 -17.709 40.198 1.00 47.41 222 ARG A CA 1
ATOM 1601 C C . ARG A 1 222 ? 8.191 -17.536 41.293 1.00 47.41 222 ARG A C 1
ATOM 1603 O O . ARG A 1 222 ? 8.236 -18.283 42.267 1.00 47.41 222 ARG A O 1
ATOM 1610 N N . PRO A 1 223 ? 7.221 -16.628 41.123 1.00 33.50 223 PRO A N 1
ATOM 1611 C CA . PRO A 1 223 ? 5.875 -16.799 41.644 1.00 33.50 223 PRO A CA 1
ATOM 1612 C C . PRO A 1 223 ? 4.919 -17.185 40.504 1.00 33.50 223 PRO A C 1
ATOM 1614 O O . PRO A 1 223 ? 5.075 -16.762 39.360 1.00 33.50 223 PRO A O 1
ATOM 1617 N N . GLY A 1 224 ? 3.970 -18.064 40.817 1.00 39.31 224 GLY A N 1
ATOM 1618 C CA . GLY A 1 224 ? 3.049 -18.676 39.864 1.00 39.31 224 GLY A CA 1
ATOM 1619 C C . GLY A 1 224 ? 1.938 -17.762 39.330 1.00 39.31 224 GLY A C 1
ATOM 1620 O O . GLY A 1 224 ? 1.571 -16.768 39.943 1.00 39.31 224 GLY A O 1
ATOM 1621 N N . SER A 1 225 ? 1.423 -18.191 38.172 1.00 46.19 225 SER A N 1
ATOM 1622 C CA . SER A 1 225 ? 0.117 -17.947 37.536 1.00 46.19 225 SER A CA 1
ATOM 1623 C C . SER A 1 225 ? -0.566 -16.578 37.685 1.00 46.19 225 SER A C 1
ATOM 1625 O O . SER A 1 225 ? -1.129 -16.280 38.735 1.00 46.19 225 SER A O 1
ATOM 1627 N N . LYS A 1 226 ? -0.780 -15.905 36.547 1.00 33.69 226 LYS A N 1
ATOM 1628 C CA . LYS A 1 226 ? -2.135 -15.645 36.022 1.00 33.69 226 LYS A CA 1
ATOM 1629 C C . LYS A 1 226 ? -2.099 -15.817 34.503 1.00 33.69 226 LYS A C 1
ATOM 1631 O O . LYS A 1 226 ? -1.224 -15.267 33.844 1.00 33.69 226 LYS A O 1
ATOM 1636 N N . ALA A 1 227 ? -2.991 -16.654 33.980 1.00 40.16 227 ALA A N 1
ATOM 1637 C CA . ALA A 1 227 ? -3.147 -16.877 32.551 1.00 40.16 227 ALA A CA 1
ATOM 1638 C C . ALA A 1 227 ? -3.484 -15.543 31.873 1.00 40.16 227 ALA A C 1
ATOM 1640 O O . ALA A 1 227 ? -4.488 -14.919 32.214 1.00 40.16 227 ALA A O 1
ATOM 1641 N N . ALA A 1 228 ? -2.628 -15.105 30.951 1.00 38.31 228 ALA A N 1
ATOM 1642 C CA . ALA A 1 228 ? -2.963 -14.040 30.024 1.00 38.31 228 ALA A CA 1
ATOM 1643 C C . ALA A 1 228 ? -4.187 -14.508 29.233 1.00 38.31 228 ALA A C 1
ATOM 1645 O O . ALA A 1 228 ? -4.134 -15.548 28.575 1.00 38.31 228 ALA A O 1
ATOM 1646 N N . GLN A 1 229 ? -5.306 -13.797 29.357 1.00 37.66 229 GLN A N 1
ATOM 1647 C CA . GLN A 1 229 ? -6.451 -14.040 28.495 1.00 37.66 229 GLN A CA 1
ATOM 1648 C C . GLN A 1 229 ? -6.048 -13.613 27.086 1.00 37.66 229 GLN A C 1
ATOM 1650 O O . GLN A 1 229 ? -5.953 -12.429 26.781 1.00 37.66 229 GLN A O 1
ATOM 1655 N N . THR A 1 230 ? -5.709 -14.599 26.260 1.00 37.66 230 THR A N 1
ATOM 1656 C CA . THR A 1 230 ? -5.437 -14.418 24.839 1.00 37.66 230 THR A CA 1
ATOM 1657 C C . THR A 1 230 ? -6.749 -14.020 24.177 1.00 37.66 230 THR A C 1
ATOM 1659 O O . THR A 1 230 ? -7.647 -14.846 24.025 1.00 37.66 230 THR A O 1
ATOM 1662 N N . PHE A 1 231 ? -6.885 -12.735 23.858 1.00 41.16 231 PHE A N 1
ATOM 1663 C CA . PHE A 1 231 ? -8.000 -12.218 23.079 1.00 41.16 231 PHE A CA 1
ATOM 1664 C C . PHE A 1 231 ? -7.945 -12.878 21.694 1.00 41.16 231 PHE A C 1
ATOM 1666 O O . PHE A 1 231 ? -6.957 -12.733 20.975 1.00 41.16 231 PHE A O 1
ATOM 1673 N N . ALA A 1 232 ? -8.954 -13.677 21.356 1.00 48.50 232 ALA A N 1
ATOM 1674 C CA . ALA A 1 232 ? -9.076 -14.278 20.036 1.00 48.50 232 ALA A CA 1
ATOM 1675 C C . ALA A 1 232 ? -9.874 -13.310 19.159 1.00 48.50 232 ALA A C 1
ATOM 1677 O O . ALA A 1 232 ? -11.046 -13.057 19.438 1.00 48.50 232 ALA A O 1
ATOM 1678 N N . LEU A 1 233 ? -9.232 -12.740 18.135 1.00 43.19 233 LEU A N 1
ATOM 1679 C CA . LEU A 1 233 ? -9.934 -11.940 17.131 1.00 43.19 233 LEU A CA 1
ATOM 1680 C C . LEU A 1 233 ? -11.042 -12.791 16.480 1.00 43.19 233 LEU A C 1
ATOM 1682 O O . LEU A 1 233 ? -10.791 -13.961 16.180 1.00 43.19 233 LEU A O 1
ATOM 1686 N N . PRO A 1 234 ? -12.239 -12.229 16.224 1.00 62.84 234 PRO A N 1
ATOM 1687 C CA . PRO A 1 234 ? -13.279 -12.922 15.472 1.00 62.84 234 PRO A CA 1
ATOM 1688 C C . PRO A 1 234 ? -12.785 -13.326 14.078 1.00 62.84 234 PRO A C 1
ATOM 1690 O O . PRO A 1 234 ? -12.167 -12.515 13.381 1.00 62.84 234 PRO A O 1
ATOM 1693 N N . ASP A 1 235 ? -13.116 -14.543 13.637 1.00 67.75 235 ASP A N 1
ATOM 1694 C CA . ASP A 1 235 ? -12.668 -15.091 12.345 1.00 67.75 235 ASP A CA 1
ATOM 1695 C C . ASP A 1 235 ? -13.007 -14.164 11.167 1.00 67.75 235 ASP A C 1
ATOM 1697 O O . ASP A 1 235 ? -12.184 -13.959 10.280 1.00 67.75 235 ASP A O 1
ATOM 1701 N N . SER A 1 236 ? -14.159 -13.486 11.215 1.00 60.62 236 SER A N 1
ATOM 1702 C CA . SER A 1 236 ? -14.584 -12.535 10.182 1.00 60.62 236 SER A CA 1
ATOM 1703 C C . SER A 1 236 ? -13.671 -11.313 10.035 1.00 60.62 236 SER A C 1
ATOM 1705 O O . SER A 1 236 ? -13.592 -10.738 8.953 1.00 60.62 236 SER A O 1
ATOM 1707 N N . VAL A 1 237 ? -13.018 -10.868 11.114 1.00 65.88 237 VAL A N 1
ATOM 1708 C CA . VAL A 1 237 ? -12.067 -9.743 11.061 1.00 65.88 237 VAL A CA 1
ATOM 1709 C C . VAL A 1 237 ? -10.762 -10.215 10.436 1.00 65.88 237 VAL A C 1
ATOM 1711 O O . VAL A 1 237 ? -10.250 -9.564 9.530 1.00 65.88 237 VAL A O 1
ATOM 1714 N N . LEU A 1 238 ? -10.269 -11.380 10.862 1.00 67.69 238 LEU A N 1
ATOM 1715 C CA . LEU A 1 238 ? -9.076 -11.992 10.281 1.00 67.69 238 LEU A CA 1
ATOM 1716 C C . LEU A 1 238 ? -9.269 -12.276 8.787 1.00 67.69 238 LEU A C 1
ATOM 1718 O O . LEU A 1 238 ? -8.359 -12.036 8.001 1.00 67.69 238 LEU A O 1
ATOM 1722 N N . ASP A 1 239 ? -10.458 -12.721 8.383 1.00 69.19 239 ASP A N 1
ATOM 1723 C CA . ASP A 1 239 ? -10.796 -12.946 6.978 1.00 69.19 239 ASP A CA 1
ATOM 1724 C C . ASP A 1 239 ? -10.837 -11.647 6.173 1.00 69.19 239 ASP A C 1
ATOM 1726 O O . ASP A 1 239 ? -10.325 -11.620 5.059 1.00 69.19 239 ASP A O 1
ATOM 1730 N N . ARG A 1 240 ? -11.368 -10.550 6.731 1.00 66.62 240 ARG A N 1
ATOM 1731 C CA . ARG A 1 240 ? -11.345 -9.237 6.064 1.00 66.62 240 ARG A CA 1
ATOM 1732 C C . ARG A 1 240 ? -9.931 -8.688 5.903 1.00 66.62 240 ARG A C 1
ATOM 1734 O O . ARG A 1 240 ? -9.594 -8.223 4.820 1.00 66.62 240 ARG A O 1
ATOM 1741 N N . VAL A 1 241 ? -9.098 -8.773 6.942 1.00 70.88 241 VAL A N 1
ATOM 1742 C CA . VAL A 1 241 ? -7.689 -8.343 6.876 1.00 70.88 241 VAL A CA 1
ATOM 1743 C C . VAL A 1 241 ? -6.929 -9.163 5.832 1.00 70.88 241 VAL A C 1
ATOM 1745 O O . VAL A 1 241 ? -6.193 -8.597 5.028 1.00 70.88 241 VAL A O 1
ATOM 1748 N N . ARG A 1 242 ? -7.155 -10.482 5.782 1.00 74.06 242 ARG A N 1
ATOM 1749 C CA . ARG A 1 242 ? -6.572 -11.353 4.750 1.00 74.06 242 ARG A CA 1
ATOM 1750 C C . ARG A 1 242 ? -7.058 -10.980 3.356 1.00 74.06 242 ARG A C 1
ATOM 1752 O O . ARG A 1 242 ? -6.232 -10.787 2.482 1.00 74.06 242 ARG A O 1
ATOM 1759 N N . GLN A 1 243 ? -8.364 -10.803 3.161 1.00 76.62 243 GLN A N 1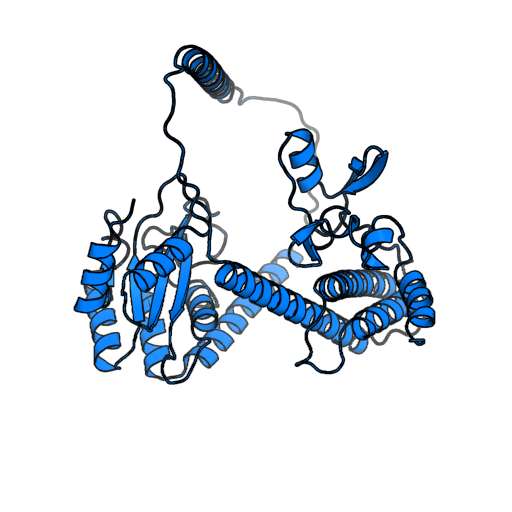
ATOM 1760 C CA . GLN A 1 243 ? -8.928 -10.396 1.870 1.00 76.62 243 GLN A CA 1
ATOM 1761 C C . GLN A 1 243 ? -8.373 -9.049 1.401 1.00 76.62 243 GLN A C 1
ATOM 1763 O O . GLN A 1 243 ? -8.081 -8.890 0.220 1.00 76.62 243 GLN A O 1
ATOM 1768 N N . ALA A 1 244 ? -8.199 -8.091 2.314 1.00 72.06 244 ALA A N 1
ATOM 1769 C CA . ALA A 1 244 ? -7.577 -6.809 2.008 1.00 72.06 244 ALA A CA 1
ATOM 1770 C C . ALA A 1 244 ? -6.099 -6.977 1.621 1.00 72.06 244 ALA A C 1
ATOM 1772 O O . ALA A 1 244 ? -5.666 -6.398 0.625 1.00 72.06 244 ALA A O 1
ATOM 1773 N N . GLY A 1 245 ? -5.350 -7.808 2.354 1.00 77.69 245 GLY A N 1
ATOM 1774 C CA . GLY A 1 245 ? -3.963 -8.151 2.035 1.00 77.69 245 GLY A CA 1
ATOM 1775 C C . GLY A 1 245 ? -3.814 -8.862 0.686 1.00 77.69 245 GLY A C 1
ATOM 1776 O O . GLY A 1 245 ? -2.966 -8.481 -0.116 1.00 77.69 245 GLY A O 1
ATOM 1777 N N . ASP A 1 246 ? -4.676 -9.834 0.394 1.00 85.62 246 ASP A N 1
ATOM 1778 C CA . ASP A 1 246 ? -4.709 -10.566 -0.874 1.00 85.62 246 ASP A CA 1
ATOM 1779 C C . ASP A 1 246 ? -5.078 -9.635 -2.039 1.00 85.62 246 ASP A C 1
ATOM 1781 O O . ASP A 1 246 ? -4.472 -9.694 -3.111 1.00 85.62 246 ASP A O 1
ATOM 1785 N N . ALA A 1 247 ? -6.037 -8.727 -1.827 1.00 80.88 247 ALA A N 1
ATOM 1786 C CA . ALA A 1 247 ? -6.418 -7.722 -2.814 1.00 80.88 247 ALA A CA 1
ATOM 1787 C C . ALA A 1 247 ? -5.281 -6.730 -3.089 1.00 80.88 247 ALA A C 1
ATOM 1789 O O . ALA A 1 247 ? -5.045 -6.386 -4.248 1.00 80.88 247 ALA A O 1
ATOM 1790 N N . GLU A 1 248 ? -4.558 -6.296 -2.055 1.00 85.31 248 GLU A N 1
ATOM 1791 C CA . GLU A 1 248 ? -3.383 -5.436 -2.208 1.00 85.31 248 GLU A CA 1
ATOM 1792 C C . GLU A 1 248 ? -2.253 -6.154 -2.946 1.00 85.31 248 GLU A C 1
ATOM 1794 O O . GLU A 1 248 ? -1.700 -5.624 -3.909 1.00 85.31 248 GLU A O 1
ATOM 1799 N N . LEU A 1 249 ? -1.969 -7.405 -2.583 1.00 91.94 249 LEU A N 1
ATOM 1800 C CA . LEU A 1 249 ? -0.982 -8.223 -3.278 1.00 91.94 249 LEU A CA 1
ATOM 1801 C C . LEU A 1 249 ? -1.346 -8.415 -4.759 1.00 91.94 249 LEU A C 1
ATOM 1803 O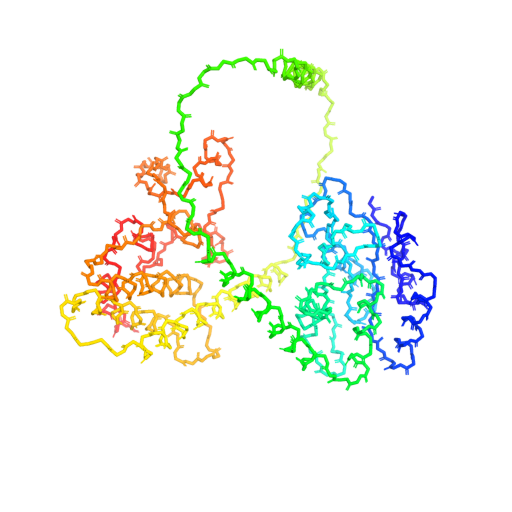 O . LEU A 1 249 ? -0.479 -8.311 -5.627 1.00 91.94 249 LEU A O 1
ATOM 1807 N N . ALA A 1 250 ? -2.627 -8.627 -5.067 1.00 92.00 250 ALA A N 1
ATOM 1808 C CA . ALA A 1 250 ? -3.118 -8.718 -6.437 1.00 92.00 250 ALA A CA 1
ATOM 1809 C C . ALA A 1 250 ? -3.020 -7.383 -7.198 1.00 92.00 250 ALA A C 1
ATOM 1811 O O . ALA A 1 250 ? -2.689 -7.380 -8.387 1.00 92.00 250 ALA A O 1
ATOM 1812 N N . ARG A 1 251 ? -3.295 -6.242 -6.546 1.00 88.25 251 ARG A N 1
ATOM 1813 C CA . ARG A 1 251 ? -3.102 -4.903 -7.136 1.00 88.25 251 ARG A CA 1
ATOM 1814 C C . ARG A 1 251 ? -1.637 -4.660 -7.467 1.00 88.25 251 ARG A C 1
ATOM 1816 O O . ARG A 1 251 ? -1.328 -4.311 -8.606 1.00 88.25 251 ARG A O 1
ATOM 1823 N N . ARG A 1 252 ? -0.744 -4.930 -6.515 1.00 92.44 252 ARG A N 1
ATOM 1824 C CA . ARG A 1 252 ? 0.703 -4.847 -6.713 1.00 92.44 252 ARG A CA 1
ATOM 1825 C C . ARG A 1 252 ? 1.163 -5.725 -7.873 1.00 92.44 252 ARG A C 1
ATOM 1827 O O . ARG A 1 252 ? 1.854 -5.236 -8.756 1.00 92.44 252 ARG A O 1
ATOM 1834 N N . ALA A 1 253 ? 0.740 -6.987 -7.917 1.00 95.31 253 ALA A N 1
ATOM 1835 C CA . ALA A 1 253 ? 1.094 -7.904 -8.997 1.00 95.31 253 ALA A CA 1
ATOM 1836 C C . ALA A 1 253 ? 0.704 -7.359 -10.381 1.00 95.31 253 ALA A C 1
ATOM 1838 O O . ALA A 1 253 ? 1.511 -7.380 -11.307 1.00 95.31 253 ALA A O 1
ATOM 1839 N N . ARG A 1 254 ? -0.516 -6.825 -10.520 1.00 93.69 254 ARG A N 1
ATOM 1840 C CA . ARG A 1 254 ? -0.979 -6.205 -11.772 1.00 93.69 254 ARG A CA 1
ATOM 1841 C C . ARG A 1 254 ? -0.167 -4.961 -12.128 1.00 93.69 254 ARG A C 1
ATOM 1843 O O . ARG A 1 254 ? 0.205 -4.804 -13.288 1.00 93.69 254 ARG A O 1
ATOM 1850 N N . SER A 1 255 ? 0.123 -4.114 -11.141 1.00 94.19 255 SER A N 1
ATOM 1851 C CA . SER A 1 255 ? 0.958 -2.922 -11.310 1.00 94.19 255 SER A CA 1
ATOM 1852 C C . SER A 1 255 ? 2.364 -3.282 -11.798 1.00 94.19 255 SER A C 1
ATOM 1854 O O . SER A 1 255 ? 2.839 -2.703 -12.771 1.00 94.19 255 SER A O 1
ATOM 1856 N N . ASP A 1 256 ? 3.005 -4.282 -11.186 1.00 94.94 256 ASP A N 1
ATOM 1857 C CA . ASP A 1 256 ? 4.352 -4.734 -11.555 1.00 94.94 256 ASP A CA 1
ATOM 1858 C C . ASP A 1 256 ? 4.381 -5.303 -12.989 1.00 94.94 256 ASP A C 1
ATOM 1860 O O . ASP A 1 256 ? 5.284 -4.994 -13.770 1.00 94.94 256 ASP A O 1
ATOM 1864 N N . VAL A 1 257 ? 3.368 -6.090 -13.378 1.00 96.12 257 VAL A N 1
ATOM 1865 C CA . VAL A 1 257 ? 3.247 -6.633 -14.745 1.00 96.12 257 VAL A CA 1
ATOM 1866 C C . VAL A 1 257 ? 3.002 -5.529 -15.775 1.00 96.12 257 VAL A C 1
ATOM 1868 O O . VAL A 1 257 ? 3.629 -5.541 -16.836 1.00 96.12 257 VAL A O 1
ATOM 1871 N N . LEU A 1 258 ? 2.130 -4.562 -15.472 1.00 93.44 258 LEU A N 1
ATOM 1872 C CA . LEU A 1 258 ? 1.874 -3.413 -16.342 1.00 93.44 258 LEU A CA 1
ATOM 1873 C C . LEU A 1 258 ? 3.146 -2.579 -16.538 1.00 93.44 258 LEU A C 1
ATOM 1875 O O . LEU A 1 258 ? 3.537 -2.318 -17.673 1.00 93.44 258 LEU A O 1
ATOM 1879 N N . ALA A 1 259 ? 3.836 -2.245 -15.446 1.00 91.94 259 ALA A N 1
ATOM 1880 C CA . ALA A 1 259 ? 5.062 -1.456 -15.484 1.00 91.94 259 ALA A CA 1
ATOM 1881 C C . ALA A 1 259 ? 6.201 -2.167 -16.237 1.00 91.94 259 ALA A C 1
ATOM 1883 O O . ALA A 1 259 ? 7.053 -1.505 -16.838 1.00 91.94 259 ALA A O 1
ATOM 1884 N N . LEU A 1 260 ? 6.252 -3.505 -16.207 1.00 94.06 260 LEU A N 1
ATOM 1885 C CA . LEU A 1 260 ? 7.154 -4.280 -17.060 1.00 94.06 260 LEU A CA 1
ATOM 1886 C C . LEU A 1 260 ? 6.757 -4.155 -18.538 1.00 94.06 260 LEU A C 1
ATOM 1888 O O . LEU A 1 260 ? 7.629 -3.892 -19.365 1.00 94.06 260 LEU A O 1
ATOM 1892 N N . GLY A 1 261 ? 5.470 -4.313 -18.861 1.00 92.88 261 GLY A N 1
ATOM 1893 C CA . GLY A 1 261 ? 4.945 -4.175 -20.224 1.00 92.88 261 GLY A CA 1
ATOM 1894 C C . GLY A 1 261 ? 5.285 -2.820 -20.844 1.00 92.88 261 GLY A C 1
ATOM 1895 O O . GLY A 1 261 ? 5.891 -2.768 -21.907 1.00 92.88 261 GLY A O 1
ATOM 1896 N N . GLU A 1 262 ? 5.038 -1.725 -20.124 1.00 91.69 262 GLU A N 1
ATOM 1897 C CA . GLU A 1 262 ? 5.375 -0.365 -20.573 1.00 91.69 262 GLU A CA 1
ATOM 1898 C C . GLU A 1 262 ? 6.880 -0.189 -20.842 1.00 91.69 262 GLU A C 1
ATOM 1900 O O . GLU A 1 262 ? 7.293 0.469 -21.800 1.00 91.69 262 GLU A O 1
ATOM 1905 N N . ARG A 1 263 ? 7.736 -0.807 -20.017 1.00 93.56 263 ARG A N 1
ATOM 1906 C CA . ARG A 1 263 ? 9.196 -0.765 -20.196 1.00 93.56 263 ARG A CA 1
ATOM 1907 C C . ARG A 1 263 ? 9.681 -1.624 -21.362 1.00 93.56 263 ARG A C 1
ATOM 1909 O O . ARG A 1 263 ? 10.719 -1.289 -21.945 1.00 93.56 263 ARG A O 1
ATOM 1916 N N . ILE A 1 264 ? 8.980 -2.716 -21.665 1.00 92.94 264 ILE A N 1
ATOM 1917 C CA . ILE A 1 264 ? 9.202 -3.544 -22.854 1.00 92.94 264 ILE A CA 1
ATOM 1918 C C . ILE A 1 264 ? 8.790 -2.754 -24.098 1.00 92.94 264 ILE A C 1
ATOM 1920 O O . ILE A 1 264 ? 9.609 -2.619 -25.000 1.00 92.94 264 ILE A O 1
ATOM 1924 N N . ASP A 1 265 ? 7.601 -2.151 -24.112 1.00 89.06 265 ASP A N 1
ATOM 1925 C CA . ASP A 1 265 ? 7.102 -1.358 -25.244 1.00 89.06 265 ASP A CA 1
ATOM 1926 C C . ASP A 1 265 ? 8.009 -0.158 -25.558 1.00 89.06 265 ASP A C 1
ATOM 1928 O O . ASP A 1 265 ? 8.264 0.158 -26.719 1.00 89.06 265 ASP A O 1
ATOM 1932 N N . ALA A 1 266 ? 8.557 0.491 -24.526 1.00 86.88 266 ALA A N 1
ATOM 1933 C CA . ALA A 1 266 ? 9.515 1.582 -24.692 1.00 86.88 266 ALA A CA 1
ATOM 1934 C C . ALA A 1 266 ? 10.895 1.126 -25.209 1.00 86.88 266 ALA A C 1
ATOM 1936 O O . ALA A 1 266 ? 11.702 1.956 -25.635 1.00 86.88 266 ALA A O 1
ATOM 1937 N N . ALA A 1 267 ? 11.215 -0.168 -25.128 1.00 83.31 267 ALA A N 1
ATOM 1938 C CA . ALA A 1 267 ? 12.489 -0.717 -25.569 1.00 83.31 267 ALA A CA 1
ATOM 1939 C C . ALA A 1 267 ? 12.390 -1.237 -27.011 1.00 83.31 267 ALA A C 1
ATOM 1941 O O . ALA A 1 267 ? 12.080 -2.401 -27.239 1.00 83.31 267 ALA A O 1
ATOM 1942 N N . ASP A 1 268 ? 12.730 -0.396 -27.989 1.00 67.44 268 ASP A N 1
ATOM 1943 C CA . ASP A 1 268 ? 12.890 -0.831 -29.382 1.00 67.44 268 ASP A CA 1
ATOM 1944 C C . ASP A 1 268 ? 14.264 -1.506 -29.570 1.00 67.44 268 ASP A C 1
ATOM 1946 O O . ASP A 1 268 ? 15.278 -0.853 -29.834 1.00 67.44 268 ASP A O 1
ATOM 1950 N N . LEU A 1 269 ? 14.331 -2.818 -29.314 1.00 66.69 269 LEU A N 1
ATOM 1951 C CA . LEU A 1 269 ? 15.570 -3.601 -29.365 1.00 66.69 269 LEU A CA 1
ATOM 1952 C C . LEU A 1 269 ? 15.574 -4.570 -30.556 1.00 66.69 269 LEU A C 1
ATOM 1954 O O . LEU A 1 269 ? 14.881 -5.585 -30.553 1.00 66.69 269 LEU A O 1
ATOM 1958 N N . ALA A 1 270 ? 16.437 -4.295 -31.541 1.00 53.94 270 ALA A N 1
ATOM 1959 C CA . ALA A 1 270 ? 16.795 -5.218 -32.618 1.00 53.94 270 ALA A CA 1
ATOM 1960 C C . ALA A 1 270 ? 18.306 -5.535 -32.581 1.00 53.94 270 ALA A C 1
ATOM 1962 O O . ALA A 1 270 ? 19.132 -4.670 -32.878 1.00 53.94 270 ALA A O 1
ATOM 1963 N N . GLY A 1 271 ? 18.672 -6.780 -32.240 1.00 55.50 271 GLY A N 1
ATOM 1964 C CA . GLY A 1 271 ? 20.041 -7.319 -32.330 1.00 55.50 271 GLY A CA 1
ATOM 1965 C C . GLY A 1 271 ? 20.631 -7.884 -31.023 1.00 55.50 271 GLY A C 1
ATOM 1966 O O . GLY A 1 271 ? 20.293 -7.406 -29.947 1.00 55.50 271 GLY A O 1
ATOM 1967 N N . SER A 1 272 ? 21.529 -8.881 -31.179 1.00 50.88 272 SER A N 1
ATOM 1968 C CA . SER A 1 272 ? 22.485 -9.609 -30.286 1.00 50.88 272 SER A CA 1
ATOM 1969 C C . SER A 1 272 ? 22.210 -9.845 -28.784 1.00 50.88 272 SER A C 1
ATOM 1971 O O . SER A 1 272 ? 22.894 -10.673 -28.181 1.00 50.88 272 SER A O 1
ATOM 1973 N N . GLY A 1 273 ? 21.202 -9.218 -28.182 1.00 59.72 273 GLY A N 1
ATOM 1974 C CA . GLY A 1 273 ? 20.611 -9.538 -26.882 1.00 59.72 273 GLY A CA 1
ATOM 1975 C C . GLY A 1 273 ? 19.393 -10.463 -26.986 1.00 59.72 273 GLY A C 1
ATOM 1976 O O . GLY A 1 273 ? 18.657 -10.592 -26.009 1.00 59.72 273 GLY A O 1
ATOM 1977 N N . ASP A 1 274 ? 19.183 -11.101 -28.144 1.00 76.06 274 ASP A N 1
ATOM 1978 C CA . ASP A 1 274 ? 17.964 -11.832 -28.515 1.00 76.06 274 ASP A CA 1
ATOM 1979 C C . ASP A 1 274 ? 17.479 -12.813 -27.437 1.00 76.06 274 ASP A C 1
ATOM 1981 O O . ASP A 1 274 ? 16.285 -12.883 -27.168 1.00 76.06 274 ASP A O 1
ATOM 1985 N N . ALA A 1 275 ? 18.384 -13.535 -26.764 1.00 89.44 275 ALA A N 1
ATOM 1986 C CA . ALA A 1 275 ? 18.007 -14.505 -25.731 1.00 89.44 275 ALA A CA 1
ATOM 1987 C C . ALA A 1 275 ? 17.543 -13.854 -24.414 1.00 89.44 275 ALA A C 1
ATOM 1989 O O . ALA A 1 275 ? 16.592 -14.328 -23.798 1.00 89.44 275 ALA A O 1
ATOM 1990 N N . ALA A 1 276 ? 18.193 -12.771 -23.975 1.00 92.44 276 ALA A N 1
ATOM 1991 C CA . ALA A 1 276 ? 17.773 -12.033 -22.782 1.00 92.44 276 ALA A CA 1
ATOM 1992 C C . ALA A 1 276 ? 16.486 -11.239 -23.052 1.00 92.44 276 ALA A C 1
ATOM 1994 O O . ALA A 1 276 ? 15.621 -11.147 -22.186 1.00 92.44 276 ALA A O 1
ATOM 1995 N N . TRP A 1 277 ? 16.335 -10.720 -24.273 1.00 92.94 277 TRP A N 1
ATOM 1996 C CA . TRP A 1 277 ? 15.107 -10.078 -24.727 1.00 92.94 277 TRP A CA 1
ATOM 1997 C C . TRP A 1 277 ? 13.938 -11.068 -24.789 1.00 92.94 277 TRP A C 1
ATOM 1999 O O . TRP A 1 277 ? 12.890 -10.811 -24.202 1.00 92.94 277 TRP A O 1
ATOM 2009 N N . ALA A 1 278 ? 14.140 -12.239 -25.401 1.00 92.50 278 ALA A N 1
ATOM 2010 C CA . ALA A 1 278 ? 13.151 -13.315 -25.402 1.00 92.50 278 ALA A CA 1
ATOM 2011 C C . ALA A 1 278 ? 12.775 -13.730 -23.973 1.00 92.50 278 ALA A C 1
ATOM 2013 O O . ALA A 1 278 ? 11.595 -13.854 -23.667 1.00 92.50 278 ALA A O 1
ATOM 2014 N N . ALA A 1 279 ? 13.754 -13.841 -23.067 1.00 94.12 279 ALA A N 1
ATOM 2015 C CA . ALA A 1 279 ? 13.479 -14.131 -21.665 1.00 94.12 279 ALA A CA 1
ATOM 2016 C C . ALA A 1 279 ? 12.619 -13.044 -20.993 1.00 94.12 279 ALA A C 1
ATOM 2018 O O . ALA A 1 279 ? 11.756 -13.385 -20.189 1.00 94.12 279 ALA A O 1
ATOM 2019 N N . ALA A 1 280 ? 12.810 -11.758 -21.306 1.00 95.12 280 ALA A 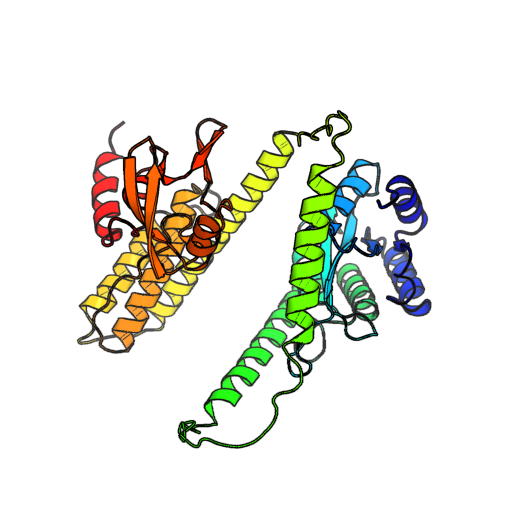N 1
ATOM 2020 C CA . ALA A 1 280 ? 11.967 -10.688 -20.769 1.00 95.12 280 ALA A CA 1
ATOM 2021 C C . ALA A 1 280 ? 10.503 -10.835 -21.220 1.00 95.12 280 ALA A C 1
ATOM 2023 O O . ALA A 1 280 ? 9.597 -10.775 -20.386 1.00 95.12 280 ALA A O 1
ATOM 2024 N N . LEU A 1 281 ? 10.285 -11.103 -22.513 1.00 94.50 281 LEU A N 1
ATOM 2025 C CA . LEU A 1 281 ? 8.956 -11.350 -23.085 1.00 94.50 281 LEU A CA 1
ATOM 2026 C C . LEU A 1 281 ? 8.302 -12.608 -22.499 1.00 94.50 281 LEU A C 1
ATOM 2028 O O . LEU A 1 281 ? 7.135 -12.569 -22.121 1.00 94.50 281 LEU A O 1
ATOM 2032 N N . ASP A 1 282 ? 9.063 -13.694 -22.354 1.00 95.25 282 ASP A N 1
ATOM 2033 C CA . ASP A 1 282 ? 8.595 -14.954 -21.772 1.00 95.25 282 ASP A CA 1
ATOM 2034 C C . ASP A 1 282 ? 8.119 -14.774 -20.321 1.00 95.25 282 ASP A C 1
ATOM 2036 O O . ASP A 1 282 ? 7.097 -15.332 -19.916 1.00 95.25 282 ASP A O 1
ATOM 2040 N N . HIS A 1 283 ? 8.845 -13.984 -19.521 1.00 96.19 283 HIS A N 1
ATOM 2041 C CA . HIS A 1 283 ? 8.457 -13.689 -18.141 1.00 96.19 283 HIS A CA 1
ATOM 2042 C C . HIS A 1 283 ? 7.242 -12.763 -18.069 1.00 96.19 283 HIS A C 1
ATOM 2044 O O . HIS A 1 283 ? 6.360 -13.008 -17.247 1.00 96.19 283 HIS A O 1
ATOM 2050 N N . TYR A 1 284 ? 7.166 -11.746 -18.934 1.00 96.19 284 TYR A N 1
ATOM 2051 C CA . TYR A 1 284 ? 5.990 -10.881 -19.049 1.00 96.19 284 TYR A CA 1
ATOM 2052 C C . TYR A 1 284 ? 4.739 -11.689 -19.419 1.00 96.19 284 TYR A C 1
ATOM 2054 O O . TYR A 1 284 ? 3.716 -11.600 -18.739 1.00 96.19 284 TYR A O 1
ATOM 2062 N N . GLU A 1 285 ? 4.837 -12.555 -20.431 1.00 95.75 285 GLU A N 1
ATOM 2063 C CA . GLU A 1 285 ? 3.727 -13.407 -20.853 1.00 95.75 285 GLU A CA 1
ATOM 2064 C C . GLU A 1 285 ? 3.333 -14.403 -19.752 1.00 95.75 285 GLU A C 1
ATOM 2066 O O . GLU A 1 285 ? 2.148 -14.576 -19.458 1.00 95.75 285 GLU A O 1
ATOM 2071 N N . ALA A 1 286 ? 4.307 -15.041 -19.096 1.00 96.00 286 ALA A N 1
ATOM 2072 C CA . ALA A 1 286 ? 4.038 -15.945 -17.983 1.00 96.00 286 ALA A CA 1
ATOM 2073 C C . ALA A 1 286 ? 3.346 -15.231 -16.810 1.00 96.00 286 ALA A C 1
ATOM 2075 O O . ALA A 1 286 ? 2.413 -15.795 -16.239 1.00 96.00 286 ALA A O 1
ATOM 2076 N N . ALA A 1 287 ? 3.765 -14.006 -16.475 1.00 95.69 287 ALA A N 1
ATOM 2077 C CA . ALA A 1 287 ? 3.156 -13.210 -15.412 1.00 95.69 287 ALA A CA 1
ATOM 2078 C C . ALA A 1 287 ? 1.715 -12.809 -15.759 1.00 95.69 287 ALA A C 1
ATOM 2080 O O . ALA A 1 287 ? 0.821 -12.928 -14.924 1.00 95.69 287 ALA A O 1
ATOM 2081 N N . GLY A 1 288 ? 1.466 -12.413 -17.011 1.00 93.69 288 GLY A N 1
ATOM 2082 C CA . GLY A 1 288 ? 0.119 -12.120 -17.496 1.00 93.69 288 GLY A CA 1
ATOM 2083 C C . GLY A 1 288 ? -0.806 -13.339 -17.465 1.00 93.69 288 GLY A C 1
ATOM 2084 O O . GLY A 1 288 ? -1.975 -13.203 -17.131 1.00 93.69 288 GLY A O 1
ATOM 2085 N N . ARG A 1 289 ? -0.296 -14.546 -17.752 1.00 93.56 289 ARG A N 1
ATOM 2086 C CA . ARG A 1 289 ? -1.115 -15.775 -17.768 1.00 93.56 289 ARG A CA 1
ATOM 2087 C C . ARG A 1 289 ? -1.555 -16.271 -16.393 1.00 93.56 289 ARG A C 1
ATOM 2089 O O . ARG A 1 289 ? -2.568 -16.964 -16.323 1.00 93.56 289 ARG A O 1
ATOM 2096 N N . VAL A 1 290 ? -0.784 -16.011 -15.337 1.00 94.31 290 VAL A N 1
ATOM 2097 C CA . VAL A 1 290 ? -1.158 -16.436 -13.973 1.00 94.31 290 VAL A CA 1
ATOM 2098 C C . VAL A 1 290 ? -2.174 -15.486 -13.338 1.00 94.31 290 VAL A C 1
ATOM 2100 O O . VAL A 1 290 ? -2.863 -15.862 -12.396 1.00 94.31 290 VAL A O 1
ATOM 2103 N N . LEU A 1 291 ? -2.315 -14.273 -13.877 1.00 92.44 291 LEU A N 1
ATOM 2104 C CA . LEU A 1 291 ? -3.347 -13.330 -13.471 1.00 92.44 291 LEU A CA 1
ATOM 2105 C C . LEU A 1 291 ? -4.607 -13.515 -14.338 1.00 92.44 291 LEU A C 1
ATOM 2107 O O . LEU A 1 291 ? -4.508 -13.687 -15.554 1.00 92.44 291 LEU A O 1
ATOM 2111 N N . PRO A 1 292 ? -5.816 -13.470 -13.756 1.00 87.81 292 PRO A N 1
ATOM 2112 C CA . PRO A 1 292 ? -7.040 -13.502 -14.542 1.00 87.81 292 PRO A CA 1
ATOM 2113 C C . PRO A 1 292 ? -7.175 -12.226 -15.383 1.00 87.81 292 PRO A C 1
ATOM 2115 O O . PRO A 1 292 ? -6.929 -11.120 -14.900 1.00 87.81 292 PRO A O 1
ATOM 2118 N N . ASN A 1 293 ? -7.631 -12.382 -16.631 1.00 81.81 293 ASN A N 1
ATOM 2119 C CA . ASN A 1 293 ? -7.897 -11.256 -17.537 1.00 81.81 293 ASN A CA 1
ATOM 2120 C C . ASN A 1 293 ? -9.005 -10.328 -17.019 1.00 81.81 293 ASN A C 1
ATOM 2122 O O . ASN A 1 293 ? -9.021 -9.144 -17.344 1.00 81.81 293 ASN A O 1
ATOM 2126 N N . ASP A 1 294 ? -9.952 -10.873 -16.253 1.00 81.31 294 ASP A N 1
ATOM 2127 C CA . ASP A 1 294 ? -10.978 -10.084 -15.584 1.00 81.31 294 ASP A CA 1
ATOM 2128 C C . ASP A 1 294 ? -10.362 -9.395 -14.350 1.00 81.31 294 ASP A C 1
ATOM 2130 O O . ASP A 1 294 ? -9.974 -10.082 -13.397 1.00 81.31 294 ASP A O 1
ATOM 2134 N N . PRO A 1 295 ? -10.269 -8.051 -14.325 1.00 70.88 295 PRO A N 1
ATOM 2135 C CA . PRO A 1 295 ? -9.688 -7.322 -13.200 1.00 70.88 295 PRO A CA 1
ATOM 2136 C C . PRO A 1 295 ? -10.503 -7.469 -11.907 1.00 70.88 295 PRO A C 1
ATOM 2138 O O . PRO A 1 295 ? -9.968 -7.224 -10.827 1.00 70.88 295 PRO A O 1
ATOM 2141 N N . THR A 1 296 ? -11.767 -7.889 -12.002 1.00 75.38 296 THR A N 1
ATOM 2142 C CA . THR A 1 296 ? -12.660 -8.111 -10.857 1.00 75.38 296 THR A CA 1
ATOM 2143 C C . THR A 1 296 ? -12.602 -9.538 -10.311 1.00 75.38 296 THR A C 1
ATOM 2145 O O . THR A 1 296 ? -13.082 -9.792 -9.206 1.00 75.38 296 THR A O 1
ATOM 2148 N N . ALA A 1 297 ? -11.985 -10.472 -11.043 1.00 79.81 297 ALA A N 1
ATOM 2149 C CA . ALA A 1 297 ? -11.823 -11.839 -10.577 1.00 79.81 297 ALA A CA 1
ATOM 2150 C C . ALA A 1 297 ? -10.835 -11.909 -9.404 1.00 79.81 297 ALA A C 1
ATOM 2152 O O . ALA A 1 297 ? -9.787 -11.249 -9.394 1.00 79.81 297 ALA A O 1
ATOM 2153 N N . ALA A 1 298 ? -11.169 -12.753 -8.426 1.00 82.25 298 ALA A N 1
ATOM 2154 C CA . ALA A 1 298 ? -10.277 -13.077 -7.325 1.00 82.25 298 ALA A CA 1
ATOM 2155 C C . ALA A 1 298 ? -8.996 -13.730 -7.866 1.00 82.25 298 ALA A C 1
ATOM 2157 O O . ALA A 1 298 ? -9.054 -14.631 -8.705 1.00 82.25 298 ALA A O 1
ATOM 2158 N N . VAL A 1 299 ? -7.847 -13.266 -7.379 1.00 90.12 299 VAL A N 1
ATOM 2159 C CA . VAL A 1 299 ? -6.529 -13.816 -7.714 1.00 90.12 299 VAL A CA 1
ATOM 2160 C C . VAL A 1 299 ? -6.099 -14.718 -6.568 1.00 90.12 299 VAL A C 1
ATOM 2162 O O . VAL A 1 299 ? -6.237 -14.334 -5.408 1.00 90.12 299 VAL A O 1
ATOM 2165 N N . ASP A 1 300 ? -5.587 -15.909 -6.876 1.00 91.88 300 ASP A N 1
ATOM 2166 C CA . ASP A 1 300 ? -4.972 -16.734 -5.841 1.00 91.88 300 ASP A CA 1
ATOM 2167 C C . ASP A 1 300 ? -3.728 -16.020 -5.274 1.00 91.88 300 ASP A C 1
ATOM 2169 O O . ASP A 1 300 ? -2.913 -15.525 -6.058 1.00 91.88 300 ASP A O 1
ATOM 2173 N N . PRO A 1 301 ? -3.532 -15.971 -3.944 1.00 92.44 301 PRO A N 1
ATOM 2174 C CA . PRO A 1 301 ? -2.387 -15.278 -3.357 1.00 92.44 301 PRO A CA 1
ATOM 2175 C C . PRO A 1 301 ? -1.033 -15.778 -3.878 1.00 92.44 301 PRO A C 1
ATOM 2177 O O . PRO A 1 301 ? -0.118 -14.979 -4.078 1.00 92.44 301 PRO A O 1
ATOM 2180 N N . LEU A 1 302 ? -0.888 -17.079 -4.159 1.00 95.25 302 LEU A N 1
ATOM 2181 C CA . LEU A 1 302 ? 0.352 -17.617 -4.717 1.00 95.25 302 LEU A CA 1
ATOM 2182 C C . LEU A 1 302 ? 0.519 -17.243 -6.188 1.00 95.25 302 LEU A C 1
ATOM 2184 O O . LEU A 1 302 ? 1.638 -16.949 -6.595 1.00 95.25 302 LEU A O 1
ATOM 2188 N N . ASP A 1 303 ? -0.557 -17.175 -6.972 1.00 96.19 303 ASP A N 1
ATOM 2189 C CA . ASP A 1 303 ? -0.482 -16.663 -8.346 1.00 96.19 303 ASP A CA 1
ATOM 2190 C C . ASP A 1 303 ? -0.090 -15.176 -8.365 1.00 96.19 303 ASP A C 1
ATOM 2192 O O . ASP A 1 303 ? 0.726 -14.767 -9.192 1.00 96.19 303 ASP A O 1
ATOM 2196 N N . ALA A 1 304 ? -0.580 -14.379 -7.408 1.00 96.31 304 ALA A N 1
ATOM 2197 C CA . ALA A 1 304 ? -0.186 -12.979 -7.254 1.00 96.31 304 ALA A CA 1
ATOM 2198 C C . ALA A 1 304 ? 1.304 -12.831 -6.881 1.00 96.31 304 ALA A C 1
ATOM 2200 O O . ALA A 1 304 ? 2.025 -12.063 -7.521 1.00 96.31 304 ALA A O 1
ATOM 2201 N N . VAL A 1 305 ? 1.813 -13.612 -5.916 1.00 97.25 305 VAL A N 1
ATOM 2202 C CA . VAL A 1 305 ? 3.260 -13.661 -5.610 1.00 97.25 305 VAL A CA 1
ATOM 2203 C C . VAL A 1 305 ? 4.063 -14.127 -6.827 1.00 97.25 305 VAL A C 1
ATOM 2205 O O . VAL A 1 305 ? 5.115 -13.562 -7.134 1.00 97.25 305 VAL A O 1
ATOM 2208 N N . GLY A 1 306 ? 3.563 -15.132 -7.547 1.00 96.50 306 GLY A N 1
ATOM 2209 C CA . GLY A 1 306 ? 4.172 -15.658 -8.763 1.00 96.50 306 GLY A CA 1
ATOM 2210 C C . GLY A 1 306 ? 4.315 -14.590 -9.839 1.00 96.50 306 GLY A C 1
ATOM 2211 O O . GLY A 1 306 ? 5.400 -14.433 -10.398 1.00 96.50 306 GLY A O 1
ATOM 2212 N N . ALA A 1 307 ? 3.265 -13.804 -10.069 1.00 97.31 307 ALA A N 1
ATOM 2213 C CA . ALA A 1 307 ? 3.280 -12.680 -10.995 1.00 97.31 307 ALA A CA 1
ATOM 2214 C C . ALA A 1 307 ? 4.307 -11.607 -10.598 1.00 97.31 307 ALA A C 1
ATOM 2216 O O . ALA A 1 307 ? 5.074 -11.179 -11.456 1.00 97.31 307 ALA A O 1
ATOM 2217 N N . VAL A 1 308 ? 4.401 -11.238 -9.312 1.00 96.88 308 VAL A N 1
ATOM 2218 C CA . VAL A 1 308 ? 5.423 -10.288 -8.816 1.00 96.88 308 VAL A CA 1
ATOM 2219 C C . VAL A 1 308 ? 6.842 -10.806 -9.089 1.00 96.88 308 VAL A C 1
ATOM 2221 O O . VAL A 1 308 ? 7.704 -10.074 -9.580 1.00 96.88 308 VAL A O 1
ATOM 2224 N N . VAL A 1 309 ? 7.106 -12.087 -8.808 1.00 96.44 309 VAL A N 1
ATOM 2225 C CA . VAL A 1 309 ? 8.425 -12.701 -9.044 1.00 96.44 309 VAL A CA 1
ATOM 2226 C C . VAL A 1 309 ? 8.754 -12.769 -10.538 1.00 96.44 309 VAL A C 1
ATOM 2228 O O . VAL A 1 309 ? 9.884 -12.470 -10.934 1.00 96.44 309 VAL A O 1
ATOM 2231 N N . LEU A 1 310 ? 7.785 -13.148 -11.373 1.00 96.44 310 LEU A N 1
ATOM 2232 C CA . LEU A 1 310 ? 7.949 -13.209 -12.825 1.00 96.44 310 LEU A CA 1
ATOM 2233 C C . LEU A 1 310 ? 8.190 -11.817 -13.415 1.00 96.44 310 LEU A C 1
ATOM 2235 O O . LEU A 1 310 ? 9.133 -11.663 -14.188 1.00 96.44 310 LEU A O 1
ATOM 2239 N N . ALA A 1 311 ? 7.424 -10.804 -13.001 1.00 96.50 311 ALA A N 1
ATOM 2240 C CA . ALA A 1 311 ? 7.608 -9.423 -13.437 1.00 96.50 311 ALA A CA 1
ATOM 2241 C C . ALA A 1 311 ? 9.022 -8.923 -13.103 1.00 96.50 311 ALA A C 1
ATOM 2243 O O . ALA A 1 311 ? 9.753 -8.473 -13.984 1.00 96.50 311 ALA A O 1
ATOM 2244 N N . ARG A 1 312 ? 9.479 -9.129 -11.862 1.00 95.06 312 ARG A N 1
ATOM 2245 C CA . ARG A 1 312 ? 10.847 -8.788 -11.449 1.00 95.06 312 ARG A CA 1
ATOM 2246 C C . ARG A 1 312 ? 11.917 -9.477 -12.303 1.00 95.06 312 ARG A C 1
ATOM 2248 O O . ARG A 1 312 ? 12.892 -8.843 -12.697 1.00 95.06 312 ARG A O 1
ATOM 2255 N N . ARG A 1 313 ? 11.762 -10.771 -12.596 1.00 94.69 313 ARG A N 1
ATOM 2256 C CA . ARG A 1 313 ? 12.705 -11.504 -13.460 1.00 94.69 313 ARG A CA 1
ATOM 2257 C C . ARG A 1 313 ? 12.667 -11.009 -14.906 1.00 94.69 313 ARG A C 1
ATOM 2259 O O . ARG A 1 313 ? 13.716 -10.943 -15.542 1.00 94.69 313 ARG A O 1
ATOM 2266 N N . GLY A 1 314 ? 11.495 -10.615 -15.402 1.00 95.56 314 GLY A N 1
ATOM 2267 C CA . GLY A 1 314 ? 11.347 -9.946 -16.692 1.00 95.56 314 GLY A CA 1
ATOM 2268 C C . GLY A 1 314 ? 12.109 -8.621 -16.743 1.00 95.56 314 GLY A C 1
ATOM 2269 O O . GLY A 1 314 ? 12.813 -8.361 -17.717 1.00 95.56 314 GLY A O 1
ATOM 2270 N N . GLU A 1 315 ? 12.070 -7.826 -15.670 1.00 95.06 315 GLU A N 1
ATOM 2271 C CA . GLU A 1 315 ? 12.863 -6.594 -15.564 1.00 95.06 315 GLU A CA 1
ATOM 2272 C C . GLU A 1 315 ? 14.374 -6.863 -15.556 1.00 95.06 315 GLU A C 1
ATOM 2274 O O . GLU A 1 315 ? 15.138 -6.167 -16.229 1.00 95.06 315 GLU A O 1
ATOM 2279 N N . GLU A 1 316 ? 14.824 -7.885 -14.824 1.00 94.19 316 GLU A N 1
ATOM 2280 C CA . GLU A 1 316 ? 16.231 -8.301 -14.794 1.00 94.19 316 GLU A CA 1
ATOM 2281 C C . GLU A 1 316 ? 16.710 -8.765 -16.182 1.00 94.19 316 GLU A C 1
ATOM 2283 O O . GLU A 1 316 ? 17.799 -8.382 -16.626 1.00 94.19 316 GLU A O 1
ATOM 2288 N N . ALA A 1 317 ? 15.879 -9.529 -16.898 1.00 94.62 317 ALA A N 1
ATOM 2289 C CA . ALA A 1 317 ? 16.139 -9.969 -18.266 1.00 94.62 317 ALA A CA 1
ATOM 2290 C C . ALA A 1 317 ? 16.176 -8.793 -19.254 1.00 94.62 317 ALA A C 1
ATOM 2292 O O . ALA A 1 317 ? 17.114 -8.681 -20.046 1.00 94.62 317 ALA A O 1
ATOM 2293 N N . LEU A 1 318 ? 15.228 -7.857 -19.149 1.00 94.06 318 LEU A N 1
ATOM 2294 C CA . LEU A 1 318 ? 15.193 -6.633 -19.949 1.00 94.06 318 LEU A CA 1
ATOM 2295 C C . LEU A 1 318 ? 16.445 -5.775 -19.719 1.00 94.06 318 LEU A C 1
ATOM 2297 O O . LEU A 1 318 ? 17.058 -5.275 -20.666 1.00 94.06 318 LEU A O 1
ATOM 2301 N N . ALA A 1 319 ? 16.870 -5.631 -18.464 1.00 93.12 319 ALA A N 1
ATOM 2302 C CA . ALA A 1 319 ? 18.086 -4.908 -18.113 1.00 93.12 319 ALA A CA 1
ATOM 2303 C C . ALA A 1 319 ? 19.350 -5.587 -18.669 1.00 93.12 319 ALA A C 1
ATOM 2305 O O . ALA A 1 319 ? 20.288 -4.891 -19.071 1.00 93.12 319 ALA A O 1
ATOM 2306 N N . ALA A 1 320 ? 19.392 -6.923 -18.707 1.00 92.81 320 ALA A N 1
ATOM 2307 C CA . ALA A 1 320 ? 20.474 -7.675 -19.338 1.00 92.81 320 ALA A CA 1
ATOM 2308 C C . ALA A 1 320 ? 20.478 -7.485 -20.865 1.00 92.81 320 ALA A C 1
ATOM 2310 O O . ALA A 1 320 ? 21.533 -7.184 -21.430 1.00 92.81 320 ALA A O 1
ATOM 2311 N N . ALA A 1 321 ? 19.306 -7.550 -21.506 1.00 92.38 321 ALA A N 1
ATOM 2312 C CA . ALA A 1 321 ? 19.134 -7.346 -22.944 1.00 92.38 321 ALA A CA 1
ATOM 2313 C C . ALA A 1 321 ? 19.619 -5.959 -23.390 1.00 92.38 321 ALA A C 1
ATOM 2315 O O . ALA A 1 321 ? 20.460 -5.859 -24.280 1.00 92.38 321 ALA A O 1
ATOM 2316 N N . ARG A 1 322 ? 19.197 -4.893 -22.693 1.00 89.56 322 ARG A N 1
ATOM 2317 C CA . ARG A 1 322 ? 19.645 -3.509 -22.954 1.00 89.56 322 ARG A CA 1
ATOM 2318 C C . ARG A 1 322 ? 21.163 -3.330 -22.838 1.00 89.56 322 ARG A C 1
ATOM 2320 O O . ARG A 1 322 ? 21.730 -2.437 -23.455 1.00 89.56 322 ARG A O 1
ATOM 2327 N N . LYS A 1 323 ? 21.827 -4.166 -22.036 1.00 90.44 323 LYS A N 1
ATOM 2328 C CA . LYS A 1 323 ? 23.285 -4.152 -21.836 1.00 90.44 323 LYS A CA 1
ATOM 2329 C C . LYS A 1 323 ? 24.029 -5.131 -22.753 1.00 90.44 323 LYS A C 1
ATOM 2331 O O . LYS A 1 323 ? 25.246 -5.243 -22.616 1.00 90.44 323 LYS A O 1
ATOM 2336 N N . GLY A 1 324 ? 23.329 -5.864 -23.626 1.00 89.50 324 GLY A N 1
ATOM 2337 C CA . GLY A 1 324 ? 23.913 -6.913 -24.468 1.00 89.50 324 GLY A CA 1
ATOM 2338 C C . GLY A 1 324 ? 24.537 -8.059 -23.664 1.00 89.50 324 GLY A C 1
ATOM 2339 O O . GLY A 1 324 ? 25.565 -8.603 -24.061 1.00 89.50 324 GLY A O 1
ATOM 2340 N N . ARG A 1 325 ? 23.979 -8.385 -22.490 1.00 89.94 325 ARG A N 1
ATOM 2341 C CA . ARG A 1 325 ? 24.487 -9.433 -21.589 1.00 89.94 325 ARG A CA 1
ATOM 2342 C C . ARG A 1 325 ? 23.554 -10.636 -21.570 1.00 89.94 325 ARG A C 1
ATOM 2344 O O . ARG A 1 325 ? 22.349 -10.502 -21.765 1.00 89.94 325 ARG A O 1
ATOM 2351 N N . ALA A 1 326 ? 24.119 -11.803 -21.269 1.00 89.81 326 ALA A N 1
ATOM 2352 C CA . ALA A 1 326 ? 23.322 -12.978 -20.949 1.00 89.81 326 ALA A CA 1
ATOM 2353 C C . ALA A 1 326 ? 22.479 -12.717 -19.689 1.00 89.81 326 ALA A C 1
ATOM 2355 O O . ALA A 1 326 ? 22.946 -12.085 -18.738 1.00 89.81 326 ALA A O 1
ATOM 2356 N N . PHE A 1 327 ? 21.238 -13.200 -19.701 1.00 91.75 327 PHE A N 1
ATOM 2357 C CA . PHE A 1 327 ? 20.356 -13.168 -18.543 1.00 91.75 327 PHE A CA 1
ATOM 2358 C C . PHE A 1 327 ? 20.621 -14.381 -17.647 1.00 91.75 327 PHE A C 1
ATOM 2360 O O . PHE A 1 327 ? 20.607 -15.519 -18.114 1.00 91.75 327 PHE A O 1
ATOM 2367 N N . GLU A 1 328 ? 20.818 -14.125 -16.355 1.00 89.25 328 GLU A N 1
ATOM 2368 C CA . GLU A 1 328 ? 20.867 -15.143 -15.308 1.00 89.25 328 GLU A CA 1
ATOM 2369 C C . GLU A 1 328 ? 19.731 -14.867 -14.310 1.00 89.25 328 GLU A C 1
ATOM 2371 O O . GLU A 1 328 ? 19.719 -13.790 -13.703 1.00 89.25 328 GLU A O 1
ATOM 2376 N N . PRO A 1 329 ? 18.768 -15.793 -14.128 1.00 85.31 329 PRO A N 1
ATOM 2377 C CA . PRO A 1 329 ? 17.641 -15.574 -13.230 1.00 85.31 329 PRO A CA 1
ATOM 2378 C C . PRO A 1 329 ? 18.092 -15.383 -11.784 1.00 85.31 329 PRO A C 1
ATOM 2380 O O . PRO A 1 329 ? 18.825 -16.211 -11.237 1.00 85.31 329 PRO A O 1
ATOM 2383 N N . SER A 1 330 ? 17.592 -14.340 -11.119 1.00 88.06 330 SER A N 1
ATOM 2384 C CA . SER A 1 330 ? 17.785 -14.217 -9.678 1.00 88.06 330 SER A CA 1
ATOM 2385 C C . SER A 1 330 ? 17.068 -15.337 -8.920 1.00 88.06 330 SER A C 1
ATOM 2387 O O . SER A 1 330 ? 15.944 -15.743 -9.233 1.00 88.06 330 SER A O 1
ATOM 2389 N N . THR A 1 331 ? 17.724 -15.840 -7.878 1.00 92.69 331 THR A N 1
ATOM 2390 C CA . THR A 1 331 ? 17.148 -16.811 -6.944 1.00 92.69 331 THR A CA 1
ATOM 2391 C C . THR A 1 331 ? 16.430 -16.057 -5.821 1.00 92.69 331 THR A C 1
ATOM 2393 O O . THR A 1 331 ? 17.103 -15.328 -5.083 1.00 92.69 331 THR A O 1
ATOM 2396 N N . PRO A 1 332 ? 15.098 -16.174 -5.672 1.00 94.12 332 PRO A N 1
ATOM 2397 C CA . PRO A 1 332 ? 14.375 -15.519 -4.588 1.00 94.12 332 PRO A CA 1
ATOM 2398 C C . PRO A 1 332 ? 14.609 -16.221 -3.245 1.00 94.12 332 PRO A C 1
ATOM 2400 O O . PRO A 1 332 ? 15.114 -17.343 -3.184 1.00 94.12 332 PRO A O 1
ATOM 2403 N N . CYS A 1 333 ? 14.237 -15.557 -2.152 1.00 94.94 333 CYS A N 1
ATOM 2404 C CA . CYS A 1 333 ? 14.172 -16.182 -0.837 1.00 94.94 333 CYS A CA 1
ATOM 2405 C C . CYS A 1 333 ? 13.114 -17.293 -0.834 1.00 94.94 333 CYS A C 1
ATOM 2407 O O . CYS A 1 333 ? 11.937 -17.033 -1.065 1.00 94.94 333 CYS A O 1
ATOM 2409 N N . PHE A 1 334 ? 13.527 -18.518 -0.513 1.00 94.50 334 PHE A N 1
ATOM 2410 C CA . PHE A 1 334 ? 12.628 -19.665 -0.444 1.00 94.50 334 PHE A CA 1
ATOM 2411 C C . PHE A 1 334 ? 11.533 -19.507 0.618 1.00 94.50 334 PHE A C 1
ATOM 2413 O O . PHE A 1 334 ? 10.427 -19.979 0.412 1.00 94.50 334 PHE A O 1
ATOM 2420 N N . LEU A 1 335 ? 11.804 -18.855 1.752 1.00 93.94 335 LEU A N 1
ATOM 2421 C CA . LEU A 1 335 ? 10.806 -18.729 2.823 1.00 93.94 335 LEU A CA 1
ATOM 2422 C C . LEU A 1 335 ? 9.705 -17.719 2.485 1.00 93.94 335 LEU A C 1
ATOM 2424 O O . LEU A 1 335 ? 8.544 -17.962 2.794 1.00 93.94 335 LEU A O 1
ATOM 2428 N N . ASN A 1 336 ? 10.060 -16.618 1.826 1.00 95.62 336 ASN A N 1
ATOM 2429 C CA . ASN A 1 336 ? 9.107 -15.642 1.313 1.00 95.62 336 ASN A CA 1
ATOM 2430 C C . ASN A 1 336 ? 9.700 -14.959 0.061 1.00 95.62 336 ASN A C 1
ATOM 2432 O O . ASN A 1 336 ? 10.604 -14.125 0.191 1.00 95.62 336 ASN A O 1
ATOM 2436 N N . PRO A 1 337 ? 9.209 -15.273 -1.151 1.00 95.38 337 PRO A N 1
ATOM 2437 C CA . PRO A 1 337 ? 9.748 -14.730 -2.400 1.00 95.38 337 PRO A CA 1
ATOM 2438 C C . PRO A 1 337 ? 9.684 -13.201 -2.503 1.00 95.38 337 PRO A C 1
ATOM 2440 O O . PRO A 1 337 ? 10.487 -12.600 -3.221 1.00 95.38 337 PRO A O 1
ATOM 2443 N N . LEU A 1 338 ? 8.780 -12.554 -1.757 1.00 94.31 338 LEU A N 1
ATOM 2444 C CA . LEU A 1 338 ? 8.625 -11.096 -1.746 1.00 94.31 338 LEU A CA 1
ATOM 2445 C C . LEU A 1 338 ? 9.802 -10.370 -1.076 1.00 94.31 338 LEU A C 1
ATOM 2447 O O . LEU A 1 338 ? 9.985 -9.173 -1.290 1.00 94.31 338 LEU A O 1
ATOM 2451 N N . HIS A 1 339 ? 10.656 -11.078 -0.327 1.00 89.62 339 HIS A N 1
ATOM 2452 C CA . HIS A 1 339 ? 11.890 -10.514 0.243 1.00 89.62 339 HIS A CA 1
ATOM 2453 C C . HIS A 1 339 ? 12.987 -10.265 -0.803 1.00 89.62 339 HIS A C 1
ATOM 2455 O O . HIS A 1 339 ? 14.037 -9.703 -0.484 1.00 89.62 339 HIS A O 1
ATOM 2461 N N . GLY A 1 340 ? 12.780 -10.697 -2.049 1.00 80.75 340 GLY A N 1
ATOM 2462 C CA . GLY A 1 340 ? 13.749 -10.550 -3.128 1.00 80.75 340 GLY A CA 1
ATOM 2463 C C . GLY A 1 340 ? 14.870 -11.589 -3.073 1.00 80.75 340 GLY A C 1
ATOM 2464 O O . GLY A 1 340 ? 14.655 -12.747 -2.717 1.00 80.75 340 GLY A O 1
ATOM 2465 N N . ARG A 1 341 ? 16.078 -11.190 -3.495 1.00 88.50 341 ARG A N 1
ATOM 2466 C CA . ARG A 1 341 ? 17.177 -12.117 -3.804 1.00 88.50 341 ARG A CA 1
ATOM 2467 C C . ARG A 1 341 ? 17.725 -12.830 -2.562 1.00 88.50 341 ARG A C 1
ATOM 2469 O O . ARG A 1 341 ? 18.041 -12.206 -1.548 1.00 88.50 341 ARG A O 1
ATOM 2476 N N . ALA A 1 342 ? 17.920 -14.139 -2.677 1.00 89.94 342 ALA A N 1
ATOM 2477 C CA . ALA A 1 342 ? 18.587 -14.943 -1.669 1.00 89.94 342 ALA A CA 1
ATOM 2478 C C . ALA A 1 342 ? 20.076 -14.587 -1.540 1.00 89.94 342 ALA A C 1
ATOM 2480 O O . ALA A 1 342 ? 20.741 -14.175 -2.493 1.00 89.94 342 ALA A O 1
ATOM 2481 N N . ALA A 1 343 ? 20.608 -14.763 -0.332 1.00 83.75 343 ALA A N 1
ATOM 2482 C CA . ALA A 1 343 ? 22.005 -14.483 -0.023 1.00 83.75 343 ALA A CA 1
ATOM 2483 C C . ALA A 1 343 ? 22.857 -15.759 -0.016 1.00 83.75 343 ALA A C 1
ATOM 2485 O O . ALA A 1 343 ? 23.968 -15.764 -0.555 1.00 83.75 343 ALA A O 1
ATOM 2486 N N . ARG A 1 344 ? 22.372 -16.817 0.644 1.00 79.12 344 ARG A N 1
ATOM 2487 C CA . ARG A 1 344 ? 23.053 -18.108 0.819 1.00 79.12 344 ARG A CA 1
ATOM 2488 C C . ARG A 1 344 ? 22.030 -19.209 1.077 1.00 79.12 344 ARG A C 1
ATOM 2490 O O . ARG A 1 344 ? 20.956 -18.933 1.613 1.00 79.12 344 ARG A O 1
ATOM 2497 N N . ASP A 1 345 ? 22.434 -20.437 0.790 1.00 84.06 345 ASP A N 1
ATOM 2498 C CA . ASP A 1 345 ? 21.681 -21.626 1.169 1.00 84.06 345 ASP A CA 1
ATOM 2499 C C . ASP A 1 345 ? 21.696 -21.822 2.684 1.00 84.06 345 ASP A C 1
ATOM 2501 O O . ASP A 1 345 ? 22.678 -21.521 3.377 1.00 84.06 345 ASP A O 1
ATOM 2505 N N . HIS A 1 346 ? 20.579 -22.322 3.195 1.00 82.75 346 HIS A N 1
ATOM 2506 C CA . HIS A 1 346 ? 20.409 -22.692 4.585 1.00 82.75 346 HIS A CA 1
ATOM 2507 C C . HIS A 1 346 ? 19.684 -24.030 4.684 1.00 82.75 346 HIS A C 1
ATOM 2509 O O . HIS A 1 346 ? 18.747 -24.305 3.934 1.00 82.75 346 HIS A O 1
ATOM 2515 N N . ALA A 1 347 ? 20.108 -24.845 5.646 1.00 83.19 347 ALA A N 1
ATOM 2516 C CA . ALA A 1 347 ? 19.463 -26.110 5.940 1.00 83.19 347 ALA A CA 1
ATOM 2517 C C . ALA A 1 347 ? 18.161 -25.853 6.702 1.00 83.19 347 ALA A C 1
ATOM 2519 O O . ALA A 1 347 ? 18.191 -25.407 7.848 1.00 83.19 347 ALA A O 1
ATOM 2520 N N . LEU A 1 348 ? 17.034 -26.156 6.074 1.00 79.44 348 LEU A N 1
ATOM 2521 C CA . LEU A 1 348 ? 15.711 -26.117 6.680 1.00 79.44 348 LEU A CA 1
ATOM 2522 C C . LEU A 1 348 ? 15.275 -27.540 7.023 1.00 79.44 348 LEU A C 1
ATOM 2524 O O . LEU A 1 348 ? 15.482 -28.463 6.239 1.00 79.44 348 LEU A O 1
ATOM 2528 N N . GLU A 1 349 ? 14.680 -27.725 8.195 1.00 70.19 349 GLU A N 1
ATOM 2529 C CA . GLU A 1 349 ? 14.000 -28.971 8.553 1.00 70.19 349 GLU A CA 1
ATOM 2530 C C . GLU A 1 349 ? 12.530 -28.849 8.137 1.00 70.19 349 GLU A C 1
ATOM 2532 O O . GLU A 1 349 ? 11.834 -27.945 8.591 1.00 70.19 349 GLU A O 1
ATOM 2537 N N . HIS A 1 350 ? 12.059 -29.752 7.281 1.00 59.97 350 HIS A N 1
ATOM 2538 C CA . HIS A 1 350 ? 10.677 -29.812 6.810 1.00 59.97 350 HIS A CA 1
ATOM 2539 C C . HIS A 1 350 ? 10.207 -31.271 6.775 1.00 59.97 350 HIS A C 1
ATOM 2541 O O . HIS A 1 350 ? 10.876 -32.130 6.199 1.00 59.97 350 HIS A O 1
ATOM 2547 N N . ALA A 1 351 ? 9.078 -31.574 7.424 1.00 50.72 351 ALA A N 1
ATOM 2548 C CA . ALA A 1 351 ? 8.517 -32.930 7.521 1.00 50.72 351 ALA A CA 1
ATOM 2549 C C . ALA A 1 351 ? 9.539 -34.015 7.953 1.00 50.72 351 ALA A C 1
ATOM 2551 O O . ALA A 1 351 ? 9.501 -35.156 7.490 1.00 50.72 351 ALA A O 1
ATOM 2552 N N . GLY A 1 352 ? 10.494 -33.653 8.822 1.00 53.38 352 GLY A N 1
ATOM 2553 C CA . GLY A 1 352 ? 11.573 -34.541 9.281 1.00 53.38 352 GLY A CA 1
ATOM 2554 C C . GLY A 1 352 ? 12.695 -34.778 8.260 1.00 53.38 352 GLY A C 1
ATOM 2555 O O . GLY A 1 352 ? 13.506 -35.688 8.437 1.00 53.38 352 GLY A O 1
ATOM 2556 N N . ARG A 1 353 ? 12.741 -33.991 7.179 1.00 56.78 353 ARG A N 1
ATOM 2557 C CA . ARG A 1 353 ? 13.780 -34.015 6.147 1.00 56.78 353 ARG A CA 1
ATOM 2558 C C . ARG A 1 353 ? 14.485 -32.667 6.090 1.00 56.78 353 ARG A C 1
ATOM 2560 O O . ARG A 1 353 ? 13.858 -31.615 6.144 1.00 56.78 353 ARG A O 1
ATOM 2567 N N . ARG A 1 354 ? 15.800 -32.706 5.898 1.00 72.31 354 ARG A N 1
ATOM 2568 C CA . ARG A 1 354 ? 16.613 -31.504 5.729 1.00 72.31 354 ARG A CA 1
ATOM 2569 C C . ARG A 1 354 ? 16.660 -31.098 4.256 1.00 72.31 354 ARG A C 1
ATOM 2571 O O . ARG A 1 354 ? 17.167 -31.859 3.434 1.00 72.31 354 ARG A O 1
ATOM 2578 N N . VAL A 1 355 ? 16.155 -29.912 3.933 1.00 74.88 355 VAL A N 1
ATOM 2579 C CA . VAL A 1 355 ? 16.205 -29.299 2.598 1.00 74.88 355 VAL A CA 1
ATOM 2580 C C . VAL A 1 355 ? 17.203 -28.147 2.631 1.00 74.88 355 VAL A C 1
ATOM 2582 O O . VAL A 1 355 ? 17.169 -27.326 3.541 1.00 74.88 355 VAL A O 1
ATOM 2585 N N . GLN A 1 356 ? 18.113 -28.087 1.659 1.00 84.44 356 GLN A N 1
ATOM 2586 C CA . GLN A 1 356 ? 18.944 -26.898 1.459 1.00 84.44 356 GLN A CA 1
ATOM 2587 C C . GLN A 1 356 ? 18.162 -25.923 0.594 1.00 84.44 356 GLN A C 1
ATOM 2589 O O . GLN A 1 356 ? 17.828 -26.256 -0.541 1.00 84.44 356 GLN A O 1
ATOM 2594 N N . ALA A 1 357 ? 17.848 -24.755 1.143 1.00 89.00 357 ALA A N 1
ATOM 2595 C CA . ALA A 1 357 ? 17.066 -23.753 0.444 1.00 89.00 357 ALA A CA 1
ATOM 2596 C C . ALA A 1 357 ? 17.758 -22.383 0.489 1.00 89.00 357 ALA A C 1
ATOM 2598 O O . ALA A 1 357 ? 18.251 -21.980 1.551 1.00 89.00 357 ALA A O 1
ATOM 2599 N N . PRO A 1 358 ? 17.788 -21.646 -0.631 1.00 93.25 358 PRO A N 1
ATOM 2600 C CA . PRO A 1 358 ? 18.361 -20.310 -0.677 1.00 93.25 358 PRO A CA 1
ATOM 2601 C C . PRO A 1 358 ? 17.443 -19.331 0.061 1.00 93.25 358 PRO A C 1
ATOM 2603 O O . PRO A 1 358 ? 16.261 -19.207 -0.252 1.00 93.25 358 PRO A O 1
ATOM 2606 N N . ILE A 1 359 ? 17.976 -18.613 1.052 1.00 92.88 359 ILE A N 1
ATOM 2607 C CA . ILE A 1 359 ? 17.205 -17.640 1.843 1.00 92.88 359 ILE A CA 1
ATOM 2608 C C . ILE A 1 359 ? 17.884 -16.270 1.877 1.00 92.88 359 ILE A C 1
ATOM 2610 O O . ILE A 1 359 ? 19.100 -16.136 1.691 1.00 92.88 359 ILE A O 1
ATOM 2614 N N . CYS A 1 360 ? 17.096 -15.219 2.108 1.00 92.19 360 CYS A N 1
ATOM 2615 C CA . CYS A 1 360 ? 17.613 -13.861 2.237 1.00 92.19 360 CYS A CA 1
ATOM 2616 C C . CYS A 1 360 ? 18.449 -13.698 3.522 1.00 92.19 360 CYS A C 1
ATOM 2618 O O . CYS A 1 360 ? 18.386 -14.494 4.467 1.00 92.19 360 CYS A O 1
ATOM 2620 N N . ALA A 1 361 ? 19.247 -12.630 3.579 1.00 90.31 361 ALA A N 1
ATOM 2621 C CA . ALA A 1 361 ? 20.098 -12.353 4.734 1.00 90.31 361 ALA A CA 1
ATOM 2622 C C . ALA A 1 361 ? 19.301 -12.118 6.032 1.00 90.31 361 ALA A C 1
ATOM 2624 O O . ALA A 1 361 ? 19.835 -12.364 7.113 1.00 90.31 361 ALA A O 1
ATOM 2625 N N . THR A 1 362 ? 18.056 -11.643 5.937 1.00 90.56 362 THR A N 1
ATOM 2626 C CA . THR A 1 362 ? 17.166 -11.401 7.084 1.00 90.56 362 THR A CA 1
ATOM 2627 C C . THR A 1 362 ? 16.653 -12.706 7.669 1.00 90.56 362 THR A C 1
ATOM 2629 O O . THR A 1 362 ? 17.000 -13.008 8.808 1.00 90.56 362 THR A O 1
ATOM 2632 N N . CYS A 1 363 ? 15.988 -13.549 6.873 1.00 88.94 363 CYS A N 1
ATOM 2633 C CA . CYS A 1 363 ? 15.520 -14.854 7.340 1.00 88.94 363 CYS A CA 1
ATOM 2634 C C . CYS A 1 363 ? 16.657 -15.701 7.916 1.00 88.94 363 CYS A C 1
ATOM 2636 O O . CYS A 1 363 ? 16.492 -16.367 8.934 1.00 88.94 363 CYS A O 1
ATOM 2638 N N . ARG A 1 364 ? 17.851 -15.636 7.313 1.00 89.44 364 ARG A N 1
ATOM 2639 C CA . ARG A 1 364 ? 19.029 -16.322 7.853 1.00 89.44 364 ARG A CA 1
ATOM 2640 C C . ARG A 1 364 ? 19.401 -15.820 9.249 1.00 89.44 364 ARG A C 1
ATOM 2642 O O . ARG A 1 364 ? 19.714 -16.635 10.112 1.00 89.44 364 ARG A O 1
ATOM 2649 N N . ARG A 1 365 ? 19.400 -14.500 9.470 1.00 89.19 365 ARG A N 1
ATOM 2650 C CA . ARG A 1 365 ? 19.680 -13.909 10.790 1.00 89.19 365 ARG A CA 1
ATOM 2651 C C . ARG A 1 365 ? 18.629 -14.322 11.815 1.00 89.19 365 ARG A C 1
ATOM 2653 O O . ARG A 1 365 ? 18.995 -14.571 12.959 1.00 89.19 365 ARG A O 1
ATOM 2660 N N . ASP A 1 366 ? 17.364 -14.414 11.415 1.00 87.81 366 ASP A N 1
ATOM 2661 C CA . ASP A 1 366 ? 16.288 -14.864 12.301 1.00 87.81 366 ASP A CA 1
ATOM 2662 C C . ASP A 1 366 ? 16.467 -16.325 12.703 1.00 87.81 366 ASP A C 1
ATOM 2664 O O . ASP A 1 366 ? 16.520 -16.614 13.898 1.00 87.81 366 ASP A O 1
ATOM 2668 N N . LEU A 1 367 ? 16.708 -17.217 11.738 1.00 86.56 367 LEU A N 1
ATOM 2669 C CA . LEU A 1 367 ? 16.981 -18.631 12.011 1.00 86.56 367 LEU A CA 1
ATOM 2670 C C . LEU A 1 367 ? 18.212 -18.823 12.904 1.00 86.56 367 LEU A C 1
ATOM 2672 O O . LEU A 1 367 ? 18.162 -19.570 13.880 1.00 86.56 367 LEU A O 1
ATOM 2676 N N . GLN A 1 368 ? 19.309 -18.114 12.624 1.00 86.19 368 GLN A N 1
ATOM 2677 C CA . GLN A 1 368 ? 20.529 -18.177 13.438 1.00 86.19 368 GLN A CA 1
ATOM 2678 C C . GLN A 1 368 ? 20.311 -17.685 14.873 1.00 86.19 368 GLN A C 1
ATOM 2680 O O . GLN A 1 368 ? 20.957 -18.176 15.797 1.00 86.19 368 GLN A O 1
ATOM 2685 N N . ALA A 1 369 ? 19.403 -16.728 15.065 1.00 85.50 369 ALA A N 1
ATOM 2686 C CA . ALA A 1 369 ? 19.032 -16.214 16.375 1.00 85.50 369 ALA A CA 1
ATOM 2687 C C . ALA A 1 369 ? 17.926 -17.033 17.067 1.00 85.50 369 ALA A C 1
ATOM 2689 O O . ALA A 1 369 ? 17.500 -16.661 18.161 1.00 85.50 369 ALA A O 1
ATOM 2690 N N . GLY A 1 370 ? 17.441 -18.117 16.450 1.00 82.81 370 GLY A N 1
ATOM 2691 C CA . GLY A 1 370 ? 16.322 -18.913 16.960 1.00 82.81 370 GLY A CA 1
ATOM 2692 C C . GLY A 1 370 ? 14.975 -18.179 16.944 1.00 82.81 370 GLY A C 1
ATOM 2693 O O . GLY A 1 370 ? 14.074 -18.551 17.693 1.00 82.81 370 GLY A O 1
ATOM 2694 N N . ARG A 1 371 ? 14.836 -17.125 16.130 1.00 83.62 371 ARG A N 1
ATOM 2695 C CA . ARG A 1 371 ? 13.568 -16.421 15.891 1.00 83.62 371 ARG A CA 1
ATOM 2696 C C . ARG A 1 371 ? 12.821 -17.059 14.722 1.00 83.62 371 ARG A C 1
ATOM 2698 O O . ARG A 1 371 ? 13.438 -17.632 13.826 1.00 83.62 371 ARG A O 1
ATOM 2705 N N . ARG A 1 372 ? 11.492 -16.918 14.714 1.00 80.94 372 ARG A N 1
ATOM 2706 C CA . ARG A 1 372 ? 10.659 -17.297 13.566 1.00 80.94 372 ARG A CA 1
ATOM 2707 C C . ARG A 1 372 ? 10.861 -16.263 12.445 1.00 80.94 372 ARG A C 1
ATOM 2709 O O . ARG A 1 372 ? 10.601 -15.089 12.700 1.00 80.94 372 ARG A O 1
ATOM 2716 N N . PRO A 1 373 ? 11.326 -16.662 11.249 1.00 85.94 373 PRO A N 1
ATOM 2717 C CA . PRO A 1 373 ? 11.373 -15.770 10.094 1.00 85.94 373 PRO A CA 1
ATOM 2718 C C . PRO A 1 373 ? 9.967 -15.432 9.598 1.00 85.94 373 PRO A C 1
ATOM 2720 O O . PRO A 1 373 ? 9.024 -16.183 9.848 1.00 85.94 373 PRO A O 1
ATOM 2723 N N . ASP A 1 374 ? 9.853 -14.350 8.835 1.00 86.56 374 ASP A N 1
ATOM 2724 C CA . ASP A 1 374 ? 8.669 -14.092 8.016 1.00 86.56 374 ASP A CA 1
ATOM 2725 C C . ASP A 1 374 ? 8.619 -15.105 6.854 1.00 86.56 374 ASP A C 1
ATOM 2727 O O . ASP A 1 374 ? 9.505 -15.123 5.994 1.00 86.56 374 ASP A O 1
ATOM 2731 N N . ILE A 1 375 ? 7.633 -16.004 6.898 1.00 90.88 375 ILE A N 1
ATOM 2732 C CA . ILE A 1 375 ? 7.417 -17.096 5.942 1.00 90.88 375 ILE A CA 1
ATOM 2733 C C . ILE A 1 375 ? 6.099 -16.815 5.228 1.00 90.88 375 ILE A C 1
ATOM 2735 O O . ILE A 1 375 ? 5.122 -16.439 5.871 1.00 90.88 375 ILE A O 1
ATOM 2739 N N . LEU A 1 376 ? 6.069 -17.014 3.910 1.00 91.25 376 LEU A N 1
ATOM 2740 C CA . LEU A 1 376 ? 4.844 -16.892 3.134 1.00 91.25 376 LEU A CA 1
ATOM 2741 C C . LEU A 1 376 ? 3.864 -18.009 3.528 1.00 91.25 376 LEU A C 1
ATOM 2743 O O . LEU A 1 376 ? 4.049 -19.178 3.171 1.00 91.25 376 LEU A O 1
ATOM 2747 N N . ASP A 1 377 ? 2.818 -17.610 4.242 1.00 88.06 377 ASP A N 1
ATOM 2748 C CA . ASP A 1 377 ? 1.721 -18.461 4.687 1.00 88.06 377 ASP A CA 1
ATOM 2749 C C . ASP A 1 377 ? 0.493 -18.238 3.798 1.00 88.06 377 ASP A C 1
ATOM 2751 O O . ASP A 1 377 ? 0.194 -17.114 3.397 1.00 88.06 377 ASP A O 1
ATOM 2755 N N . VAL A 1 378 ? -0.243 -19.310 3.511 1.00 85.50 378 VAL A N 1
ATOM 2756 C CA . VAL A 1 378 ? -1.520 -19.265 2.787 1.00 85.50 378 VAL A CA 1
ATOM 2757 C C . VAL A 1 378 ? -2.580 -20.073 3.507 1.00 85.50 378 VAL A C 1
ATOM 2759 O O . VAL A 1 378 ? -2.282 -21.008 4.246 1.00 85.50 378 VAL A O 1
ATOM 2762 N N . VAL A 1 379 ? -3.846 -19.720 3.294 1.00 80.94 379 VAL A N 1
ATOM 2763 C CA . VAL A 1 379 ? -4.961 -20.436 3.911 1.00 80.94 379 VAL A CA 1
ATOM 2764 C C . VAL A 1 379 ? -5.417 -21.572 3.005 1.00 80.94 379 VAL A C 1
ATOM 2766 O O . VAL A 1 379 ? -6.024 -21.352 1.959 1.00 80.94 379 VAL A O 1
ATOM 2769 N N . VAL A 1 380 ? -5.192 -22.806 3.445 1.00 75.88 380 VAL A N 1
ATOM 2770 C CA . VAL A 1 380 ? -5.687 -24.016 2.785 1.00 75.88 380 VAL A CA 1
ATOM 2771 C C . VAL A 1 380 ? -6.725 -24.665 3.689 1.00 75.88 380 VAL A C 1
ATOM 2773 O O . VAL A 1 380 ? -6.469 -24.965 4.852 1.00 75.88 380 VAL A O 1
ATOM 2776 N N . ARG A 1 381 ? -7.948 -24.857 3.175 1.00 76.56 381 ARG A N 1
ATOM 2777 C CA . ARG A 1 381 ? -9.063 -25.485 3.922 1.00 76.56 381 ARG A CA 1
ATOM 2778 C C . ARG A 1 381 ? -9.299 -24.837 5.305 1.00 76.56 381 ARG A C 1
ATOM 2780 O O . ARG A 1 381 ? -9.581 -25.527 6.283 1.00 76.56 381 ARG A O 1
ATOM 2787 N N . GLY A 1 382 ? -9.164 -23.509 5.374 1.00 73.69 382 GLY A N 1
ATOM 2788 C CA . GLY A 1 382 ? -9.360 -22.716 6.594 1.00 73.69 382 GLY A CA 1
ATOM 2789 C C . GLY A 1 382 ? -8.191 -22.742 7.584 1.00 73.69 382 GLY A C 1
ATOM 2790 O O . GLY A 1 382 ? -8.360 -22.310 8.720 1.00 73.69 382 GLY A O 1
ATOM 2791 N N . ARG A 1 383 ? -7.015 -23.255 7.197 1.00 73.81 383 ARG A N 1
ATOM 2792 C CA . ARG A 1 383 ? -5.823 -23.307 8.054 1.00 73.81 383 ARG A CA 1
ATOM 2793 C C . ARG A 1 383 ? -4.642 -22.595 7.397 1.00 73.81 383 ARG A C 1
ATOM 2795 O O . ARG A 1 383 ? -4.432 -22.804 6.206 1.00 73.81 383 ARG A O 1
ATOM 2802 N N . PRO A 1 384 ? -3.879 -21.778 8.143 1.00 77.88 384 PRO A N 1
ATOM 2803 C CA . PRO A 1 384 ? -2.628 -21.233 7.642 1.00 77.88 384 PRO A CA 1
ATOM 2804 C C . PRO A 1 384 ? -1.606 -22.364 7.507 1.00 77.88 384 PRO A C 1
ATOM 2806 O O . PRO A 1 384 ? -1.325 -23.078 8.471 1.00 77.88 384 PRO A O 1
ATOM 2809 N N . GLU A 1 385 ? -1.067 -22.516 6.309 1.00 85.44 385 GLU A N 1
ATOM 2810 C CA . GLU A 1 385 ? -0.009 -23.455 5.961 1.00 85.44 385 GLU A CA 1
ATOM 2811 C C . GLU A 1 385 ? 1.104 -22.680 5.252 1.00 85.44 385 GLU A C 1
ATOM 2813 O O . GLU A 1 385 ? 0.831 -21.766 4.470 1.00 85.44 385 GLU A O 1
ATOM 2818 N N . HIS A 1 386 ? 2.363 -23.033 5.509 1.00 88.69 386 HIS A N 1
ATOM 2819 C CA . HIS A 1 386 ? 3.472 -22.483 4.734 1.00 88.69 386 HIS A CA 1
ATOM 2820 C C . HIS A 1 386 ? 3.281 -22.884 3.268 1.00 88.69 386 HIS A C 1
ATOM 2822 O O . HIS A 1 386 ? 2.966 -24.040 2.987 1.00 88.69 386 HIS A O 1
ATOM 2828 N N . TYR A 1 387 ? 3.491 -21.975 2.314 1.00 90.56 387 TYR A N 1
ATOM 2829 C CA . TYR A 1 387 ? 3.140 -22.251 0.913 1.00 90.56 387 TYR A CA 1
ATOM 2830 C C . TYR A 1 387 ? 3.793 -23.531 0.351 1.00 90.56 387 TYR A C 1
ATOM 2832 O O . TYR A 1 387 ? 3.179 -24.247 -0.441 1.00 90.56 387 TYR A O 1
ATOM 2840 N N . PHE A 1 388 ? 5.020 -23.840 0.783 1.00 88.81 388 PHE A N 1
ATOM 2841 C CA . PHE A 1 388 ? 5.782 -25.017 0.356 1.00 88.81 388 PHE A CA 1
ATOM 2842 C C . PHE A 1 388 ? 5.277 -26.336 0.965 1.00 88.81 388 PHE A C 1
ATOM 2844 O O . PHE A 1 388 ? 5.761 -27.402 0.594 1.00 88.81 388 PHE A O 1
ATOM 2851 N N . GLU A 1 389 ? 4.321 -26.280 1.891 1.00 85.56 389 GLU A N 1
ATOM 2852 C CA . GLU A 1 389 ? 3.661 -27.446 2.494 1.00 85.56 389 GLU A CA 1
ATOM 2853 C C . GLU A 1 389 ? 2.306 -27.750 1.840 1.00 85.56 389 GLU A C 1
ATOM 2855 O O . GLU A 1 389 ? 1.683 -28.765 2.146 1.00 85.56 389 GLU A O 1
ATOM 2860 N N . THR A 1 390 ? 1.872 -26.901 0.905 1.00 87.50 390 THR A N 1
ATOM 2861 C CA . THR A 1 390 ? 0.586 -27.028 0.216 1.00 87.50 390 THR A CA 1
ATOM 2862 C C . THR A 1 390 ? 0.673 -27.894 -1.045 1.00 87.50 390 THR A C 1
ATOM 2864 O O . THR A 1 390 ? 1.750 -28.207 -1.548 1.00 87.50 390 THR A O 1
ATOM 2867 N N . ASP A 1 391 ? -0.486 -28.244 -1.611 1.00 85.75 391 ASP A N 1
ATOM 2868 C CA . ASP A 1 391 ? -0.622 -28.903 -2.919 1.00 85.75 391 ASP A CA 1
ATOM 2869 C C . ASP A 1 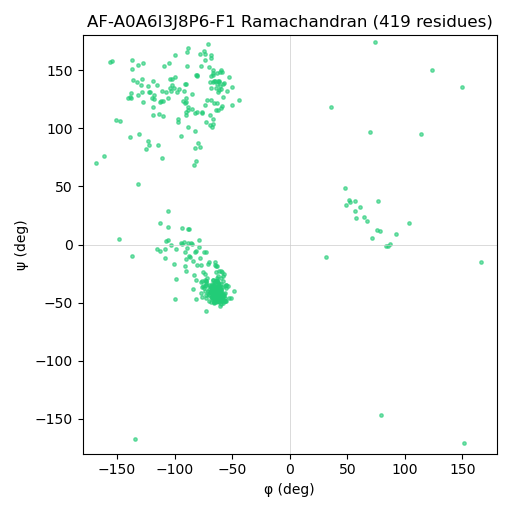391 ? -0.716 -27.902 -4.094 1.00 85.75 391 ASP A C 1
ATOM 2871 O O . ASP A 1 391 ? -1.075 -28.273 -5.218 1.00 85.75 391 ASP A O 1
ATOM 2875 N N . ARG A 1 392 ? -0.390 -26.622 -3.856 1.00 87.81 392 ARG A N 1
ATOM 2876 C CA . ARG A 1 392 ? -0.506 -25.534 -4.837 1.00 87.81 392 ARG A CA 1
ATOM 2877 C C . ARG A 1 392 ? 0.701 -25.490 -5.772 1.00 87.81 392 ARG A C 1
ATOM 2879 O O . ARG A 1 392 ? 1.664 -24.741 -5.600 1.00 87.81 392 ARG A O 1
ATOM 2886 N N . GLU A 1 393 ? 0.628 -26.326 -6.796 1.00 87.06 393 GLU A N 1
ATOM 2887 C CA . GLU A 1 393 ? 1.615 -26.401 -7.869 1.00 87.06 393 GLU A CA 1
ATOM 2888 C C . GLU A 1 393 ? 1.421 -25.299 -8.934 1.00 87.06 393 GLU A C 1
ATOM 2890 O O . GLU A 1 393 ? 0.284 -24.964 -9.260 1.00 87.06 393 GLU A O 1
ATOM 2895 N N . PRO A 1 394 ? 2.507 -24.782 -9.547 1.00 92.56 394 PRO A N 1
ATOM 2896 C CA . PRO A 1 394 ? 3.903 -25.206 -9.384 1.00 92.56 394 PRO A CA 1
ATOM 2897 C C . PRO A 1 394 ? 4.653 -24.495 -8.247 1.00 92.56 394 PRO A C 1
ATOM 2899 O O . PRO A 1 394 ? 5.850 -24.715 -8.067 1.00 92.56 394 PRO A O 1
ATOM 2902 N N . TRP A 1 395 ? 3.997 -23.603 -7.513 1.00 93.88 395 TRP A N 1
ATOM 2903 C CA . TRP A 1 395 ? 4.658 -22.705 -6.569 1.00 93.88 395 TRP A CA 1
ATOM 2904 C C . TRP A 1 395 ? 5.298 -23.432 -5.392 1.00 93.88 395 TRP A C 1
ATOM 2906 O O . TRP A 1 395 ? 6.466 -23.177 -5.091 1.00 93.88 395 TRP A O 1
ATOM 2916 N N . ALA A 1 396 ? 4.575 -24.385 -4.799 1.00 90.50 396 ALA A N 1
ATOM 2917 C CA . ALA A 1 396 ? 5.061 -25.185 -3.680 1.00 90.50 396 ALA A CA 1
ATOM 2918 C C . ALA A 1 396 ? 6.359 -25.938 -4.029 1.00 90.50 396 ALA A C 1
ATOM 2920 O O . ALA A 1 396 ? 7.358 -25.807 -3.321 1.00 90.50 396 ALA A O 1
ATOM 2921 N N . SER A 1 397 ? 6.391 -26.663 -5.157 1.00 88.19 397 SER A N 1
ATOM 2922 C CA . SER A 1 397 ? 7.564 -27.458 -5.553 1.00 88.19 397 SER A CA 1
ATOM 2923 C C . SER A 1 397 ? 8.754 -26.631 -6.040 1.00 88.19 397 SER A C 1
ATOM 2925 O O . SER A 1 397 ? 9.902 -27.049 -5.884 1.00 88.19 397 SER A O 1
ATOM 2927 N N . THR A 1 398 ? 8.509 -25.473 -6.656 1.00 91.62 398 THR A N 1
ATOM 2928 C CA . THR A 1 398 ? 9.576 -24.652 -7.253 1.00 91.62 398 THR A CA 1
ATOM 2929 C C . THR A 1 398 ? 10.159 -23.619 -6.300 1.00 91.62 398 THR A C 1
ATOM 2931 O O . THR A 1 398 ? 11.230 -23.068 -6.575 1.00 91.62 398 THR A O 1
ATOM 2934 N N . GLY A 1 399 ? 9.451 -23.300 -5.215 1.00 92.50 399 GLY A N 1
ATOM 2935 C CA . GLY A 1 399 ? 9.776 -22.167 -4.358 1.00 92.50 399 GLY A CA 1
ATOM 2936 C C . GLY A 1 399 ? 9.818 -20.848 -5.126 1.00 92.50 399 GLY A C 1
ATOM 2937 O O . GLY A 1 399 ? 10.733 -20.053 -4.922 1.00 92.50 399 GLY A O 1
ATOM 2938 N N . PHE A 1 400 ? 8.921 -20.666 -6.102 1.00 94.62 400 PHE A N 1
ATOM 2939 C CA . PHE A 1 400 ? 8.915 -19.507 -7.010 1.00 94.62 400 PHE A CA 1
ATOM 2940 C C . PHE A 1 400 ? 10.229 -19.313 -7.781 1.00 94.62 400 PHE A C 1
ATOM 2942 O O . PHE A 1 400 ? 10.627 -18.209 -8.144 1.00 94.62 400 PHE A O 1
ATOM 2949 N N . GLY A 1 401 ? 10.932 -20.413 -8.027 1.00 92.69 401 GLY A N 1
ATOM 2950 C CA . GLY A 1 401 ? 12.222 -20.416 -8.694 1.00 92.69 401 GLY A CA 1
ATOM 2951 C C . GLY A 1 401 ? 13.431 -20.343 -7.766 1.00 92.69 401 GLY A C 1
ATOM 2952 O O . GLY A 1 401 ? 14.548 -20.186 -8.259 1.00 92.69 401 GLY A O 1
ATOM 2953 N N . ALA A 1 402 ? 13.223 -20.465 -6.452 1.00 92.38 402 ALA A N 1
ATOM 2954 C CA . ALA A 1 402 ? 14.282 -20.682 -5.472 1.00 92.38 402 ALA A CA 1
ATOM 2955 C C . ALA A 1 402 ? 14.901 -22.084 -5.595 1.00 92.38 402 ALA A C 1
ATOM 2957 O O . ALA A 1 402 ? 16.115 -22.226 -5.490 1.00 92.38 402 ALA A O 1
ATOM 2958 N N . LEU A 1 403 ? 14.076 -23.111 -5.826 1.00 89.56 403 LEU A N 1
ATOM 2959 C CA . LEU A 1 403 ? 14.526 -24.502 -5.962 1.00 89.56 403 LEU A CA 1
ATOM 2960 C C . LEU A 1 403 ? 14.665 -24.937 -7.427 1.00 89.56 403 LEU A C 1
ATOM 2962 O O . LEU A 1 403 ? 15.502 -25.779 -7.735 1.00 89.56 403 LEU A O 1
ATOM 2966 N N . GLU A 1 404 ? 13.865 -24.355 -8.324 1.00 88.25 404 GLU A N 1
ATOM 2967 C CA . GLU A 1 404 ? 13.873 -24.653 -9.762 1.00 88.25 404 GLU A CA 1
ATOM 2968 C C . GLU A 1 404 ? 13.934 -23.350 -10.579 1.00 88.25 404 GLU A C 1
ATOM 2970 O O . GLU A 1 404 ? 12.895 -22.734 -10.824 1.00 88.25 404 GLU A O 1
ATOM 2975 N N . PRO A 1 405 ? 15.127 -22.891 -10.996 1.00 84.38 405 PRO A N 1
ATOM 2976 C CA . PRO A 1 405 ? 15.297 -21.578 -11.617 1.00 84.38 405 PRO A CA 1
ATOM 2977 C C . PRO A 1 405 ? 14.464 -21.352 -12.890 1.00 84.38 405 PRO A C 1
ATOM 2979 O O . PRO A 1 405 ? 14.028 -20.220 -13.120 1.00 84.38 405 PRO A O 1
ATOM 2982 N N . ASP A 1 406 ? 14.198 -22.398 -13.684 1.00 86.12 406 ASP A N 1
ATOM 2983 C CA . ASP A 1 406 ? 13.438 -22.327 -14.945 1.00 86.12 406 ASP A CA 1
ATOM 2984 C C . ASP A 1 406 ? 11.910 -22.377 -14.713 1.00 86.12 406 ASP A C 1
ATOM 2986 O O . ASP A 1 406 ? 11.198 -23.338 -15.040 1.00 86.12 406 ASP A O 1
ATOM 2990 N N . LEU A 1 407 ? 11.400 -21.304 -14.103 1.00 88.44 407 LEU A N 1
ATOM 2991 C CA . LEU A 1 407 ? 10.008 -21.183 -13.666 1.00 88.44 407 LEU A CA 1
ATOM 2992 C C . LEU A 1 407 ? 9.019 -21.114 -14.840 1.00 88.44 407 LEU A C 1
ATOM 2994 O O . LEU A 1 407 ? 7.971 -21.764 -14.807 1.00 88.44 407 LEU A O 1
ATOM 2998 N N . VAL A 1 408 ? 9.372 -20.388 -15.908 1.00 90.38 408 VAL A N 1
ATOM 2999 C CA . VAL A 1 408 ? 8.544 -20.245 -17.120 1.00 90.38 408 VAL A CA 1
ATOM 3000 C C . VAL A 1 408 ? 8.276 -21.612 -17.749 1.00 90.38 408 VAL A C 1
ATOM 3002 O O . VAL A 1 408 ? 7.126 -21.982 -18.010 1.00 90.38 408 VAL A O 1
ATOM 3005 N N . ARG A 1 409 ? 9.318 -22.435 -17.921 1.00 88.38 409 ARG A N 1
ATOM 3006 C CA . ARG A 1 409 ? 9.155 -23.788 -18.459 1.00 88.38 409 ARG A CA 1
ATOM 3007 C C . ARG A 1 409 ? 8.289 -24.661 -17.561 1.00 88.38 409 ARG A C 1
ATOM 3009 O O . ARG A 1 409 ? 7.537 -25.505 -18.068 1.00 88.38 409 ARG A O 1
ATOM 3016 N N . ARG A 1 410 ? 8.381 -24.500 -16.237 1.00 86.75 410 ARG A N 1
ATOM 3017 C CA . ARG A 1 410 ? 7.549 -25.267 -15.306 1.00 86.75 410 ARG A CA 1
ATOM 3018 C C . ARG A 1 410 ? 6.073 -24.894 -15.431 1.00 86.75 410 ARG A C 1
ATOM 3020 O O . ARG A 1 410 ? 5.252 -25.815 -15.515 1.00 86.75 410 ARG A O 1
ATOM 3027 N N . LEU A 1 411 ? 5.759 -23.604 -15.537 1.00 87.38 411 LEU A N 1
ATOM 3028 C CA . LEU A 1 411 ? 4.402 -23.091 -15.760 1.00 87.38 411 LEU A CA 1
ATOM 3029 C C . LEU A 1 411 ? 3.807 -23.614 -17.074 1.00 87.38 411 LEU A C 1
ATOM 3031 O O . LEU A 1 411 ? 2.702 -24.159 -17.082 1.00 87.38 411 LEU A O 1
ATOM 3035 N N . HIS A 1 412 ? 4.583 -23.594 -18.165 1.00 83.06 412 HIS A N 1
ATOM 3036 C CA . HIS A 1 412 ? 4.159 -24.148 -19.459 1.00 83.06 412 HIS A CA 1
ATOM 3037 C C . HIS A 1 412 ? 3.820 -25.647 -19.398 1.00 83.06 412 HIS A C 1
ATOM 3039 O O . HIS A 1 412 ? 2.916 -26.123 -20.090 1.00 83.06 412 HIS A O 1
ATOM 3045 N N . ARG A 1 413 ? 4.528 -26.420 -18.565 1.00 76.75 413 ARG A N 1
ATOM 3046 C CA . ARG A 1 413 ? 4.250 -27.853 -18.369 1.00 76.75 413 ARG A CA 1
ATOM 3047 C C . ARG A 1 413 ? 3.034 -28.108 -17.474 1.00 76.75 413 ARG A C 1
ATOM 3049 O O . ARG A 1 413 ? 2.355 -29.109 -17.687 1.00 76.75 413 ARG A O 1
ATOM 3056 N N . GLY A 1 414 ? 2.769 -27.240 -16.496 1.00 58.00 414 GLY A N 1
ATOM 3057 C CA . GLY A 1 414 ? 1.606 -27.332 -15.603 1.00 58.00 414 GLY A CA 1
ATOM 3058 C C . GLY A 1 414 ? 0.279 -27.063 -16.321 1.00 58.00 414 GLY A C 1
ATOM 3059 O O . GLY A 1 414 ? -0.674 -27.822 -16.154 1.00 58.00 414 GLY A O 1
ATOM 3060 N N . GLY A 1 415 ? 0.247 -26.074 -17.223 1.00 48.94 415 GLY A N 1
ATOM 3061 C CA . GLY A 1 415 ? -0.964 -25.692 -17.966 1.00 48.94 415 GLY A CA 1
ATOM 3062 C C . GLY A 1 415 ? -1.558 -26.787 -18.867 1.00 48.94 415 GLY A C 1
ATOM 3063 O O . GLY A 1 415 ? -2.755 -26.781 -19.140 1.00 48.94 415 GLY A O 1
ATOM 3064 N N . ARG A 1 416 ? -0.773 -27.793 -19.289 1.00 37.34 416 ARG A N 1
ATOM 3065 C CA . ARG A 1 416 ? -1.281 -28.917 -20.109 1.00 37.34 416 ARG A CA 1
ATOM 3066 C C . ARG A 1 416 ? -2.053 -29.977 -19.311 1.00 37.34 416 ARG A C 1
ATOM 3068 O O . ARG A 1 416 ? -2.681 -30.830 -19.934 1.00 37.34 416 ARG A O 1
ATOM 3075 N N . GLN A 1 417 ? -2.021 -29.955 -17.975 1.00 35.44 417 GLN A N 1
ATOM 3076 C CA . GLN A 1 417 ? -2.714 -30.946 -17.134 1.00 35.44 417 GLN A CA 1
ATOM 3077 C C . GLN A 1 417 ? -4.048 -30.447 -16.545 1.00 35.44 417 GLN A C 1
ATOM 3079 O O . GLN A 1 417 ? -4.872 -31.275 -16.171 1.00 35.44 417 GLN A O 1
ATOM 3084 N N . GLY A 1 418 ? -4.311 -29.133 -16.536 1.00 32.56 418 GLY A N 1
ATOM 3085 C CA . GLY A 1 418 ? -5.537 -28.537 -15.974 1.00 32.56 418 GLY A CA 1
ATOM 3086 C C . GLY A 1 418 ? -6.776 -28.542 -16.886 1.00 32.56 418 GLY A C 1
ATOM 3087 O O . GLY A 1 418 ? -7.859 -28.195 -16.438 1.00 32.56 418 GLY A O 1
ATOM 3088 N N . GLY A 1 419 ? -6.654 -28.954 -18.154 1.00 27.41 419 GLY A N 1
ATOM 3089 C CA . GLY A 1 419 ? -7.749 -28.941 -19.143 1.00 27.41 419 GLY A CA 1
ATOM 3090 C C . GLY A 1 419 ? -8.644 -30.189 -19.173 1.00 27.41 419 GLY A C 1
ATOM 3091 O O . GLY A 1 419 ? -9.374 -30.398 -20.141 1.00 27.41 419 GLY A O 1
ATOM 3092 N N . ARG A 1 420 ? -8.562 -31.066 -18.169 1.00 30.95 420 ARG A N 1
ATOM 3093 C CA . ARG A 1 420 ? -9.451 -32.229 -18.031 1.00 30.95 420 ARG A CA 1
ATOM 3094 C C . ARG A 1 420 ? -9.870 -32.405 -16.578 1.00 30.95 420 ARG A C 1
ATOM 3096 O O . ARG A 1 420 ? -9.191 -33.120 -15.842 1.00 30.95 420 ARG A O 1
ATOM 3103 N N . ARG A 1 421 ? -11.010 -31.820 -16.217 1.00 30.89 421 ARG A N 1
ATOM 3104 C CA . ARG A 1 421 ? -12.082 -32.452 -15.433 1.00 30.89 421 ARG A CA 1
ATOM 3105 C C . ARG A 1 421 ? -13.299 -31.551 -15.384 1.00 30.89 421 ARG A C 1
ATOM 3107 O O . ARG A 1 421 ? -13.106 -30.347 -15.132 1.00 30.89 421 ARG A O 1
#

Foldseek 3Di:
DDDLVVLQVCCVVQLEDAEPPCCQQADPVLSVLLSVLCVVLVASEHEYEYADDPPDDQQNFQVSVVSNVVVPHDFHKYKYFSHKADDDDPPDFQQAAAGPVGIHTDIHIDGGDDGVNHPPLRVLLRLCQRQLDPQGGHHHPSVSSNVSSVCSSVVNSNVSSVVSVVSNVVSVCVVVVVVVPDPDDPDPDDDDDDDDPDDDPVVVVVVVVVVVVVVVVVVPDDDDDDDDPDDDDPPVVVVVVVQVVQLVLQVVLVVLLVVLVVLLVVDPDDDQLVQLNVLLVLLSVLLVVQRDPPNPDRHASLNSLLSNLSSVLSVQSSVCSVVSHDRDGAQAALQRRVVPHFDAWDFDQDPNDTDTWGHHPQCVVCVVVVHHDRGDWDADPNDTDGLLVDPDPPCNVCSSVRNPVPVSVRSVVVVVVPPDD